Protein AF-0000000068362589 (afdb_homodimer)

Organism: Naja naja (NCBI:txid35670)

Secondary structure (DSSP, 8-state):
------STTTTTS---HHHHHHHHHHHHHHHHHHHHHHHHHHHHSSTT--HHHHHHHHHHHHHH-HHHHHHHHT---TT---HHHHHHHTT-HHHHHHHHHTT---TT---TTS--HHHHHTTS---SHHHHHHHHHHHHHS-TTPPPTTTT--HHHHHHHTT-HHHHHHHHHTT--TT---TTS--HHHHHHHHT-HHHHHHHHHSTT---GGGTTS---TT---------/------SGGGTTS---HHHHHHHHHHHHHHHHHHHHHHHHHHHHSSTT--HHHHHHHHHHHHHH-HHHHHHHHT---TT---HHHHHHHTT-HHHHHHHHHTT---TT---TTS--HHHHHTTS---SHHHHHHHHHHHHHS-TTPPPTTTT--HHHHHHHTT-HHHHHHHHHTT--TT---TTS--HHHHHHHHT-HHHHHHHHHSTT---GGGGGS---TT---------

Solvent-accessible surface area (backbone atoms only — not comparable to full-atom values): 25479 Å² total; per-residue (Å²): 134,76,82,70,68,66,58,72,71,45,71,76,30,93,61,53,70,68,55,49,52,47,50,51,41,50,48,50,29,69,67,38,47,60,58,50,48,50,53,51,42,65,57,46,47,45,76,76,42,51,46,65,64,50,50,51,49,50,52,43,38,35,69,75,32,62,66,49,30,36,51,62,57,51,44,52,51,99,57,38,42,24,41,58,38,39,20,34,62,54,41,32,38,70,39,41,43,58,52,55,68,70,71,51,57,63,48,69,50,51,22,72,77,20,44,25,38,58,40,38,45,34,72,29,68,70,86,46,71,68,35,48,52,37,48,51,54,53,41,72,73,36,65,48,67,49,54,21,71,61,62,29,41,29,24,54,35,48,6,37,61,68,61,32,57,71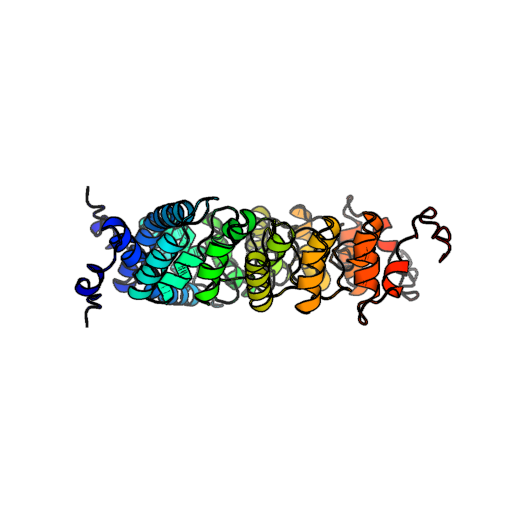,51,37,53,53,37,52,73,57,69,37,63,61,65,52,50,25,73,86,61,48,28,33,56,52,39,12,58,73,69,61,34,61,71,52,36,52,53,49,66,66,38,86,80,47,62,69,74,75,58,59,78,50,78,65,67,80,74,74,60,82,70,78,74,71,86,123,135,76,83,70,67,67,59,73,71,46,70,76,31,93,60,53,70,69,56,49,53,45,50,51,41,50,46,50,31,68,66,40,48,60,56,51,50,50,53,52,41,66,56,46,48,45,77,78,42,50,47,66,62,50,49,52,52,51,52,43,38,36,70,75,31,63,67,48,30,36,50,61,56,50,43,53,49,98,57,38,43,25,40,58,38,41,21,34,62,54,41,33,40,72,40,42,42,59,52,56,68,70,70,50,57,62,48,67,51,52,22,71,79,20,44,24,36,59,39,38,46,37,73,29,66,71,86,46,70,67,36,48,51,38,49,53,54,51,41,70,71,35,66,48,68,48,56,22,73,61,64,29,43,29,22,53,35,49,6,37,63,68,60,34,58,68,52,37,52,53,38,50,73,56,68,36,63,60,65,53,50,25,71,84,62,48,27,35,57,53,40,13,58,72,68,61,34,62,70,52,36,52,53,49,68,66,38,86,79,47,61,68,74,74,59,60,78,48,80,67,66,80,74,73,60,83,68,77,73,70,86,121

Sequence (464 aa):
MSLVFHFFSITRLGLSKELLSACAVLQKYLETYTSMLHYWLKLSCHKEADPDLISLHLTDFRAVSPQLLEFIINMADANGNTALHYTVSHSNFPLVAKLIETGLCHVDQQNKAGYTAIMLTALAASQTESDMDTIKQLLKKGNVNAKANQAGQTALMLAVSHGRLEMVRALLASAADVNLQDDDGSTALMCACEHGHAEIVRLLLANPECDVAQSDNVSPPSTVIYHSFPIIMSLVFHFFSITRLGLSKELLSACAVLQKYLETYTSMLHYWLKLSCHKEADPDLISLHLTDFRAVSPQLLEFIINMADANGNTALHYTVSHSNFPLVAKLIETGLCHVDQQNKAGYTAIMLTALAASQTESDMDTIKQLLKKGNVNAKANQAGQTALMLAVSHGRLEMVRALLASAADVNLQDDDGSTALMCACEHGHAEIVRLLLANPECDVAQSDNVSPPSTVIYHSFPII

Foldseek 3Di:
DPPPVCPVVCVVPPDDPVVVVVVVVVVVCVVCVVVLLCVLCVQQQDLPRDLVVVLVVLVVQVVVPLVSSLVSQLDADPQNDGSLQRCLLSLVLSNNQSSVVSVRYPQCRAGNQQDGSLLSNLVGDDDDPVSLVSNLVSLLSDPQAAAGPPQGDGSLLSNLLVLPQSSNVSSVVSVHQQCDATPVGDGSLNSNVVNVNVVVNVVSVPPPNRDCVSVPVPPPPPPVPPPPPDPD/DPPPVCPVVCVVPPDDPVVVVVVVVVVVCVVCVVVLLCVLCVQQQDLPRDLVVVLVVLVVQVVVPLVSSLVSQLDADPQNDGSLQRCLLSLVLSNNQSSVVSVRYPQCRAGNQQDGSLLSNLVGDDDDPVSLVSNLVSLLSDPQAAAGPPQGDGSLLSNLLVLPQSSNVSSVVSVHQQCDATPVGDGSLNSNVVNVNVVNNVVSVPDPNRDCVSVPVPPPPVPVPPPPPDPD

Radius of gyration: 27.27 Å; Cα contacts (8 Å, |Δi|>4): 617; chains: 2; bounding box: 76×66×53 Å

pLDDT: mean 86.3, std 20.46, range [20.08, 98.25]

InterPro domains:
  IPR002110 Ankyrin repeat [PF00023] (79-112)
  IPR002110 Ankyrin repeat [PF12796] (124-214)
  IPR002110 Ankyrin repeat [PS50088] (79-103)
  IPR002110 Ankyrin repeat [PS50088] (151-183)
  IPR002110 Ankyrin repeat [PS50088] (184-205)
  IPR002110 Ankyrin repeat [SM00248] (79-109)
  IPR002110 Ankyrin repeat [SM00248] (113-146)
  IPR002110 Ankyrin repeat [SM00248] (151-180)
  IPR002110 Ankyrin repeat [SM00248] (184-214)
  IPR036770 Ankyrin repeat-containing domain superfamily [G3DSA:1.25.40.20] (14-219)
  IPR036770 Ankyrin repeat-containing domain superfamily [SSF48403] (73-216)
  IPR047184 KN motif and ankyrin repeat domain-con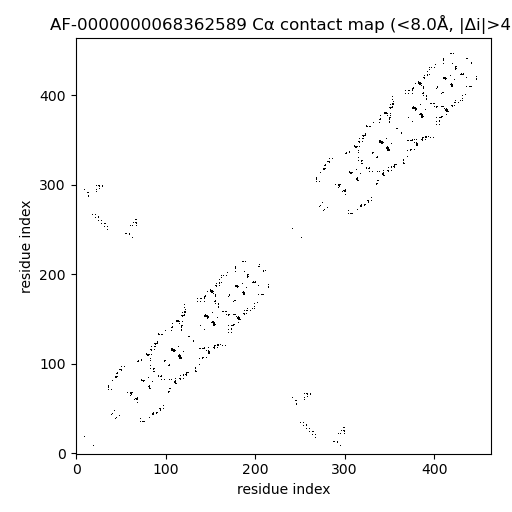taining protein 1-4 [PTHR24168] (14-217)

Structure (mmCIF, N/CA/C/O backbone):
data_AF-0000000068362589-model_v1
#
loop_
_entity.id
_entity.type
_entity.pdbx_description
1 polymer 'KN motif and ankyrin repeat domains 2'
#
loop_
_atom_site.group_PDB
_atom_site.id
_atom_site.type_symbol
_atom_site.label_atom_id
_atom_site.label_alt_id
_atom_site.label_comp_id
_atom_site.label_asym_id
_atom_site.label_entity_id
_atom_site.label_seq_id
_atom_site.pdbx_PDB_ins_code
_atom_site.Cartn_x
_atom_site.Cartn_y
_atom_site.Cartn_z
_atom_site.occupancy
_atom_site.B_iso_or_equiv
_atom_site.auth_seq_id
_atom_site.auth_comp_id
_atom_site.auth_asym_id
_atom_site.auth_atom_id
_atom_site.pdbx_PDB_model_num
ATOM 1 N N . MET A 1 1 ? -36.781 4.316 -5.426 1 23.58 1 MET A N 1
ATOM 2 C CA . MET A 1 1 ? -36.844 3.006 -6.066 1 23.58 1 MET A CA 1
ATOM 3 C C . MET A 1 1 ? -35.906 2.029 -5.398 1 23.58 1 MET A C 1
ATOM 5 O O . MET A 1 1 ? -34.688 2.311 -5.277 1 23.58 1 MET A O 1
ATOM 9 N N . SER A 1 2 ? -36.281 1.223 -4.473 1 27.98 2 SER A N 1
ATOM 10 C CA . SER A 1 2 ? -35.781 0.218 -3.529 1 27.98 2 SER A CA 1
ATOM 11 C C . SER A 1 2 ? -34.906 -0.804 -4.219 1 27.98 2 SER A C 1
ATOM 13 O O . SER A 1 2 ? -35.281 -1.37 -5.25 1 27.98 2 SER A O 1
ATOM 15 N N . LEU A 1 3 ? -33.688 -0.581 -4.387 1 33.16 3 LEU A N 1
ATOM 16 C CA . LEU A 1 3 ? -32.75 -1.475 -5.055 1 33.16 3 LEU A CA 1
ATOM 17 C C . LEU A 1 3 ? -33.031 -2.93 -4.695 1 33.16 3 LEU A C 1
ATOM 19 O O . LEU A 1 3 ? -32.594 -3.414 -3.654 1 33.16 3 LEU A O 1
ATOM 23 N N . VAL A 1 4 ? -34.375 -3.336 -4.738 1 32.38 4 VAL A N 1
ATOM 24 C CA . VAL A 1 4 ? -34.781 -4.727 -4.887 1 32.38 4 VAL A CA 1
ATOM 25 C C . VAL A 1 4 ? -33.781 -5.473 -5.77 1 32.38 4 VAL A C 1
ATOM 27 O O . VAL A 1 4 ? -33.75 -5.258 -6.984 1 32.38 4 VAL A O 1
ATOM 30 N N . PHE A 1 5 ? -32.562 -5.613 -5.398 1 38.19 5 PHE A N 1
ATOM 31 C CA . PHE A 1 5 ? -31.688 -6.66 -5.934 1 38.19 5 PHE A CA 1
ATOM 32 C C . PHE A 1 5 ? -32.5 -7.891 -6.324 1 38.19 5 PHE A C 1
ATOM 34 O O . PHE A 1 5 ? -33.344 -8.336 -5.562 1 38.19 5 PHE A O 1
ATOM 41 N N . HIS A 1 6 ? -32.844 -8.07 -7.527 1 38.22 6 HIS A N 1
ATOM 42 C CA . HIS A 1 6 ? -33.469 -9.25 -8.109 1 38.22 6 HIS A CA 1
ATOM 43 C C . HIS A 1 6 ? -33 -10.523 -7.414 1 38.22 6 HIS A C 1
ATOM 45 O O . HIS A 1 6 ? -31.953 -11.062 -7.738 1 38.22 6 HIS A O 1
ATOM 51 N N . PHE A 1 7 ? -33.156 -10.641 -6.164 1 40.44 7 PHE A N 1
ATOM 52 C CA . PHE A 1 7 ? -33.094 -11.867 -5.391 1 40.44 7 PHE A CA 1
ATOM 53 C C . PHE A 1 7 ? -33.469 -13.07 -6.242 1 40.44 7 PHE A C 1
ATOM 55 O O . PHE A 1 7 ? -32.938 -14.172 -6.055 1 40.44 7 PHE A O 1
ATOM 62 N N . PHE A 1 8 ? -34.469 -12.844 -7.039 1 41.5 8 PHE A N 1
ATOM 63 C CA . PHE A 1 8 ? -35 -13.961 -7.816 1 41.5 8 PHE A CA 1
ATOM 64 C C . PHE A 1 8 ? -33.906 -14.57 -8.695 1 41.5 8 PHE A C 1
ATOM 66 O O . PHE A 1 8 ? -33.875 -15.797 -8.859 1 41.5 8 PHE A O 1
ATOM 73 N N . SER A 1 9 ? -33.094 -13.758 -9.398 1 42.44 9 SER A N 1
ATOM 74 C CA . SER A 1 9 ? -32.094 -14.32 -10.312 1 42.44 9 SER A CA 1
ATOM 75 C C . SER A 1 9 ? -30.891 -14.867 -9.562 1 42.44 9 SER A C 1
ATOM 77 O O . SER A 1 9 ? -29.953 -15.406 -10.164 1 42.44 9 SER A O 1
ATOM 79 N N . ILE A 1 10 ? -30.703 -14.648 -8.25 1 48.88 10 ILE A N 1
ATOM 80 C CA . ILE A 1 10 ? -29.672 -15.164 -7.355 1 48.88 10 ILE A CA 1
ATOM 81 C C . ILE A 1 10 ? -29.906 -16.641 -7.082 1 48.88 10 ILE A C 1
ATOM 83 O O . ILE A 1 10 ? -28.969 -17.406 -6.895 1 48.88 10 ILE A O 1
ATOM 87 N N . THR A 1 11 ? -31.219 -17.016 -7.023 1 47.66 11 THR A N 1
ATOM 88 C CA . THR A 1 11 ? -31.531 -18.438 -6.805 1 47.66 11 THR A CA 1
ATOM 89 C C . THR A 1 11 ? -30.766 -19.312 -7.781 1 47.66 11 THR A C 1
ATOM 91 O O . THR A 1 11 ? -30.516 -20.484 -7.5 1 47.66 11 THR A O 1
ATOM 94 N N . ARG A 1 12 ? -30.562 -18.734 -8.898 1 51.78 12 ARG A N 1
ATOM 95 C CA . ARG A 1 12 ? -29.859 -19.578 -9.859 1 51.78 12 ARG A CA 1
ATOM 96 C C . ARG A 1 12 ? -28.344 -19.531 -9.641 1 51.78 12 ARG A C 1
ATOM 98 O O . ARG A 1 12 ? -27.594 -20.234 -10.312 1 51.78 12 ARG A O 1
ATOM 105 N N . LEU A 1 13 ? -28.062 -18.703 -8.445 1 61.34 13 LEU A N 1
ATOM 106 C CA . LEU A 1 13 ? -26.625 -18.672 -8.156 1 61.34 13 LEU A CA 1
ATOM 107 C C . LEU A 1 13 ? -26.234 -19.859 -7.273 1 61.34 13 LEU A C 1
ATOM 109 O O . LEU A 1 13 ? -27 -20.266 -6.406 1 61.34 13 LEU A O 1
ATOM 113 N N . GLY A 1 14 ? -25.469 -20.703 -7.715 1 74 14 GLY A N 1
ATOM 114 C CA . GLY A 1 14 ? -24.922 -21.844 -6.996 1 74 14 GLY A CA 1
ATOM 115 C C . GLY A 1 14 ? -24.312 -21.469 -5.656 1 74 14 GLY A C 1
ATOM 116 O O . GLY A 1 14 ? -23.703 -22.312 -4.996 1 74 14 GLY A O 1
ATOM 117 N N . LEU A 1 15 ? -24.688 -20.156 -5.188 1 81.69 15 LEU A N 1
ATOM 118 C CA . LEU A 1 15 ? -24.094 -19.734 -3.922 1 81.69 15 LEU A CA 1
ATOM 119 C C . LEU A 1 15 ? -25.016 -20.047 -2.754 1 81.69 15 LEU A C 1
ATOM 121 O O . LEU A 1 15 ? -26.25 -19.984 -2.893 1 81.69 15 LEU A O 1
ATOM 125 N N . SER A 1 16 ? -24.406 -20.391 -1.61 1 86.56 16 SER A N 1
ATOM 126 C CA . SER A 1 16 ? -25.172 -20.609 -0.387 1 86.56 16 SER A CA 1
ATOM 127 C C . SER A 1 16 ? -25.875 -19.328 0.062 1 86.56 16 SER A C 1
ATOM 129 O O . SER A 1 16 ? -25.531 -18.234 -0.387 1 86.56 16 SER A O 1
ATOM 131 N N . LYS A 1 17 ? -26.906 -19.406 0.902 1 88.56 17 LYS A N 1
ATOM 132 C CA . LYS A 1 17 ? -27.625 -18.25 1.443 1 88.56 17 LYS A CA 1
ATOM 133 C C . LYS A 1 17 ? -26.688 -17.328 2.213 1 88.56 17 LYS A C 1
ATOM 135 O O . LYS A 1 17 ? -26.797 -16.109 2.111 1 88.56 17 LYS A O 1
ATOM 140 N N . GLU A 1 18 ? -25.859 -17.938 2.961 1 88.44 18 GLU A N 1
ATOM 141 C CA . GLU A 1 18 ? -24.875 -17.172 3.725 1 88.44 18 GLU A CA 1
ATOM 142 C C . GLU A 1 18 ? -23.969 -16.359 2.801 1 88.44 18 GLU A C 1
ATOM 144 O O . GLU A 1 18 ? -23.672 -15.195 3.076 1 88.44 18 GLU A O 1
ATOM 149 N N . LEU A 1 19 ? -23.562 -16.984 1.781 1 90.75 19 LEU A N 1
ATOM 150 C CA . LEU A 1 19 ? -22.672 -16.328 0.833 1 90.75 19 LEU A CA 1
ATOM 151 C C . LEU A 1 19 ? -23.406 -15.211 0.091 1 90.75 19 LEU A C 1
ATOM 153 O O . LEU A 1 19 ? -22.844 -14.141 -0.144 1 90.75 19 LEU A O 1
ATOM 157 N N . LEU A 1 20 ? -24.641 -15.438 -0.207 1 90.81 20 LEU A N 1
ATOM 158 C CA . LEU A 1 20 ? -25.453 -14.422 -0.874 1 90.81 20 LEU A CA 1
ATOM 159 C C . LEU A 1 20 ? -25.641 -13.203 0.024 1 90.81 20 LEU A C 1
ATOM 161 O O . LEU A 1 20 ? -25.578 -12.062 -0.445 1 90.81 20 LEU A O 1
ATOM 165 N N . SER A 1 21 ? -25.922 -13.461 1.247 1 91.62 21 SER A N 1
ATOM 166 C CA . SER A 1 21 ? -26.047 -12.375 2.213 1 91.62 21 SER A CA 1
ATOM 167 C C . SER A 1 21 ? -24.75 -11.57 2.314 1 91.62 21 SER A C 1
ATOM 169 O O . SER A 1 21 ? -24.781 -10.344 2.365 1 91.62 21 SER A O 1
ATOM 171 N N . ALA A 1 22 ? -23.656 -12.281 2.342 1 92.81 22 ALA A N 1
ATOM 172 C CA . ALA A 1 22 ? -22.344 -11.625 2.387 1 92.81 22 ALA A CA 1
ATOM 173 C C . ALA A 1 22 ? -22.125 -10.766 1.145 1 92.81 22 ALA A C 1
ATOM 175 O O . ALA A 1 22 ? -21.656 -9.625 1.244 1 92.81 22 ALA A O 1
ATOM 176 N N . CYS A 1 23 ? -22.5 -11.266 0.025 1 93.81 23 CYS A N 1
ATOM 177 C CA . CYS A 1 23 ? -22.359 -10.523 -1.225 1 93.81 23 CYS A CA 1
AT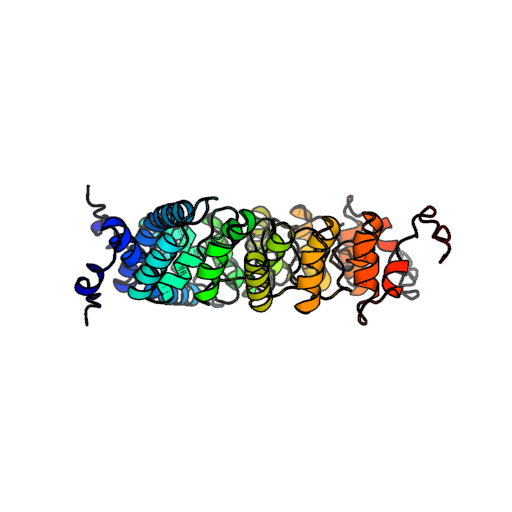OM 178 C C . CYS A 1 23 ? -23.203 -9.258 -1.206 1 93.81 23 CYS A C 1
ATOM 180 O O . CYS A 1 23 ? -22.766 -8.211 -1.693 1 93.81 23 CYS A O 1
ATOM 182 N N . ALA A 1 24 ? -24.328 -9.375 -0.637 1 92.94 24 ALA A N 1
ATOM 183 C CA . ALA A 1 24 ? -25.203 -8.219 -0.546 1 92.94 24 ALA A CA 1
ATOM 184 C C . ALA A 1 24 ? -24.594 -7.125 0.325 1 92.94 24 ALA A C 1
ATOM 186 O O . ALA A 1 24 ? -24.672 -5.941 -0.007 1 92.94 24 ALA A O 1
ATOM 187 N N . VAL A 1 25 ? -24.062 -7.512 1.417 1 93.75 25 VAL A N 1
ATOM 188 C CA . VAL A 1 25 ? -23.406 -6.574 2.316 1 93.75 25 VAL A CA 1
ATOM 189 C C . VAL A 1 25 ? -22.234 -5.891 1.593 1 93.75 25 VAL A C 1
ATOM 191 O O . VAL A 1 25 ? -22.109 -4.668 1.646 1 93.75 25 VAL A O 1
ATOM 194 N N . LEU A 1 26 ? -21.438 -6.664 0.883 1 95 26 LEU A N 1
ATOM 195 C CA . LEU A 1 26 ? -20.281 -6.133 0.169 1 95 26 LEU A CA 1
ATOM 196 C C . LEU A 1 26 ? -20.719 -5.18 -0.939 1 95 26 LEU A C 1
ATOM 198 O O . LEU A 1 26 ? -20.094 -4.141 -1.151 1 95 26 LEU A O 1
ATOM 202 N N . GLN A 1 27 ? -21.734 -5.535 -1.584 1 93.56 27 GLN A N 1
ATOM 203 C CA . GLN A 1 27 ? -22.25 -4.668 -2.635 1 93.56 27 GLN A CA 1
ATOM 204 C C . GLN A 1 27 ? -22.719 -3.33 -2.066 1 93.56 27 GLN A C 1
ATOM 206 O O . GLN A 1 27 ? -22.422 -2.275 -2.635 1 93.56 27 GLN A O 1
ATOM 211 N N . LYS A 1 28 ? -23.438 -3.369 -0.982 1 93.81 28 LYS A N 1
ATOM 212 C CA . LYS A 1 28 ? -23.875 -2.139 -0.334 1 93.81 28 LYS A CA 1
ATOM 213 C C . LYS A 1 28 ? -22.688 -1.296 0.121 1 93.81 28 LYS A C 1
ATOM 215 O O . LYS A 1 28 ? -22.719 -0.067 0.036 1 93.81 28 LYS A O 1
ATOM 220 N N . TYR A 1 29 ? -21.75 -1.979 0.644 1 94.94 29 TYR A N 1
ATOM 221 C CA . TYR A 1 29 ? -20.531 -1.296 1.035 1 94.94 29 TYR A CA 1
ATOM 222 C C . TYR A 1 29 ? -19.922 -0.544 -0.144 1 94.94 29 TYR A C 1
ATOM 224 O O . TYR A 1 29 ? -19.562 0.629 -0.021 1 94.94 29 TYR A O 1
ATOM 232 N N . LEU A 1 30 ? -19.781 -1.165 -1.281 1 93 30 LEU A N 1
ATOM 233 C CA . LEU A 1 30 ? -19.172 -0.577 -2.467 1 93 30 LEU A CA 1
ATOM 234 C C . LEU A 1 30 ? -19.938 0.652 -2.928 1 93 30 LEU A C 1
ATOM 236 O O . LEU A 1 30 ? -19.359 1.602 -3.451 1 93 30 LEU A O 1
ATOM 240 N N . GLU A 1 31 ? -21.188 0.687 -2.602 1 91 31 GLU A N 1
ATOM 241 C CA . GLU A 1 31 ? -22.047 1.799 -2.982 1 91 31 GLU A CA 1
ATOM 242 C C . GLU A 1 31 ? -21.969 2.936 -1.968 1 91 31 GLU A C 1
ATOM 244 O O . GLU A 1 31 ? -22.125 4.105 -2.324 1 91 31 GLU A O 1
ATOM 249 N N . THR A 1 32 ? -21.719 2.609 -0.769 1 93.44 32 THR A N 1
ATOM 250 C CA . THR A 1 32 ? -21.781 3.562 0.333 1 93.44 32 THR A CA 1
ATOM 251 C C . THR A 1 32 ? -20.406 4.152 0.622 1 93.44 32 THR A C 1
ATOM 253 O O . THR A 1 32 ? -20.297 5.277 1.111 1 93.44 32 THR A O 1
ATOM 256 N N . TYR A 1 33 ? -19.406 3.461 0.312 1 94.19 33 TYR A N 1
ATOM 257 C CA . TYR A 1 33 ? -18.047 3.824 0.686 1 94.19 33 TYR A CA 1
ATOM 258 C C . TYR A 1 33 ? -17.688 5.211 0.165 1 94.19 33 TYR A C 1
ATOM 260 O O . TYR A 1 33 ? -17.203 6.062 0.922 1 94.19 33 TYR A O 1
ATOM 268 N N . THR A 1 34 ? -17.938 5.414 -1.102 1 92.5 34 THR A N 1
ATOM 269 C CA . THR A 1 34 ? -17.531 6.656 -1.747 1 92.5 34 THR A CA 1
ATOM 270 C C . THR A 1 34 ? -18.234 7.855 -1.106 1 92.5 34 THR A C 1
ATOM 272 O O . THR A 1 34 ? -17.594 8.883 -0.853 1 92.5 34 THR A O 1
ATOM 275 N N . SER A 1 35 ? -19.469 7.66 -0.866 1 93.12 35 SER A N 1
ATOM 276 C CA . SER A 1 35 ? -20.219 8.75 -0.251 1 93.12 35 SER A CA 1
ATOM 277 C C . SER A 1 35 ? -19.719 9.031 1.163 1 93.12 35 SER A C 1
ATOM 279 O O . SER A 1 35 ? -19.609 10.195 1.569 1 93.12 35 SER A O 1
ATOM 281 N N . MET A 1 36 ? -19.406 8.016 1.877 1 95.19 36 MET A N 1
ATOM 282 C CA . MET A 1 36 ? -18.875 8.188 3.227 1 95.19 36 MET A CA 1
ATOM 283 C C . MET A 1 36 ? -17.5 8.859 3.193 1 95.19 36 MET A C 1
ATOM 285 O O . MET A 1 36 ? -17.234 9.766 3.982 1 95.19 36 MET A O 1
ATOM 289 N N . LEU A 1 37 ? -16.703 8.438 2.281 1 95.94 37 LEU A N 1
ATOM 290 C CA . LEU A 1 37 ? -15.375 9.023 2.119 1 95.94 37 LEU A CA 1
ATOM 291 C C . LEU A 1 37 ? -15.477 10.516 1.804 1 95.94 37 LEU A C 1
ATOM 293 O O . LEU A 1 37 ? -14.812 11.336 2.436 1 95.94 37 LEU A O 1
ATOM 297 N N . HIS A 1 38 ? -16.312 10.789 0.885 1 94.62 38 HIS A N 1
ATOM 298 C CA . HIS A 1 38 ? -16.516 12.18 0.498 1 94.62 38 HIS A CA 1
ATOM 299 C C . HIS A 1 38 ? -17 13.016 1.677 1 94.62 38 HIS A C 1
ATOM 301 O O . HIS A 1 38 ? -16.516 14.125 1.905 1 94.62 38 HIS A O 1
ATOM 307 N N . TYR A 1 39 ? -17.953 12.508 2.352 1 94.5 39 TYR A N 1
ATOM 308 C CA . TYR A 1 39 ? -18.484 13.203 3.52 1 94.5 39 TYR A CA 1
ATOM 309 C C . TYR A 1 39 ? -17.375 13.461 4.543 1 94.5 39 TYR A C 1
ATOM 311 O O . TYR A 1 39 ? -17.203 14.586 5.008 1 94.5 39 TYR A O 1
ATOM 319 N N . TRP A 1 40 ? -16.609 12.461 4.863 1 95.69 40 TRP A N 1
ATOM 320 C CA . TRP A 1 40 ? -15.594 12.523 5.906 1 95.69 40 TRP A CA 1
ATOM 321 C C . TRP A 1 40 ? -14.477 13.484 5.52 1 95.69 40 TRP A C 1
ATOM 323 O O . TRP A 1 40 ? -14.094 14.352 6.316 1 95.69 40 TRP A O 1
ATOM 333 N N . LEU A 1 41 ? -14.008 13.383 4.293 1 94.56 41 LEU A N 1
ATOM 334 C CA . LEU A 1 41 ? -12.891 14.219 3.871 1 94.56 41 LEU A CA 1
ATOM 335 C C . LEU A 1 41 ? -13.336 15.664 3.67 1 94.56 41 LEU A C 1
ATOM 337 O O . LEU A 1 41 ? -12.562 16.594 3.92 1 94.56 41 LEU A O 1
ATOM 341 N N . LYS A 1 42 ? -14.594 15.805 3.227 1 93.06 42 LYS A N 1
ATOM 342 C CA . LYS A 1 42 ? -15.125 17.156 3.127 1 93.06 42 LYS A CA 1
ATOM 343 C C . LYS A 1 42 ? -15.219 17.812 4.5 1 93.06 42 LYS A C 1
ATOM 345 O O . LYS A 1 42 ? -14.977 19.016 4.641 1 93.06 42 LYS A O 1
ATOM 350 N N . LEU A 1 43 ? -15.523 17.078 5.445 1 93 43 LEU A N 1
ATOM 351 C CA . LEU A 1 43 ? -15.68 17.547 6.82 1 93 43 LEU A CA 1
ATOM 352 C C . LEU A 1 43 ? -14.328 17.844 7.445 1 93 43 LEU A C 1
ATOM 354 O O . LEU A 1 43 ? -14.156 18.891 8.094 1 93 43 LEU A O 1
ATOM 358 N N . SER A 1 44 ? -13.305 17.031 7.121 1 92.5 44 SER A N 1
ATOM 359 C CA . SER A 1 44 ? -12.086 17.047 7.926 1 92.5 44 SER A CA 1
ATOM 360 C C . SER A 1 44 ? -10.922 17.656 7.152 1 92.5 44 SER A C 1
ATOM 362 O O . SER A 1 44 ? -9.891 17.984 7.738 1 92.5 44 SER A O 1
ATOM 364 N N . CYS A 1 45 ? -11.016 17.75 5.875 1 88 45 CYS A N 1
ATOM 365 C CA . CYS A 1 45 ? -9.812 17.969 5.082 1 88 45 CYS A CA 1
ATOM 366 C C . CYS A 1 45 ? -9.828 19.359 4.461 1 88 45 CYS A C 1
ATOM 368 O O . CYS A 1 45 ? -9.633 19.5 3.25 1 88 45 CYS A O 1
ATOM 370 N N . HIS A 1 46 ? -10.234 20.297 5.117 1 86.69 46 HIS A N 1
ATOM 371 C CA . HIS A 1 46 ? -10.094 21.656 4.645 1 86.69 46 HIS A CA 1
ATOM 372 C C . HIS A 1 46 ? -9.484 22.562 5.719 1 86.69 46 HIS A C 1
ATOM 374 O O . HIS A 1 46 ? -9.492 22.203 6.902 1 86.69 46 HIS A O 1
ATOM 380 N N . LYS A 1 47 ? -8.945 23.656 5.336 1 84.62 47 LYS A N 1
ATOM 381 C CA . LYS A 1 47 ? -8.125 24.516 6.172 1 84.62 47 LYS A CA 1
ATOM 382 C C . LYS A 1 47 ? -8.914 25.031 7.379 1 84.62 47 LYS A C 1
ATOM 384 O O . LYS A 1 47 ? -8.359 25.188 8.469 1 84.62 47 LYS A O 1
ATOM 389 N N . GLU A 1 48 ? -10.18 25.109 7.215 1 90.19 48 GLU A N 1
ATOM 390 C CA . GLU A 1 48 ? -11 25.703 8.266 1 90.19 48 GLU A CA 1
ATOM 391 C C . GLU A 1 48 ? -11.836 24.641 8.977 1 90.19 48 GLU A C 1
ATOM 393 O O . GLU A 1 48 ? -12.828 24.969 9.633 1 90.19 48 GLU A O 1
ATOM 398 N N . ALA A 1 49 ? -11.414 23.422 8.789 1 94 49 ALA A N 1
ATOM 399 C CA . ALA A 1 49 ? -12.164 22.375 9.477 1 94 49 ALA A CA 1
ATOM 400 C C . ALA A 1 49 ? -12.203 22.625 10.984 1 94 49 ALA A C 1
ATOM 402 O O . ALA A 1 49 ? -11.195 23 11.586 1 94 49 ALA A O 1
ATOM 403 N N . ASP A 1 50 ? -13.359 22.453 11.555 1 94.88 50 ASP A N 1
ATOM 404 C CA . ASP A 1 50 ? -13.586 22.734 12.969 1 94.88 50 ASP A CA 1
ATOM 405 C C . ASP A 1 50 ? -13.242 21.516 13.828 1 94.88 50 ASP A C 1
ATOM 407 O O . ASP A 1 50 ? -13.969 20.531 13.844 1 94.88 50 ASP A O 1
ATOM 411 N N . PRO A 1 51 ? -12.18 21.641 14.633 1 95.62 51 PRO A N 1
ATOM 412 C CA . PRO A 1 51 ? -11.75 20.484 15.445 1 95.62 51 PRO A CA 1
ATOM 413 C C . PRO A 1 51 ? -12.836 20 16.391 1 95.62 51 PRO A C 1
ATOM 415 O O . PRO A 1 51 ? -12.945 18.797 16.641 1 95.62 51 PRO A O 1
ATOM 418 N N . ASP A 1 52 ? -13.648 20.844 16.875 1 94.38 52 ASP A N 1
ATOM 419 C CA . ASP A 1 52 ? -14.688 20.438 17.828 1 94.38 52 ASP A CA 1
ATOM 420 C C . ASP A 1 52 ? -15.797 19.672 17.109 1 94.38 52 ASP A C 1
ATOM 422 O O . ASP A 1 52 ? -16.312 18.688 17.641 1 94.38 52 ASP A O 1
ATOM 426 N N . LEU A 1 53 ? -16.156 20.203 15.984 1 93.94 53 LEU A N 1
ATOM 427 C CA . LEU A 1 53 ? -17.156 19.5 15.203 1 93.94 53 LEU A CA 1
ATOM 428 C C . LEU A 1 53 ? -16.656 18.094 14.836 1 93.94 53 LEU A C 1
ATOM 430 O O . LEU A 1 53 ? -17.422 17.125 14.922 1 93.94 53 LEU A O 1
ATOM 434 N N . ILE A 1 54 ? -15.422 17.984 14.445 1 95.88 54 ILE A N 1
ATOM 435 C CA . ILE A 1 54 ? -14.852 16.688 14.078 1 95.88 54 ILE A CA 1
ATOM 436 C C . ILE A 1 54 ? -14.805 15.781 15.305 1 95.88 54 ILE A C 1
ATOM 438 O O . ILE A 1 54 ? -15.109 14.594 15.211 1 95.88 54 ILE A O 1
ATOM 442 N N . SER A 1 55 ? -14.461 16.375 16.422 1 95.38 55 SER A N 1
ATOM 443 C CA . SER A 1 55 ? -14.422 15.609 17.656 1 95.38 55 SER A CA 1
ATOM 444 C C . SER A 1 55 ? -15.781 14.992 17.969 1 95.38 55 SER A C 1
ATOM 446 O O . SER A 1 55 ? -15.859 13.852 18.422 1 95.38 55 SER A O 1
ATOM 448 N N . LEU A 1 56 ? -16.812 15.742 17.75 1 94.06 56 LEU A N 1
ATOM 449 C CA . LEU A 1 56 ? -18.156 15.234 17.953 1 94.06 56 LEU A CA 1
ATOM 450 C C . LEU A 1 56 ? -18.438 14.055 17.031 1 94.06 56 LEU A C 1
ATOM 452 O O . LEU A 1 56 ? -18.984 13.039 17.453 1 94.06 56 LEU A O 1
ATOM 456 N N . HIS A 1 57 ? -18.047 14.203 15.789 1 95.06 57 HIS A N 1
ATOM 457 C CA . HIS A 1 57 ? -18.234 13.117 14.836 1 95.06 57 HIS A CA 1
ATOM 458 C C . HIS A 1 57 ? -17.438 11.883 15.242 1 95.06 57 HIS A C 1
ATOM 460 O O . HIS A 1 57 ? -17.938 10.758 15.141 1 95.06 57 HIS A O 1
ATOM 466 N N . LEU A 1 58 ? -16.219 12.07 15.734 1 96.5 58 LEU A N 1
ATOM 467 C CA . LEU A 1 58 ? -15.398 10.961 16.188 1 96.5 58 LEU A CA 1
ATOM 468 C C . LEU A 1 58 ? -16.078 10.219 17.344 1 96.5 58 LEU A C 1
ATOM 470 O O . LEU A 1 58 ? -16.094 8.984 17.359 1 96.5 58 LEU A O 1
ATOM 474 N N . THR A 1 59 ? -16.625 10.992 18.203 1 95.19 59 THR A N 1
ATOM 475 C CA . THR A 1 59 ? -17.344 10.414 19.344 1 95.19 59 THR A CA 1
ATOM 476 C C . THR A 1 59 ? -18.547 9.602 18.875 1 95.19 59 THR A C 1
ATOM 478 O O . THR A 1 59 ? -18.797 8.5 19.359 1 95.19 59 THR A O 1
ATOM 481 N N . ASP A 1 60 ? -19.25 10.148 17.922 1 93.88 60 ASP A N 1
ATOM 482 C CA . ASP A 1 60 ? -20.422 9.477 17.375 1 93.88 60 ASP A CA 1
ATOM 483 C C . ASP A 1 60 ? -20.047 8.172 16.672 1 93.88 60 ASP A C 1
ATOM 485 O O . ASP A 1 60 ? -20.703 7.145 16.859 1 93.88 60 ASP A O 1
ATOM 489 N N . PHE A 1 61 ? -19.016 8.203 15.859 1 95.12 61 PHE A N 1
ATOM 490 C CA . PHE A 1 61 ? -18.562 7.004 15.172 1 95.12 61 PHE A CA 1
ATOM 491 C C . PHE A 1 61 ? -18.125 5.938 16.172 1 95.12 61 PHE A C 1
ATOM 493 O O . PHE A 1 61 ? -18.406 4.754 15.992 1 95.12 61 PHE A O 1
ATOM 500 N N . ARG A 1 62 ? -17.438 6.375 17.219 1 95 62 ARG A N 1
ATOM 501 C CA . ARG A 1 62 ? -16.969 5.457 18.234 1 95 62 ARG A CA 1
ATOM 502 C C . ARG A 1 62 ? -18.141 4.781 18.953 1 95 62 ARG A C 1
ATOM 504 O O . ARG A 1 62 ? -18.047 3.611 19.328 1 95 62 ARG A O 1
ATOM 511 N N . ALA A 1 63 ? -19.156 5.539 19.141 1 93.19 63 ALA A N 1
ATOM 512 C CA . ALA A 1 63 ? -20.344 5.027 19.797 1 93.19 63 ALA A CA 1
ATOM 513 C C . ALA A 1 63 ? -20.984 3.902 19 1 93.19 63 ALA A C 1
ATOM 515 O O . ALA A 1 63 ? -21.578 2.984 19.562 1 93.19 63 ALA A O 1
ATOM 516 N N . VAL A 1 64 ? -20.906 4.027 17.656 1 91.56 64 VAL A N 1
ATOM 517 C CA . VAL A 1 64 ? -21.375 2.912 16.828 1 91.56 64 VAL A CA 1
ATOM 518 C C . VAL A 1 64 ? -20.453 1.705 17.047 1 91.56 64 VAL A C 1
ATOM 520 O O . VAL A 1 64 ? -20.922 0.62 17.391 1 91.56 64 VAL A O 1
ATOM 523 N N . SER A 1 65 ? -19.203 1.798 16.891 1 92.56 65 SER A N 1
ATOM 524 C CA . SER A 1 65 ? -18.188 0.808 17.266 1 92.56 65 SER A CA 1
ATOM 525 C C . SER A 1 65 ? -16.781 1.38 17.141 1 92.56 65 SER A C 1
ATOM 527 O O . SER A 1 65 ? -16.516 2.219 16.266 1 92.56 65 SER A O 1
ATOM 529 N N . PRO A 1 66 ? -15.867 0.911 17.922 1 94.5 66 PRO A N 1
ATOM 530 C CA . PRO A 1 66 ? -14.477 1.346 17.797 1 94.5 66 PRO A CA 1
ATOM 531 C C . PRO A 1 66 ? -13.867 0.978 16.438 1 94.5 66 PRO A C 1
ATOM 533 O O . PRO A 1 66 ? -13.039 1.724 15.914 1 94.5 66 PRO A O 1
ATOM 536 N N . GLN A 1 67 ?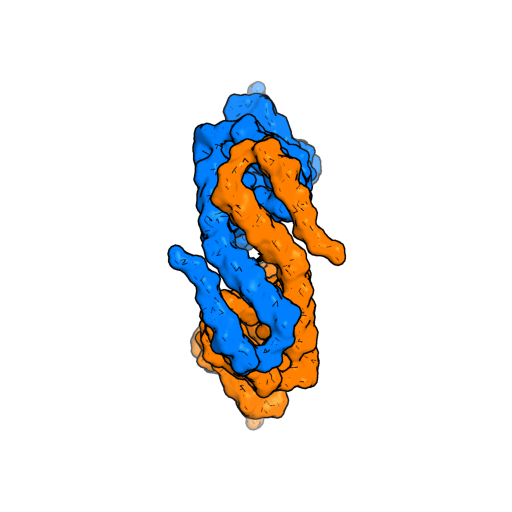 -14.281 -0.126 15.945 1 95.69 67 GLN A N 1
ATOM 537 C CA . GLN A 1 67 ? -13.766 -0.576 14.656 1 95.69 67 GLN A CA 1
ATOM 538 C C . GLN A 1 67 ? -14.211 0.354 13.531 1 95.69 67 GLN A C 1
ATOM 540 O O . GLN A 1 67 ? -13.438 0.641 12.617 1 95.69 67 GLN A O 1
ATOM 545 N N . LEU A 1 68 ? -15.383 0.774 13.617 1 96.06 68 LEU A N 1
ATOM 546 C CA . LEU A 1 68 ? -15.898 1.69 12.609 1 96.06 68 LEU A CA 1
ATOM 547 C C . LEU A 1 68 ? -15.141 3.014 12.633 1 96.06 68 LEU A C 1
ATOM 549 O O . LEU A 1 68 ? -14.789 3.559 11.586 1 96.06 68 LEU A O 1
ATOM 553 N N . LEU A 1 69 ? -14.922 3.498 13.867 1 97.38 69 LEU A N 1
ATOM 554 C CA . LEU A 1 69 ? -14.148 4.73 13.984 1 97.38 69 LEU A CA 1
ATOM 555 C C . LEU A 1 69 ? -12.773 4.578 13.344 1 97.38 69 LEU A C 1
ATOM 557 O O . LEU A 1 69 ? -12.344 5.441 12.57 1 97.38 69 LEU A O 1
ATOM 561 N N . GLU A 1 70 ? -12.117 3.523 13.68 1 97.94 70 GLU A N 1
ATOM 562 C CA . GLU A 1 70 ? -10.797 3.281 13.109 1 97.94 70 GLU A CA 1
ATOM 563 C C . GLU A 1 70 ? -10.852 3.232 11.586 1 97.94 70 GLU A C 1
ATOM 565 O O . GLU A 1 70 ? -9.977 3.768 10.906 1 97.94 70 GLU A O 1
ATOM 570 N N . PHE A 1 71 ? -11.883 2.604 11.102 1 97.5 71 PHE A N 1
ATOM 571 C CA . PHE A 1 71 ? -12.062 2.494 9.656 1 97.5 71 PHE A CA 1
ATOM 572 C C . PHE A 1 71 ? -12.242 3.869 9.031 1 97.5 71 PHE A C 1
ATOM 574 O O . PHE A 1 71 ? -11.531 4.227 8.086 1 97.5 71 PHE A O 1
ATOM 581 N N . ILE A 1 72 ? -13.086 4.668 9.539 1 97.38 72 ILE A N 1
ATOM 582 C CA . ILE A 1 72 ? -13.461 5.941 8.938 1 97.38 72 ILE A CA 1
ATOM 583 C C . ILE A 1 72 ? -12.289 6.918 9.023 1 97.38 72 ILE A C 1
ATOM 585 O O . ILE A 1 72 ? -11.961 7.59 8.047 1 97.38 72 ILE A O 1
ATOM 589 N N . ILE A 1 73 ? -11.641 6.914 10.148 1 97.88 73 ILE A N 1
ATOM 590 C CA . ILE A 1 73 ? -10.578 7.891 10.383 1 97.88 73 ILE A CA 1
ATOM 591 C C . ILE A 1 73 ? -9.422 7.637 9.43 1 97.88 73 ILE A C 1
ATOM 593 O O . ILE A 1 73 ? -8.688 8.562 9.062 1 97.88 73 ILE A O 1
ATOM 597 N N . ASN A 1 74 ? -9.336 6.418 8.953 1 98.19 74 ASN A N 1
ATOM 598 C CA . ASN A 1 74 ? -8.188 6.059 8.133 1 98.19 74 ASN A CA 1
ATOM 599 C C . ASN A 1 74 ? -8.57 5.867 6.672 1 98.19 74 ASN A C 1
ATOM 601 O O . ASN A 1 74 ? -7.77 5.387 5.871 1 98.19 74 ASN A O 1
ATOM 605 N N . MET A 1 75 ? -9.797 6.199 6.324 1 97 75 MET A N 1
ATOM 606 C CA . MET A 1 75 ? -10.172 6.191 4.914 1 97 75 MET A CA 1
ATOM 607 C C . MET A 1 75 ? -9.273 7.125 4.109 1 97 75 MET A C 1
ATOM 609 O O . MET A 1 75 ? -8.922 8.211 4.578 1 97 75 MET A O 1
ATOM 613 N N . ALA A 1 76 ? -8.93 6.684 2.916 1 97.12 76 ALA A N 1
ATOM 614 C CA . ALA A 1 76 ? -8.039 7.473 2.068 1 97.12 76 ALA A CA 1
ATOM 615 C C . ALA A 1 76 ? -8.656 7.707 0.694 1 97.12 76 ALA A C 1
ATOM 617 O O . ALA A 1 76 ? -9.398 6.867 0.188 1 97.12 76 ALA A O 1
ATOM 618 N N . ASP A 1 77 ? -8.352 8.781 0.131 1 96.06 77 ASP A N 1
ATOM 619 C CA . ASP A 1 77 ? -8.828 9.062 -1.218 1 96.06 77 ASP A CA 1
ATOM 620 C C . ASP A 1 77 ? -7.957 8.375 -2.268 1 96.06 77 ASP A C 1
ATOM 622 O O . ASP A 1 77 ? -7.117 7.539 -1.933 1 96.06 77 ASP A O 1
ATOM 626 N N . ALA A 1 78 ? -8.227 8.734 -3.475 1 93.5 78 ALA A N 1
ATOM 627 C CA . ALA A 1 78 ? -7.566 8.07 -4.594 1 93.5 78 ALA A CA 1
ATOM 628 C C . ALA A 1 78 ? -6.066 8.344 -4.586 1 93.5 78 ALA A C 1
ATOM 630 O O . ALA A 1 78 ? -5.289 7.59 -5.184 1 93.5 78 ALA A O 1
ATOM 631 N N . ASN A 1 79 ? -5.652 9.336 -3.865 1 95.06 79 ASN A N 1
ATOM 632 C CA . ASN A 1 79 ? -4.238 9.68 -3.764 1 95.06 79 ASN A CA 1
ATOM 633 C C . ASN A 1 79 ? -3.611 9.102 -2.496 1 95.06 79 ASN A C 1
ATOM 635 O O . ASN A 1 79 ? -2.455 9.391 -2.184 1 95.06 79 ASN A O 1
ATOM 639 N N . GLY A 1 80 ? -4.414 8.359 -1.741 1 96.25 80 GLY A N 1
ATOM 640 C CA . GLY A 1 80 ? -3.902 7.719 -0.538 1 96.25 80 GLY A CA 1
ATOM 641 C C . GLY A 1 80 ? -3.883 8.641 0.665 1 96.25 80 GLY A C 1
ATOM 642 O O . GLY A 1 80 ? -3.316 8.305 1.706 1 96.25 80 GLY A O 1
ATOM 643 N N . ASN A 1 81 ? -4.461 9.781 0.472 1 97.31 81 ASN A N 1
ATOM 644 C CA . ASN A 1 81 ? -4.469 10.727 1.582 1 97.31 81 ASN A CA 1
ATOM 645 C C . ASN A 1 81 ? -5.609 10.438 2.555 1 97.31 81 ASN A C 1
ATOM 647 O O . ASN A 1 81 ? -6.758 10.281 2.141 1 97.31 81 ASN A O 1
ATOM 651 N N . THR A 1 82 ? -5.242 10.352 3.771 1 98 82 THR A N 1
ATOM 652 C CA . THR A 1 82 ? -6.211 10.273 4.859 1 98 82 THR A CA 1
ATOM 653 C C . THR A 1 82 ? -6.477 11.656 5.453 1 98 82 THR A C 1
ATOM 655 O O . THR A 1 82 ? -5.84 12.633 5.062 1 98 82 THR A O 1
ATOM 658 N N . ALA A 1 83 ? -7.418 11.688 6.355 1 97.94 83 ALA A N 1
ATOM 659 C CA . ALA A 1 83 ? -7.68 12.938 7.062 1 97.94 83 ALA A CA 1
ATOM 660 C C . ALA A 1 83 ? -6.414 13.453 7.738 1 97.94 83 ALA A C 1
ATOM 662 O O . ALA A 1 83 ? -6.141 14.656 7.719 1 97.94 83 ALA A O 1
ATOM 663 N N . LEU A 1 84 ? -5.652 12.586 8.266 1 98.06 84 LEU A N 1
ATOM 664 C CA . LEU A 1 84 ? -4.434 12.984 8.953 1 98.06 84 LEU A CA 1
ATOM 665 C C . LEU A 1 84 ? -3.441 13.625 7.984 1 98.06 84 LEU A C 1
ATOM 667 O O . LEU A 1 84 ? -2.85 14.664 8.289 1 98.06 84 LEU A O 1
ATOM 671 N N . HIS A 1 85 ? -3.256 13.039 6.832 1 97.69 85 HIS A N 1
ATOM 672 C CA . HIS A 1 85 ? -2.402 13.633 5.809 1 97.69 85 HIS A CA 1
ATOM 673 C C . HIS A 1 85 ? -2.818 15.07 5.516 1 97.69 85 HIS A C 1
ATOM 675 O O . HIS A 1 85 ? -1.986 15.977 5.539 1 97.69 85 HIS A O 1
ATOM 681 N N . TYR A 1 86 ? -4.062 15.219 5.285 1 96.94 86 TYR A N 1
ATOM 682 C CA . TYR A 1 86 ? -4.574 16.516 4.867 1 96.94 86 TYR A CA 1
ATOM 683 C C . TYR A 1 86 ? -4.457 17.531 5.996 1 96.94 86 TYR A C 1
ATOM 685 O O . TYR A 1 86 ? -4.059 18.688 5.77 1 96.94 86 TYR A O 1
ATOM 693 N N . THR A 1 87 ? -4.879 17.141 7.168 1 96.5 87 THR A N 1
ATOM 694 C CA . THR A 1 87 ? -4.871 18.062 8.289 1 96.5 87 THR A CA 1
ATOM 695 C C . THR A 1 87 ? -3.455 18.547 8.586 1 96.5 87 THR A C 1
ATOM 697 O O . THR A 1 87 ? -3.242 19.734 8.875 1 96.5 87 THR A O 1
ATOM 700 N N . VAL A 1 88 ? -2.457 17.703 8.453 1 96.44 88 VAL A N 1
ATOM 701 C CA . VAL A 1 88 ? -1.058 18.094 8.625 1 96.44 88 VAL A CA 1
ATOM 702 C C . VAL A 1 88 ? -0.634 19.016 7.496 1 96.44 88 VAL A C 1
ATOM 704 O O . VAL A 1 88 ? -0.044 20.078 7.742 1 96.44 88 VAL A O 1
ATOM 707 N N . SER A 1 89 ? -0.947 18.656 6.305 1 95.06 89 SER A N 1
ATOM 708 C CA . SER A 1 89 ? -0.576 19.453 5.141 1 95.06 89 SER A CA 1
ATOM 709 C C . SER A 1 89 ? -1.153 20.859 5.227 1 95.06 89 SER A C 1
ATOM 711 O O . SER A 1 89 ? -0.525 21.828 4.781 1 95.06 89 SER A O 1
ATOM 713 N N . HIS A 1 90 ? -2.305 20.969 5.855 1 94.25 90 HIS A N 1
ATOM 714 C CA . HIS A 1 90 ? -2.977 22.25 5.992 1 94.25 90 HIS A CA 1
ATOM 715 C C . HIS A 1 90 ? -2.557 22.953 7.277 1 94.25 90 HIS A C 1
ATOM 717 O O . HIS A 1 90 ? -3.07 24.031 7.598 1 94.25 90 HIS A O 1
ATOM 723 N N . SER A 1 91 ? -1.745 22.328 8.031 1 95.06 91 SER A N 1
ATOM 724 C CA . SER A 1 91 ? -1.219 22.844 9.281 1 95.06 91 SER A CA 1
ATOM 725 C C . SER A 1 91 ? -2.34 23.109 10.281 1 95.06 91 SER A C 1
ATOM 727 O O . SER A 1 91 ? -2.291 24.094 11.031 1 95.06 91 SER A O 1
ATOM 729 N N . ASN A 1 92 ? -3.406 22.406 10.148 1 94.88 92 ASN A N 1
ATOM 730 C CA . ASN A 1 92 ? -4.461 22.453 11.156 1 94.88 92 ASN A CA 1
ATOM 731 C C . ASN A 1 92 ? -4.133 21.562 12.352 1 94.88 92 ASN A C 1
ATOM 733 O O . ASN A 1 92 ? -4.746 20.5 12.531 1 94.88 92 ASN A O 1
ATOM 737 N N . PHE A 1 93 ? -3.252 21.984 13.211 1 95.62 93 PHE A N 1
ATOM 738 C CA . PHE A 1 93 ? -2.656 21.156 14.242 1 95.62 93 PHE A CA 1
ATOM 739 C C . PHE A 1 93 ? -3.643 20.906 15.383 1 95.62 93 PHE A C 1
ATOM 741 O O . PHE A 1 93 ? -3.617 19.859 16.016 1 95.62 93 PHE A O 1
ATOM 748 N N . PRO A 1 94 ? -4.57 21.875 15.633 1 95.69 94 PRO A N 1
ATOM 749 C CA . PRO A 1 94 ? -5.609 21.516 16.594 1 95.69 94 PRO A CA 1
ATOM 750 C C . PRO A 1 94 ? -6.398 20.281 16.188 1 95.69 94 PRO A C 1
ATOM 752 O O . PRO A 1 94 ? -6.703 19.422 17.031 1 95.69 94 PRO A O 1
ATOM 755 N N . LEU A 1 95 ? -6.695 20.188 14.961 1 97 95 LEU A N 1
ATOM 756 C CA . LEU A 1 95 ? -7.414 19.016 14.477 1 97 95 LEU A CA 1
ATOM 757 C C . LEU A 1 95 ? -6.504 17.797 14.469 1 97 95 LEU A C 1
ATOM 759 O O . LEU A 1 95 ? -6.945 16.688 14.773 1 97 95 LEU A O 1
ATOM 763 N N . VAL A 1 96 ? -5.215 17.938 14.07 1 97.38 96 VAL A N 1
ATOM 764 C CA . VAL A 1 96 ? -4.25 16.844 14.148 1 97.38 96 VAL A CA 1
ATOM 765 C C . VAL A 1 96 ? -4.254 16.25 15.555 1 97.38 96 VAL A C 1
ATOM 767 O O . VAL A 1 96 ? -4.305 15.031 15.719 1 97.38 96 VAL A O 1
ATOM 770 N N . ALA A 1 97 ? -4.258 17.141 16.5 1 97.19 97 ALA A N 1
ATOM 771 C CA . ALA A 1 97 ? -4.25 16.703 17.891 1 97.19 97 ALA A CA 1
ATOM 772 C C . ALA A 1 97 ? -5.465 15.828 18.203 1 97.19 97 ALA A C 1
ATOM 774 O O . ALA A 1 97 ? -5.332 14.766 18.812 1 97.19 97 ALA A O 1
ATOM 775 N N . LYS A 1 98 ? -6.648 16.234 17.781 1 97.31 98 LYS A N 1
ATOM 776 C CA . LYS A 1 98 ? -7.871 15.469 18.016 1 97.31 98 LYS A CA 1
ATOM 777 C C . LYS A 1 98 ? -7.789 14.086 17.359 1 97.31 98 LYS A C 1
ATOM 779 O O . LYS A 1 98 ? -8.188 13.086 17.953 1 97.31 98 LYS A O 1
ATOM 784 N N . LEU A 1 99 ? -7.312 14.023 16.156 1 97.94 99 LEU A N 1
ATOM 785 C CA . LEU A 1 99 ? -7.215 12.773 15.406 1 97.94 99 LEU A CA 1
ATOM 786 C C . LEU A 1 99 ? -6.258 11.805 16.094 1 97.94 99 LEU A C 1
ATOM 788 O O . LEU A 1 99 ? -6.605 10.648 16.344 1 97.94 99 LEU A O 1
ATOM 792 N N . ILE A 1 100 ? -5.078 12.273 16.469 1 97.69 100 ILE A N 1
ATOM 793 C CA . ILE A 1 100 ? -4.066 11.359 16.984 1 97.69 100 ILE A CA 1
ATOM 794 C C . ILE A 1 100 ? -4.41 10.953 18.422 1 97.69 100 ILE A C 1
ATOM 796 O O . ILE A 1 100 ? -3.967 9.914 18.906 1 97.69 100 ILE A O 1
ATOM 800 N N . GLU A 1 101 ? -5.18 11.727 19.078 1 96.81 101 GLU A N 1
ATOM 801 C CA . GLU A 1 101 ? -5.617 11.398 20.438 1 96.81 101 GLU A CA 1
ATOM 802 C C . GLU A 1 101 ? -6.48 10.141 20.453 1 96.81 101 GLU A C 1
ATOM 804 O O . GLU A 1 101 ? -6.562 9.445 21.469 1 96.81 101 GLU A O 1
ATOM 809 N N . THR A 1 102 ? -7.188 9.844 19.375 1 96.94 102 THR A N 1
ATOM 810 C CA . THR A 1 102 ? -8.008 8.641 19.297 1 96.94 102 THR A CA 1
ATOM 811 C C . THR A 1 102 ? -7.148 7.387 19.453 1 96.94 102 THR A C 1
ATOM 813 O O . THR A 1 102 ? -7.648 6.336 19.859 1 96.94 102 THR A O 1
ATOM 816 N N . GLY A 1 103 ? -5.906 7.512 19 1 97.44 103 GLY A N 1
ATOM 817 C CA . GLY A 1 103 ? -5.004 6.371 19.016 1 97.44 103 GLY A CA 1
ATOM 818 C C . GLY A 1 103 ? -5.246 5.395 17.891 1 97.44 103 GLY A C 1
ATOM 819 O O . GLY A 1 103 ? -4.715 4.281 17.891 1 97.44 103 GLY A O 1
ATOM 820 N N . LEU A 1 104 ? -6.047 5.875 16.922 1 97.69 104 LEU A N 1
ATOM 821 C CA . LEU A 1 104 ? -6.5 4.914 15.914 1 97.69 104 LEU A CA 1
ATOM 822 C C . LEU A 1 104 ? -5.98 5.289 14.531 1 97.69 104 LEU A C 1
ATOM 824 O O . LEU A 1 104 ? -6.215 4.566 13.562 1 97.69 104 LEU A O 1
ATOM 828 N N . CYS A 1 105 ? -5.23 6.379 14.406 1 98 105 CYS A N 1
ATOM 829 C CA . CYS A 1 105 ? -4.711 6.809 13.109 1 98 105 CYS A CA 1
ATOM 830 C C . CYS A 1 105 ? -3.562 5.914 12.664 1 98 105 CYS A C 1
ATOM 832 O O . CYS A 1 105 ? -2.689 5.566 13.461 1 98 105 CYS A O 1
ATOM 834 N N . HIS A 1 106 ? -3.627 5.527 11.453 1 97.56 106 HIS A N 1
ATOM 835 C CA . HIS A 1 106 ? -2.48 4.871 10.828 1 97.56 106 HIS A CA 1
ATOM 836 C C . HIS A 1 106 ? -1.408 5.887 10.445 1 97.56 106 HIS A C 1
ATOM 838 O O . HIS A 1 106 ? -1.255 6.211 9.266 1 97.56 106 HIS A O 1
ATOM 844 N N . VAL A 1 107 ? -0.609 6.234 11.359 1 97.81 107 VAL A N 1
ATOM 845 C CA . VAL A 1 107 ? 0.284 7.383 11.242 1 97.81 107 VAL A CA 1
ATOM 846 C C . VAL A 1 107 ? 1.408 7.07 10.258 1 97.81 107 VAL A C 1
ATOM 848 O O . VAL A 1 107 ? 1.993 7.98 9.664 1 97.81 107 VAL A O 1
ATOM 851 N N . ASP A 1 108 ? 1.696 5.773 10.062 1 96.94 108 ASP A N 1
ATOM 852 C CA . ASP A 1 108 ? 2.814 5.387 9.203 1 96.94 108 ASP A CA 1
ATOM 853 C C . ASP A 1 108 ? 2.336 5.059 7.793 1 96.94 108 ASP A C 1
ATOM 855 O O . ASP A 1 108 ? 3.133 4.664 6.938 1 96.94 108 ASP A O 1
ATOM 859 N N . GLN A 1 109 ? 1.024 5.172 7.602 1 95.94 109 GLN A N 1
ATOM 860 C CA . GLN A 1 109 ? 0.505 4.918 6.262 1 95.94 109 GLN A CA 1
ATOM 861 C C . GLN A 1 109 ? 1.014 5.957 5.27 1 95.94 109 GLN A C 1
ATOM 863 O O . GLN A 1 109 ? 0.935 7.16 5.527 1 95.94 109 GLN A O 1
ATOM 868 N N . GLN A 1 110 ? 1.522 5.508 4.164 1 95.31 110 GLN A N 1
ATOM 869 C CA . GLN A 1 110 ? 2.008 6.41 3.123 1 95.31 110 GLN A CA 1
ATOM 870 C C . GLN A 1 110 ? 0.928 6.676 2.078 1 95.31 110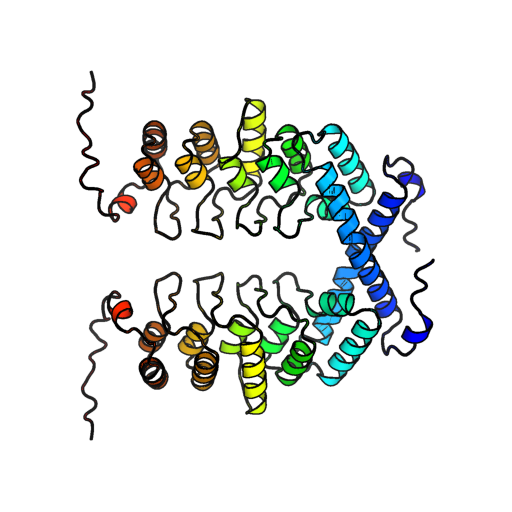 GLN A C 1
ATOM 872 O O . GLN A 1 110 ? 0.16 5.777 1.728 1 95.31 110 GLN A O 1
ATOM 877 N N . ASN A 1 111 ? 0.87 7.922 1.609 1 94.94 111 ASN A N 1
ATOM 878 C CA . ASN A 1 111 ? 0.025 8.219 0.457 1 94.94 111 ASN A CA 1
ATOM 879 C C . ASN A 1 111 ? 0.701 7.812 -0.851 1 94.94 111 ASN A C 1
ATOM 881 O O . ASN A 1 111 ? 1.76 7.184 -0.839 1 94.94 111 ASN A O 1
ATOM 885 N N . LYS A 1 112 ? 0.093 8.141 -1.946 1 90.5 112 LYS A N 1
ATOM 886 C CA . LYS A 1 112 ? 0.599 7.699 -3.242 1 90.5 112 LYS A CA 1
ATOM 887 C C . LYS A 1 112 ? 1.915 8.391 -3.586 1 90.5 112 LYS A C 1
ATOM 889 O O . LYS A 1 112 ? 2.74 7.84 -4.316 1 90.5 112 LYS A O 1
ATOM 894 N N . ALA A 1 113 ? 2.1 9.523 -3.049 1 90.5 113 ALA A N 1
ATOM 895 C CA . ALA A 1 113 ? 3.359 10.234 -3.254 1 90.5 113 ALA A CA 1
ATOM 896 C C . ALA A 1 113 ? 4.469 9.648 -2.389 1 90.5 113 ALA A C 1
ATOM 898 O O . ALA A 1 113 ? 5.637 10.008 -2.533 1 90.5 113 ALA A O 1
ATOM 899 N N . GLY A 1 114 ? 4.074 8.773 -1.412 1 93 114 GLY A N 1
ATOM 900 C CA . GLY A 1 114 ? 5.051 8.094 -0.577 1 93 114 GLY A CA 1
ATOM 901 C C . GLY A 1 114 ? 5.293 8.789 0.748 1 93 114 GLY A C 1
ATOM 902 O O . GLY A 1 114 ? 6.27 8.5 1.438 1 93 114 GLY A O 1
ATOM 903 N N . TYR A 1 115 ? 4.441 9.656 1.075 1 95.62 115 TYR A N 1
ATOM 904 C CA . TYR A 1 115 ? 4.656 10.422 2.297 1 95.62 115 TYR A CA 1
ATOM 905 C C . TYR A 1 115 ? 3.732 9.945 3.41 1 95.62 115 TYR A C 1
ATOM 907 O O . TYR A 1 115 ? 2.541 9.727 3.186 1 95.62 115 TYR A O 1
ATOM 915 N N . THR A 1 116 ? 4.289 9.781 4.562 1 97.38 116 THR A N 1
ATOM 916 C CA . THR A 1 116 ? 3.49 9.656 5.777 1 97.38 116 THR A CA 1
ATOM 917 C C . THR A 1 116 ? 3.094 11.023 6.312 1 97.38 116 THR A C 1
ATOM 919 O O . THR A 1 116 ? 3.627 12.047 5.871 1 97.38 116 THR A O 1
ATOM 922 N N . ALA A 1 117 ? 2.168 10.977 7.262 1 97.5 117 ALA A N 1
ATOM 923 C CA . ALA A 1 117 ? 1.804 12.234 7.91 1 97.5 117 ALA A CA 1
ATOM 924 C C . ALA A 1 117 ? 3.008 12.867 8.602 1 97.5 117 ALA A C 1
ATOM 926 O O . ALA A 1 117 ? 3.166 14.086 8.602 1 97.5 117 ALA A O 1
ATOM 927 N N . ILE A 1 118 ? 3.861 12.07 9.148 1 96.94 118 ILE A N 1
ATOM 928 C CA . ILE A 1 118 ? 5.066 12.539 9.82 1 96.94 118 ILE A CA 1
ATOM 929 C C . ILE A 1 118 ? 5.973 13.25 8.82 1 96.94 118 ILE A C 1
ATOM 931 O O . ILE A 1 118 ? 6.477 14.344 9.094 1 96.94 118 ILE A O 1
ATOM 935 N N . MET A 1 119 ? 6.191 12.703 7.707 1 96.62 119 MET A N 1
ATOM 936 C CA . MET A 1 119 ? 7 13.328 6.664 1 96.62 119 MET A CA 1
ATOM 937 C C . MET A 1 119 ? 6.402 14.664 6.242 1 96.62 119 MET A C 1
ATOM 939 O O . MET A 1 119 ? 7.133 15.633 6.02 1 96.62 119 MET A O 1
ATOM 943 N N . LEU A 1 120 ? 5.148 14.703 6.18 1 96.19 120 LEU A N 1
ATOM 944 C CA . LEU A 1 120 ? 4.469 15.922 5.754 1 96.19 120 LEU A CA 1
ATOM 945 C C . LEU A 1 120 ? 4.621 17.016 6.805 1 96.19 120 LEU A C 1
ATOM 947 O O . LEU A 1 120 ? 4.598 18.203 6.473 1 96.19 120 LEU A O 1
ATOM 951 N N . THR A 1 121 ? 4.73 16.641 8.047 1 95.38 121 THR A N 1
ATOM 952 C CA . THR A 1 121 ? 4.941 17.641 9.086 1 95.38 121 THR A CA 1
ATOM 953 C C . THR A 1 121 ? 6.203 18.453 8.805 1 95.38 121 THR A C 1
ATOM 955 O O . THR A 1 121 ? 6.27 19.641 9.117 1 95.38 121 THR A O 1
ATOM 958 N N . ALA A 1 122 ? 7.207 17.797 8.234 1 92.88 122 ALA A N 1
ATOM 959 C CA . ALA A 1 122 ? 8.469 18.469 7.926 1 92.88 122 ALA A CA 1
ATOM 960 C C . ALA A 1 122 ? 8.242 19.656 6.984 1 92.88 122 ALA A C 1
ATOM 962 O O . ALA A 1 122 ? 9.047 20.578 6.949 1 92.88 122 ALA A O 1
ATOM 963 N N . LEU A 1 123 ? 7.172 19.578 6.289 1 89.88 123 LEU A N 1
ATOM 964 C CA . LEU A 1 123 ? 6.883 20.578 5.27 1 89.88 123 LEU A CA 1
ATOM 965 C C . LEU A 1 123 ? 5.816 21.547 5.754 1 89.88 123 LEU A C 1
ATOM 967 O O . LEU A 1 123 ? 5.574 22.578 5.121 1 89.88 123 LEU A O 1
ATOM 971 N N . ALA A 1 124 ? 5.191 21.219 6.852 1 88.19 124 ALA A N 1
ATOM 972 C CA . ALA A 1 124 ? 4.066 21.984 7.363 1 88.19 124 ALA A CA 1
ATOM 973 C C . ALA A 1 124 ? 4.547 23.234 8.102 1 88.19 124 ALA A C 1
ATOM 975 O O . ALA A 1 124 ? 5.688 23.297 8.562 1 88.19 124 ALA A O 1
ATOM 976 N N . ALA A 1 125 ? 3.721 24.188 8.102 1 83 125 ALA A N 1
ATOM 977 C CA . ALA A 1 125 ? 4.031 25.438 8.781 1 83 125 ALA A CA 1
ATOM 978 C C . ALA A 1 125 ? 3.508 25.422 10.219 1 83 125 ALA A C 1
ATOM 980 O O . ALA A 1 125 ? 2.299 25.344 10.445 1 83 125 ALA A O 1
ATOM 981 N N . SER A 1 126 ? 4.453 25.328 11.109 1 82.38 126 SER A N 1
ATOM 982 C CA . SER A 1 126 ? 4.074 25.469 12.508 1 82.38 126 SER A CA 1
ATOM 983 C C . SER A 1 126 ? 4.148 26.938 12.945 1 82.38 126 SER A C 1
ATOM 985 O O . SER A 1 126 ? 5.129 27.625 12.656 1 82.38 126 SER A O 1
ATOM 987 N N . GLN A 1 127 ? 3.082 27.375 13.477 1 78.62 127 GLN A N 1
ATOM 988 C CA . GLN A 1 127 ? 2.992 28.797 13.766 1 78.62 127 GLN A CA 1
ATOM 989 C C . GLN A 1 127 ? 3.104 29.062 15.266 1 78.62 127 GLN A C 1
ATOM 991 O O . GLN A 1 127 ? 3.441 30.172 15.68 1 78.62 127 GLN A O 1
ATOM 996 N N . THR A 1 128 ? 2.779 28.109 16.062 1 88.38 128 THR A N 1
ATOM 997 C CA . THR A 1 128 ? 2.727 28.328 17.5 1 88.38 128 THR A CA 1
ATOM 998 C C . THR A 1 128 ? 3.459 27.203 18.234 1 88.38 128 THR A C 1
ATOM 1000 O O . THR A 1 128 ? 3.799 26.172 17.641 1 88.38 128 THR A O 1
ATOM 1003 N N . GLU A 1 129 ? 3.67 27.5 19.469 1 91.94 129 GLU A N 1
ATOM 1004 C CA . GLU A 1 129 ? 4.246 26.484 20.344 1 91.94 129 GLU A CA 1
ATOM 1005 C C . GLU A 1 129 ? 3.312 25.281 20.484 1 91.94 129 GLU A C 1
ATOM 1007 O O . GLU A 1 129 ? 3.766 24.141 20.547 1 91.94 129 GLU A O 1
ATOM 1012 N N . SER A 1 130 ? 2.086 25.578 20.562 1 94.19 130 SER A N 1
ATOM 1013 C CA . SER A 1 130 ? 1.097 24.5 20.656 1 94.19 130 SER A CA 1
ATOM 1014 C C . SER A 1 130 ? 1.123 23.625 19.422 1 94.19 130 SER A C 1
ATOM 1016 O O . SER A 1 130 ? 0.943 22.406 19.516 1 94.19 130 SER A O 1
ATOM 1018 N N . ASP A 1 131 ? 1.374 24.266 18.281 1 95.31 131 ASP A N 1
ATOM 1019 C CA . ASP A 1 131 ? 1.525 23.484 17.047 1 95.31 131 ASP A CA 1
ATOM 1020 C C . ASP A 1 131 ? 2.697 22.516 17.141 1 95.31 131 ASP A C 1
ATOM 1022 O O . ASP A 1 131 ? 2.561 21.328 16.828 1 95.31 131 ASP A O 1
ATOM 1026 N N . MET A 1 132 ? 3.727 23.047 17.703 1 95.12 132 MET A N 1
ATOM 1027 C CA . MET A 1 132 ? 4.934 22.234 17.812 1 95.12 132 MET A CA 1
ATOM 1028 C C . MET A 1 132 ? 4.738 21.094 18.812 1 95.12 132 MET A C 1
ATOM 1030 O O . MET A 1 132 ? 5.27 20 18.609 1 95.12 132 MET A O 1
ATOM 1034 N N . ASP A 1 133 ? 3.992 21.312 19.828 1 96.56 133 ASP A N 1
ATOM 1035 C CA . ASP A 1 133 ? 3.676 20.25 20.781 1 96.56 133 ASP A CA 1
ATOM 1036 C C . ASP A 1 133 ? 2.9 19.125 20.109 1 96.56 133 ASP A C 1
ATOM 1038 O O . ASP A 1 133 ? 3.182 17.938 20.344 1 96.56 133 ASP A O 1
ATOM 1042 N N . THR A 1 134 ? 1.939 19.531 19.312 1 97.19 134 THR A N 1
ATOM 1043 C CA . THR A 1 134 ? 1.165 18.547 18.562 1 97.19 134 THR A CA 1
ATOM 1044 C C . THR A 1 134 ? 2.066 17.766 17.625 1 97.19 134 THR A C 1
ATOM 1046 O O . THR A 1 134 ? 1.952 16.531 17.531 1 97.19 134 THR A O 1
ATOM 1049 N N . ILE A 1 135 ? 2.939 18.453 16.953 1 97.06 135 ILE A N 1
ATOM 1050 C CA . ILE A 1 135 ? 3.875 17.812 16.047 1 97.06 135 ILE A CA 1
ATOM 1051 C C . ILE A 1 135 ? 4.727 16.797 16.797 1 97.06 135 ILE A C 1
ATOM 1053 O O . ILE A 1 135 ? 4.871 15.656 16.375 1 97.06 135 ILE A O 1
ATOM 1057 N N . LYS A 1 136 ? 5.191 17.156 17.906 1 96.75 136 LYS A N 1
ATOM 1058 C CA . LYS A 1 136 ? 6.016 16.266 18.703 1 96.75 136 LYS A CA 1
ATOM 1059 C C . LYS A 1 136 ? 5.234 15.023 19.125 1 96.75 136 LYS A C 1
ATOM 1061 O O . LYS A 1 136 ? 5.777 13.914 19.125 1 96.75 136 LYS A O 1
ATOM 1066 N N . GLN A 1 137 ? 4.004 15.172 19.5 1 97.12 137 GLN A N 1
ATOM 1067 C CA . GLN A 1 137 ? 3.156 14.031 19.828 1 97.12 137 GLN A CA 1
ATOM 1068 C C . GLN A 1 137 ? 3.012 13.094 18.625 1 97.12 137 GLN A C 1
ATOM 1070 O O . GLN A 1 137 ? 3.08 11.875 18.781 1 97.12 137 GLN A O 1
ATOM 1075 N N . LEU A 1 138 ? 2.799 13.688 17.453 1 97.56 138 LEU A N 1
ATOM 1076 C CA . LEU A 1 138 ? 2.666 12.898 16.234 1 97.56 138 LEU A CA 1
ATOM 1077 C C . LEU A 1 138 ? 3.949 12.125 15.938 1 97.56 138 LEU A C 1
ATOM 1079 O O . LEU A 1 138 ? 3.902 10.945 15.594 1 97.56 138 LEU A O 1
ATOM 1083 N N . LEU A 1 139 ? 5.098 12.773 16.125 1 97.31 139 LEU A N 1
ATOM 1084 C CA . LEU A 1 139 ? 6.391 12.148 15.875 1 97.31 139 LEU A CA 1
ATOM 1085 C C . LEU A 1 139 ? 6.602 10.953 16.797 1 97.31 139 LEU A C 1
ATOM 1087 O O . LEU A 1 139 ? 7.203 9.953 16.391 1 97.31 139 LEU A O 1
ATOM 1091 N N . LYS A 1 140 ? 6.039 10.938 17.906 1 96.44 140 LYS A N 1
ATOM 1092 C CA . LYS A 1 140 ? 6.199 9.859 18.891 1 96.44 140 LYS A CA 1
ATOM 1093 C C . LYS A 1 140 ? 5.301 8.672 18.547 1 96.44 140 LYS A C 1
ATOM 1095 O O . LYS A 1 140 ? 5.543 7.555 19 1 96.44 140 LYS A O 1
ATOM 1100 N N . LYS A 1 141 ? 4.332 8.883 17.781 1 96.75 141 LYS A N 1
ATOM 1101 C CA . LYS A 1 141 ? 3.324 7.855 17.5 1 96.75 141 LYS A CA 1
ATOM 1102 C C . LYS A 1 141 ? 3.682 7.055 16.25 1 96.75 141 LYS A C 1
ATOM 1104 O O . LYS A 1 141 ? 3.078 6.016 15.984 1 96.75 141 LYS A O 1
ATOM 1109 N N . GLY A 1 142 ? 4.602 7.562 15.547 1 97 142 GLY A N 1
ATOM 1110 C CA . GLY A 1 142 ? 4.918 6.898 14.297 1 97 142 GLY A CA 1
ATOM 1111 C C . GLY A 1 142 ? 6.41 6.711 14.078 1 97 142 GLY A C 1
ATOM 1112 O O . GLY A 1 142 ? 7.207 6.949 14.992 1 97 142 GLY A O 1
ATOM 1113 N N . ASN A 1 143 ? 6.766 6.195 12.953 1 97.12 143 ASN A N 1
ATOM 1114 C CA . ASN A 1 143 ? 8.148 5.984 12.555 1 97.12 143 ASN A CA 1
ATOM 1115 C C . ASN A 1 143 ? 8.758 7.242 11.938 1 97.12 143 ASN A C 1
ATOM 1117 O O . ASN A 1 143 ? 8.578 7.504 10.75 1 97.12 143 ASN A O 1
ATOM 1121 N N . VAL A 1 144 ? 9.562 7.914 12.664 1 97.5 144 VAL A N 1
ATOM 1122 C CA . VAL A 1 144 ? 10.141 9.188 12.25 1 97.5 144 VAL A CA 1
ATOM 1123 C C . VAL A 1 144 ? 11.203 8.945 11.18 1 97.5 144 VAL A C 1
ATOM 1125 O O . VAL A 1 144 ? 11.562 9.867 10.438 1 97.5 144 VAL A O 1
ATOM 1128 N N . ASN A 1 145 ? 11.664 7.695 11.07 1 97.38 145 ASN A N 1
ATOM 1129 C CA . ASN A 1 145 ? 12.75 7.375 10.156 1 97.38 145 ASN A CA 1
ATOM 1130 C C . ASN A 1 145 ? 12.242 6.703 8.891 1 97.38 145 ASN A C 1
ATOM 1132 O O . ASN A 1 145 ? 13.031 6.207 8.086 1 97.38 145 ASN A O 1
ATOM 1136 N N . ALA A 1 146 ? 10.938 6.68 8.758 1 95.44 146 ALA A N 1
ATOM 1137 C CA . ALA A 1 146 ? 10.383 6.129 7.52 1 95.44 146 ALA A CA 1
ATOM 1138 C C . ALA A 1 146 ? 10.914 6.875 6.301 1 95.44 146 ALA A C 1
ATOM 1140 O O . ALA A 1 146 ? 11.094 8.094 6.34 1 95.44 146 ALA A O 1
ATOM 1141 N N . LYS A 1 147 ? 11.133 6.113 5.238 1 93.94 147 LYS A N 1
ATOM 1142 C CA . LYS A 1 147 ? 11.625 6.703 3.998 1 93.94 147 LYS A CA 1
ATOM 1143 C C . LYS A 1 147 ? 10.492 6.875 2.986 1 93.94 147 LYS A C 1
ATOM 1145 O O . LYS A 1 147 ? 9.641 6 2.852 1 93.94 147 LYS A O 1
ATOM 1150 N N . ALA A 1 148 ? 10.516 8.023 2.309 1 92.81 148 ALA A N 1
ATOM 1151 C CA . ALA A 1 148 ? 9.578 8.234 1.214 1 92.81 148 ALA A CA 1
ATOM 1152 C C . ALA A 1 148 ? 9.812 7.238 0.084 1 92.81 148 ALA A C 1
ATOM 1154 O O . ALA A 1 148 ? 10.953 6.871 -0.203 1 92.81 148 ALA A O 1
ATOM 1155 N N . ASN A 1 149 ? 8.664 6.879 -0.517 1 83.94 149 ASN A N 1
ATOM 1156 C CA . ASN A 1 149 ? 8.75 5.895 -1.59 1 83.94 149 ASN A CA 1
ATOM 1157 C C . ASN A 1 149 ? 9.555 6.422 -2.775 1 83.94 149 ASN A C 1
ATOM 1159 O O . ASN A 1 149 ? 10.258 5.664 -3.438 1 83.94 149 ASN A O 1
ATOM 1163 N N . GLN A 1 150 ? 9.281 7.781 -2.846 1 79.25 150 GLN A N 1
ATOM 1164 C CA . GLN A 1 150 ? 10.008 8.398 -3.951 1 79.25 150 GLN A CA 1
ATOM 1165 C C . GLN A 1 150 ? 11.297 9.047 -3.467 1 79.25 150 GLN A C 1
ATOM 1167 O O . GLN A 1 150 ? 11.281 9.867 -2.541 1 79.25 150 GLN A O 1
ATOM 1172 N N . ALA A 1 151 ? 12.523 8.492 -3.811 1 83.88 151 ALA A N 1
ATOM 1173 C CA . ALA A 1 151 ? 13.852 9.078 -3.609 1 83.88 151 ALA A CA 1
ATOM 1174 C C . ALA A 1 151 ? 14.445 8.633 -2.275 1 83.88 151 ALA A C 1
ATOM 1176 O O . ALA A 1 151 ? 15.617 8.891 -1.997 1 83.88 151 ALA A O 1
ATOM 1177 N N . GLY A 1 152 ? 13.547 8.141 -1.26 1 92.06 152 GLY A N 1
ATOM 1178 C CA . GLY A 1 152 ? 14.078 7.605 -0.015 1 92.06 152 GLY A CA 1
ATOM 1179 C C . GLY A 1 152 ? 14.336 8.672 1.031 1 92.06 152 GLY A C 1
ATOM 1180 O O . GLY A 1 152 ? 15.141 8.477 1.942 1 92.06 152 GLY A O 1
ATOM 1181 N N . GLN A 1 153 ? 13.688 9.828 0.863 1 94.81 153 GLN A N 1
ATOM 1182 C CA . GLN A 1 153 ? 13.906 10.914 1.815 1 94.81 153 GLN A CA 1
ATOM 1183 C C . GLN A 1 153 ? 13.164 10.656 3.123 1 94.81 153 GLN A C 1
ATOM 1185 O O . GLN A 1 153 ? 12.055 10.117 3.119 1 94.81 153 GLN A O 1
ATOM 1190 N N . THR A 1 154 ? 13.828 11.078 4.156 1 97.12 154 THR A N 1
ATOM 1191 C CA . THR A 1 154 ? 13.195 11.008 5.469 1 97.12 154 THR A CA 1
ATOM 1192 C C . THR A 1 154 ? 12.594 12.359 5.848 1 97.12 154 THR A C 1
ATOM 1194 O O . THR A 1 154 ? 12.852 13.367 5.184 1 97.12 154 THR A O 1
ATOM 1197 N N . ALA A 1 155 ? 11.82 12.312 6.941 1 97.62 155 ALA A N 1
ATOM 1198 C CA . ALA A 1 155 ? 11.266 13.562 7.461 1 97.62 155 ALA A CA 1
ATOM 1199 C C . ALA A 1 155 ? 12.367 14.555 7.812 1 97.62 155 ALA A C 1
ATOM 1201 O O . ALA A 1 155 ? 12.242 15.75 7.555 1 97.62 155 ALA A O 1
ATOM 1202 N N . LEU A 1 156 ? 13.492 14.047 8.336 1 98.19 156 LEU A N 1
ATOM 1203 C CA . LEU A 1 156 ? 14.617 14.906 8.695 1 98.19 156 LEU A CA 1
ATOM 1204 C C . LEU A 1 156 ? 15.211 15.57 7.453 1 98.19 156 LEU A C 1
ATOM 1206 O O . LEU A 1 156 ? 15.43 16.781 7.441 1 98.19 156 LEU A O 1
ATOM 1210 N N . MET A 1 157 ? 15.406 14.781 6.453 1 97.56 157 MET A N 1
ATOM 1211 C CA . MET A 1 157 ? 15.969 15.312 5.215 1 97.56 157 MET A CA 1
ATOM 1212 C C . MET A 1 157 ? 15.055 16.375 4.621 1 97.56 157 MET A C 1
ATOM 1214 O O . MET A 1 157 ? 15.531 17.422 4.148 1 97.56 157 MET A O 1
ATOM 1218 N N . LEU A 1 158 ? 13.797 16.125 4.633 1 96.56 158 LEU A N 1
ATOM 1219 C CA . LEU A 1 158 ? 12.828 17.078 4.113 1 96.56 158 LEU A CA 1
ATOM 1220 C C . LEU A 1 158 ? 12.891 18.391 4.898 1 96.56 158 LEU A C 1
ATOM 1222 O O . LEU A 1 158 ? 12.953 19.469 4.309 1 96.56 158 LEU A O 1
ATOM 1226 N N . ALA A 1 159 ? 12.828 18.297 6.188 1 97.19 159 ALA A N 1
ATOM 1227 C CA . ALA A 1 159 ? 12.898 19.484 7.043 1 97.19 159 ALA A CA 1
ATOM 1228 C C . ALA A 1 159 ? 14.18 20.281 6.781 1 97.19 159 ALA A C 1
ATOM 1230 O O . ALA A 1 159 ? 14.148 21.5 6.699 1 97.19 159 ALA A O 1
ATOM 1231 N N . VAL A 1 160 ? 15.289 19.547 6.629 1 97.62 160 VAL A N 1
ATOM 1232 C CA . VAL A 1 160 ? 16.594 20.156 6.387 1 97.62 160 VAL A CA 1
ATOM 1233 C C . VAL A 1 160 ? 16.578 20.891 5.039 1 97.62 160 VAL A C 1
ATOM 1235 O O . VAL A 1 160 ? 16.969 22.047 4.949 1 97.62 160 VAL A O 1
ATOM 1238 N N . SER A 1 161 ? 16.125 20.188 4.078 1 96.19 161 SER A N 1
ATOM 1239 C CA . SER A 1 161 ? 16.109 20.75 2.732 1 96.19 161 SER A CA 1
ATOM 1240 C C . SER A 1 161 ? 15.281 22.031 2.676 1 96.19 161 SER A C 1
ATOM 1242 O O . SER A 1 161 ? 15.586 22.938 1.897 1 96.19 161 SER A O 1
ATOM 1244 N N . HIS A 1 162 ? 14.32 22.125 3.506 1 95.19 162 HIS A N 1
ATOM 1245 C CA . HIS A 1 162 ? 13.438 23.297 3.488 1 95.19 162 HIS A CA 1
ATOM 1246 C C . HIS A 1 162 ? 13.836 24.312 4.551 1 95.19 162 HIS A C 1
ATOM 1248 O O . HIS A 1 162 ? 13.125 25.281 4.781 1 95.19 162 HIS A O 1
ATOM 1254 N N . GLY A 1 163 ? 14.922 24.031 5.215 1 96.06 163 GLY A N 1
ATOM 1255 C CA . GLY A 1 163 ? 15.492 24.984 6.152 1 96.06 163 GLY A CA 1
ATOM 1256 C C . GLY A 1 163 ? 14.656 25.172 7.398 1 96.06 163 GLY A C 1
ATOM 1257 O O . GLY A 1 163 ? 14.609 26.266 7.957 1 96.06 163 GLY A O 1
ATOM 1258 N N . ARG A 1 164 ? 13.945 24.25 7.855 1 95.25 164 ARG A N 1
ATOM 1259 C CA . ARG A 1 164 ? 13.055 24.359 9.008 1 95.25 164 ARG A CA 1
ATOM 1260 C C . ARG A 1 164 ? 13.766 23.953 10.297 1 95.25 164 ARG A C 1
ATOM 1262 O O . ARG A 1 164 ? 13.586 22.844 10.789 1 95.25 164 ARG A O 1
ATOM 1269 N N . LEU A 1 165 ? 14.414 24.922 10.852 1 95.81 165 LEU A N 1
ATOM 1270 C CA . LEU A 1 165 ? 15.312 24.688 11.969 1 95.81 165 LEU A CA 1
ATOM 1271 C C . LEU A 1 165 ? 14.57 24.047 13.141 1 95.81 165 LEU A C 1
ATOM 1273 O O . LEU A 1 165 ? 15.023 23.047 13.703 1 95.81 165 LEU A O 1
ATOM 1277 N N . GLU A 1 166 ? 13.43 24.578 13.492 1 94.88 166 GLU A N 1
ATOM 1278 C CA . GLU A 1 166 ? 12.688 24.078 14.648 1 94.88 166 GLU A CA 1
ATOM 1279 C C . GLU A 1 166 ? 12.18 22.656 14.398 1 94.88 166 GLU A C 1
ATOM 1281 O O . GLU A 1 166 ? 12.141 21.844 15.328 1 94.88 166 GLU A O 1
ATOM 1286 N N . MET A 1 167 ? 11.805 22.391 13.195 1 96.25 167 MET A N 1
ATOM 1287 C CA . MET A 1 167 ? 11.383 21.047 12.836 1 96.25 167 MET A CA 1
ATOM 1288 C C . MET A 1 167 ? 12.547 20.062 12.922 1 96.25 167 MET A C 1
ATOM 1290 O O . MET A 1 167 ? 12.383 18.938 13.406 1 96.25 167 MET A O 1
ATOM 1294 N N . VAL A 1 168 ? 13.703 20.469 12.461 1 97.25 168 VAL A N 1
ATOM 1295 C CA . VAL A 1 168 ? 14.906 19.656 12.555 1 97.25 168 VAL A CA 1
ATOM 1296 C C . VAL A 1 168 ? 15.188 19.312 14.016 1 97.25 168 VAL A C 1
ATOM 1298 O O . VAL A 1 168 ? 15.422 18.141 14.359 1 97.25 168 VAL A O 1
ATOM 1301 N N . ARG A 1 169 ? 15.078 20.297 14.844 1 96.38 169 ARG A N 1
ATOM 1302 C CA . ARG A 1 169 ? 15.281 20.078 16.266 1 96.38 169 ARG A CA 1
ATOM 1303 C C . ARG A 1 169 ? 14.289 19.062 16.828 1 96.38 169 ARG A C 1
ATOM 1305 O O . ARG A 1 169 ? 14.672 18.156 17.578 1 96.38 169 ARG A O 1
ATOM 1312 N N . ALA A 1 170 ? 13.008 19.234 16.5 1 96.12 170 ALA A N 1
ATOM 1313 C CA . ALA A 1 170 ? 11.961 18.328 16.984 1 96.12 170 ALA A CA 1
ATOM 1314 C C . ALA A 1 170 ? 12.211 16.906 16.516 1 96.12 170 ALA A C 1
ATOM 1316 O O . ALA A 1 170 ? 12.039 15.953 17.281 1 96.12 170 ALA A O 1
ATOM 1317 N N . LEU A 1 171 ? 12.602 16.719 15.273 1 97.69 171 LEU A N 1
ATOM 1318 C CA . LEU A 1 171 ? 12.859 15.406 14.703 1 97.69 171 LEU A CA 1
ATOM 1319 C C . LEU A 1 171 ? 14.055 14.742 15.391 1 97.69 171 LEU A C 1
ATOM 1321 O O . LEU A 1 171 ? 13.992 13.57 15.758 1 97.69 171 LEU A O 1
ATOM 1325 N N . LEU A 1 172 ? 15.133 15.484 15.602 1 97.12 172 LEU A N 1
ATOM 1326 C CA . LEU A 1 172 ? 16.297 14.953 16.297 1 97.12 172 LEU A CA 1
ATOM 1327 C C . LEU A 1 172 ? 15.953 14.547 17.719 1 97.12 172 LEU A C 1
ATOM 1329 O O . LEU A 1 172 ? 16.422 13.516 18.203 1 97.12 172 LEU A O 1
ATOM 1333 N N . ALA A 1 173 ? 15.125 15.305 18.312 1 95.81 173 ALA A N 1
ATOM 1334 C CA . ALA A 1 173 ? 14.68 15 19.672 1 95.81 173 ALA A CA 1
ATOM 1335 C C . ALA A 1 173 ? 13.805 13.758 19.703 1 95.81 173 ALA A C 1
ATOM 1337 O O . ALA A 1 173 ? 13.625 13.133 20.75 1 95.81 173 ALA A O 1
ATOM 1338 N N . SER A 1 174 ? 13.195 13.398 18.625 1 96.31 174 SER A N 1
ATOM 1339 C CA . SER A 1 174 ? 12.32 12.234 18.5 1 96.31 174 SER A CA 1
ATOM 1340 C C . SER A 1 174 ? 13.047 11.07 17.844 1 96.31 174 SER A C 1
ATOM 1342 O O . SER A 1 174 ? 12.422 10.242 17.172 1 96.31 174 SER A O 1
ATOM 1344 N N . ALA A 1 175 ? 14.352 11.07 17.891 1 95.56 175 ALA A N 1
ATOM 1345 C CA . ALA A 1 175 ? 15.219 9.945 17.547 1 95.56 175 ALA A CA 1
ATOM 1346 C C . ALA A 1 175 ? 15.312 9.773 16.031 1 95.56 175 ALA A C 1
ATOM 1348 O O . ALA A 1 175 ? 15.43 8.648 15.539 1 95.56 175 ALA A O 1
ATOM 1349 N N . ALA A 1 176 ? 15.148 10.891 15.336 1 97.75 176 ALA A N 1
ATOM 1350 C CA . ALA A 1 176 ? 15.461 10.812 13.914 1 97.75 176 ALA A CA 1
ATOM 1351 C C . ALA A 1 176 ? 16.922 10.422 13.695 1 97.75 176 ALA A C 1
ATOM 1353 O O . ALA A 1 176 ? 17.812 10.93 14.375 1 97.75 176 ALA A O 1
ATOM 1354 N N . ASP A 1 177 ? 17.219 9.562 12.805 1 97.81 177 ASP A N 1
ATOM 1355 C CA . ASP A 1 177 ? 18.562 9.102 12.492 1 97.81 177 ASP A CA 1
ATOM 1356 C C . ASP A 1 177 ? 19.266 10.047 11.516 1 97.81 177 ASP A C 1
ATOM 1358 O O . ASP A 1 177 ? 18.922 10.086 10.336 1 97.81 177 ASP A O 1
ATOM 1362 N N . VAL A 1 178 ? 20.25 10.742 11.945 1 97.25 178 VAL A N 1
ATOM 1363 C CA . VAL A 1 178 ? 20.938 11.797 11.203 1 97.25 178 VAL A CA 1
ATOM 1364 C C . VAL A 1 178 ? 21.766 11.18 10.078 1 97.25 178 VAL A C 1
ATOM 1366 O O . VAL A 1 178 ? 22.141 11.867 9.125 1 97.25 178 VAL A O 1
ATOM 1369 N N . ASN A 1 179 ? 21.953 9.836 10.141 1 96.69 179 ASN A N 1
ATOM 1370 C CA . ASN A 1 179 ? 22.906 9.234 9.227 1 96.69 179 ASN A CA 1
ATOM 1371 C C . ASN A 1 179 ? 22.203 8.484 8.094 1 96.69 179 ASN A C 1
ATOM 1373 O O . ASN A 1 179 ? 22.859 7.969 7.188 1 96.69 179 ASN A O 1
ATOM 1377 N N . LEU A 1 180 ? 20.906 8.391 8.125 1 95.88 180 LEU A N 1
ATOM 1378 C CA . LEU A 1 180 ? 20.219 7.703 7.043 1 95.88 180 LEU A CA 1
ATOM 1379 C C . LEU A 1 180 ? 20.5 8.375 5.703 1 95.88 180 LEU A C 1
ATOM 1381 O O . LEU A 1 180 ? 20.719 9.586 5.645 1 95.88 180 LEU A O 1
ATOM 1385 N N . GLN A 1 181 ? 20.484 7.57 4.691 1 93.75 181 GLN A N 1
ATOM 1386 C CA . GLN A 1 181 ? 20.766 8.062 3.346 1 93.75 181 GLN A CA 1
ATOM 1387 C C . GLN A 1 181 ? 19.547 7.883 2.436 1 93.75 181 GLN A C 1
ATOM 1389 O O . GLN A 1 181 ? 18.812 6.902 2.561 1 93.75 181 GLN A O 1
ATOM 1394 N N . ASP A 1 182 ? 19.375 8.828 1.614 1 92.62 182 ASP A N 1
ATOM 1395 C CA . ASP A 1 182 ? 18.344 8.641 0.593 1 92.62 182 ASP A CA 1
ATOM 1396 C C . ASP A 1 182 ? 18.844 7.719 -0.518 1 92.62 182 ASP A C 1
ATOM 1398 O O . ASP A 1 182 ? 19.875 7.062 -0.375 1 92.62 182 ASP A O 1
ATOM 1402 N N . ASP A 1 183 ? 18.078 7.648 -1.576 1 84.06 183 ASP A N 1
ATOM 1403 C CA . ASP A 1 183 ? 18.391 6.703 -2.643 1 84.06 183 ASP A CA 1
ATOM 1404 C C . ASP A 1 183 ? 19.672 7.09 -3.363 1 84.06 183 ASP A C 1
ATOM 1406 O O . ASP A 1 183 ? 20.312 6.246 -3.994 1 84.06 183 ASP A O 1
ATOM 1410 N N . ASP A 1 184 ? 20.047 8.32 -3.268 1 85.12 184 ASP A N 1
ATOM 1411 C CA . ASP A 1 184 ? 21.266 8.805 -3.912 1 85.12 184 ASP A CA 1
ATOM 1412 C C . ASP A 1 184 ? 22.453 8.75 -2.953 1 85.12 184 ASP A C 1
ATOM 1414 O O . ASP A 1 184 ? 23.562 9.18 -3.297 1 85.12 184 ASP A O 1
ATOM 1418 N N . GLY A 1 185 ? 22.156 8.305 -1.741 1 89.12 185 GLY A N 1
ATOM 1419 C CA . GLY A 1 185 ? 23.219 8.219 -0.75 1 89.12 185 GLY A CA 1
ATOM 1420 C C . GLY A 1 185 ? 23.406 9.492 0.046 1 89.12 185 GLY A C 1
ATOM 1421 O O . GLY A 1 185 ? 24.344 9.609 0.843 1 89.12 185 GLY A O 1
ATOM 1422 N N . SER A 1 186 ? 22.578 10.438 -0.132 1 93.19 186 SER A N 1
ATOM 1423 C CA . SER A 1 186 ? 22.688 11.719 0.559 1 93.19 186 SER A CA 1
ATOM 1424 C C . SER A 1 186 ? 22.125 11.633 1.976 1 93.19 186 SER A C 1
ATOM 1426 O O . SER A 1 186 ? 21.078 11.016 2.201 1 93.19 186 SER A O 1
ATOM 1428 N N . THR A 1 187 ? 22.844 12.219 2.838 1 95.88 187 THR A N 1
ATOM 1429 C CA . THR A 1 187 ? 22.406 12.32 4.223 1 95.88 187 THR A CA 1
ATOM 1430 C C . THR A 1 187 ? 21.766 13.688 4.488 1 95.88 187 THR A C 1
ATOM 1432 O O . THR A 1 187 ? 21.828 14.578 3.639 1 95.88 187 THR A O 1
ATOM 1435 N N . ALA A 1 188 ? 21.203 13.789 5.699 1 97.69 188 ALA A N 1
ATOM 1436 C CA . ALA A 1 188 ? 20.641 15.078 6.09 1 97.69 188 ALA A CA 1
ATOM 1437 C C . ALA A 1 188 ? 21.719 16.156 6.129 1 97.69 188 ALA A C 1
ATOM 1439 O O . ALA A 1 188 ? 21.484 17.297 5.723 1 97.69 188 ALA A O 1
ATOM 1440 N N . LEU A 1 189 ? 22.891 15.805 6.582 1 96.81 189 LEU A N 1
ATOM 1441 C CA . LEU A 1 189 ? 24 16.75 6.637 1 96.81 189 LEU A CA 1
ATOM 1442 C C . LEU A 1 189 ? 24.375 17.234 5.238 1 96.81 189 LEU A C 1
ATOM 1444 O O . LEU A 1 189 ? 24.562 18.422 5.008 1 96.81 189 LEU A O 1
ATOM 1448 N N . MET A 1 190 ? 24.438 16.297 4.355 1 95.31 190 MET A N 1
ATOM 1449 C CA . MET A 1 190 ? 24.781 16.641 2.975 1 95.31 190 MET A CA 1
ATOM 1450 C C . MET A 1 190 ? 23.734 17.562 2.369 1 95.31 190 MET A C 1
ATOM 1452 O O . MET A 1 190 ? 24.078 18.531 1.688 1 95.31 190 MET A O 1
ATOM 1456 N N . CYS A 1 191 ? 22.5 17.297 2.631 1 95.88 191 CYS A N 1
ATOM 1457 C CA . CYS A 1 191 ? 21.422 18.156 2.16 1 95.88 191 CYS A CA 1
ATOM 1458 C C . CYS A 1 191 ? 21.578 19.578 2.721 1 95.88 191 CYS A C 1
ATOM 1460 O O . CYS A 1 191 ? 21.422 20.547 1.991 1 95.88 191 CYS A O 1
ATOM 1462 N N . ALA A 1 192 ? 21.828 19.625 3.975 1 97.25 192 ALA A N 1
ATOM 1463 C CA . ALA A 1 192 ? 22 20.922 4.629 1 97.25 192 ALA A CA 1
ATOM 1464 C C . ALA A 1 192 ? 23.109 21.719 3.979 1 97.25 192 ALA A C 1
ATOM 1466 O O . ALA A 1 192 ? 22.969 22.922 3.746 1 97.25 192 ALA A O 1
ATOM 1467 N N . CYS A 1 193 ? 24.188 21.078 3.693 1 95.62 193 CYS A N 1
ATOM 1468 C CA . CYS A 1 193 ? 25.328 21.719 3.053 1 95.62 193 CYS A CA 1
ATOM 1469 C C . CYS A 1 193 ? 24.984 22.156 1.638 1 95.62 193 CYS A C 1
ATOM 1471 O O . CYS A 1 193 ? 25.281 23.297 1.247 1 95.62 193 CYS A O 1
ATOM 1473 N N . GLU A 1 194 ? 24.375 21.281 1.013 1 94.88 194 GLU A N 1
ATOM 1474 C CA . GLU A 1 194 ? 24 21.578 -0.368 1 94.88 194 GLU A CA 1
ATOM 1475 C C . GLU A 1 194 ? 23.078 22.797 -0.447 1 94.88 194 GLU A C 1
ATOM 1477 O O . GLU A 1 194 ? 23.188 23.609 -1.366 1 94.88 194 GLU A O 1
ATOM 1482 N N . HIS A 1 195 ? 22.203 22.938 0.462 1 96.44 195 HIS A N 1
ATOM 1483 C CA . HIS A 1 195 ? 21.219 24.016 0.434 1 96.44 195 HIS A CA 1
ATOM 1484 C C . HIS A 1 195 ? 21.703 25.234 1.206 1 96.44 195 HIS A C 1
ATOM 1486 O O . HIS A 1 195 ? 21.016 26.25 1.295 1 96.44 195 HIS A O 1
ATOM 1492 N N . GLY A 1 196 ? 22.859 25.094 1.844 1 95.62 196 GLY A N 1
ATOM 1493 C CA . GLY A 1 196 ? 23.484 26.234 2.504 1 95.62 196 GLY A CA 1
ATOM 1494 C C . GLY A 1 196 ? 22.828 26.594 3.82 1 95.62 196 GLY A C 1
ATOM 1495 O O . GLY A 1 196 ? 22.781 27.766 4.199 1 95.62 196 GLY A O 1
ATOM 1496 N N . HIS A 1 197 ? 22.219 25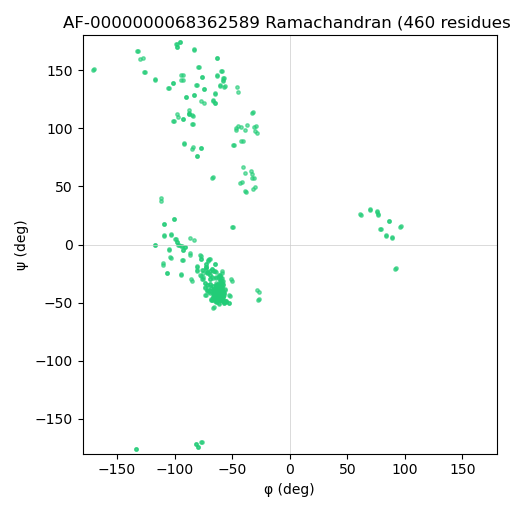.781 4.488 1 96.88 197 HIS A N 1
ATOM 1497 C CA . HIS A 1 197 ? 21.594 26.031 5.781 1 96.88 197 HIS A CA 1
ATOM 1498 C C . HIS A 1 197 ? 22.609 25.891 6.918 1 96.88 197 HIS A C 1
ATOM 1500 O O . HIS A 1 197 ? 22.672 24.859 7.578 1 96.88 197 HIS A O 1
ATOM 1506 N N . ALA A 1 198 ? 23.312 26.922 7.148 1 96.31 198 ALA A N 1
ATOM 1507 C CA . ALA A 1 198 ? 24.453 26.922 8.047 1 96.31 198 ALA A CA 1
ATOM 1508 C C . ALA A 1 198 ? 24.047 26.547 9.469 1 96.31 198 ALA A C 1
ATOM 1510 O O . ALA A 1 198 ? 24.719 25.75 10.125 1 96.31 198 ALA A O 1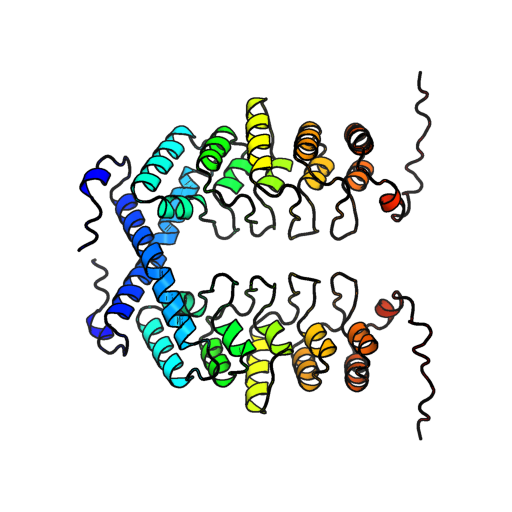
ATOM 1511 N N . GLU A 1 199 ? 22.984 27.125 9.922 1 97.75 199 GLU A N 1
ATOM 1512 C CA . GLU A 1 199 ? 22.547 26.844 11.289 1 97.75 199 GLU A CA 1
ATOM 1513 C C . GLU A 1 199 ? 22.156 25.375 11.438 1 97.75 199 GLU A C 1
ATOM 1515 O O . GLU A 1 199 ? 22.406 24.766 12.477 1 97.75 199 GLU A O 1
ATOM 1520 N N . ILE A 1 200 ? 21.547 24.828 10.438 1 98 200 ILE A N 1
ATOM 1521 C CA . ILE A 1 200 ? 21.141 23.422 10.469 1 98 200 ILE A CA 1
ATOM 1522 C C . ILE A 1 200 ? 22.375 22.531 10.414 1 98 200 ILE A C 1
ATOM 1524 O O . ILE A 1 200 ? 22.438 21.5 11.094 1 98 200 ILE A O 1
ATOM 1528 N N . VAL A 1 201 ? 23.344 22.922 9.594 1 97 201 VAL A N 1
ATOM 1529 C CA . VAL A 1 201 ? 24.609 22.188 9.531 1 97 201 VAL A CA 1
ATOM 1530 C C . VAL A 1 201 ? 25.219 22.094 10.93 1 97 201 VAL A C 1
ATOM 1532 O O . VAL A 1 201 ? 25.578 21 11.383 1 97 201 VAL A O 1
ATOM 1535 N N . ARG A 1 202 ? 25.281 23.203 11.555 1 97.06 202 ARG A N 1
ATOM 1536 C CA . ARG A 1 202 ? 25.859 23.234 12.898 1 97.06 202 ARG A CA 1
ATOM 1537 C C . ARG A 1 202 ? 25.062 22.344 13.844 1 97.06 202 ARG A C 1
ATOM 1539 O O . ARG A 1 202 ? 25.641 21.609 14.656 1 97.06 202 ARG A O 1
ATOM 1546 N N . LEU A 1 203 ? 23.781 22.438 13.766 1 97.38 203 LEU A N 1
ATOM 1547 C CA . LEU A 1 203 ? 22.906 21.641 14.617 1 97.38 203 LEU A CA 1
ATOM 1548 C C . LEU A 1 203 ? 23.125 20.141 14.391 1 97.38 203 LEU A C 1
ATOM 1550 O O . LEU A 1 203 ? 23.188 19.375 15.352 1 97.38 203 LEU A O 1
ATOM 1554 N N . LEU A 1 204 ? 23.172 19.703 13.141 1 97.62 204 LEU A N 1
ATOM 1555 C CA . LEU A 1 204 ? 23.375 18.297 12.805 1 97.62 204 LEU A CA 1
ATOM 1556 C C . LEU A 1 204 ? 24.734 17.812 13.297 1 97.62 204 LEU A C 1
ATOM 1558 O O . LEU A 1 204 ? 24.844 16.719 13.852 1 97.62 204 LEU A O 1
ATOM 1562 N N . LEU A 1 205 ? 25.734 18.625 13.117 1 94.56 205 LEU A N 1
ATOM 1563 C CA . LEU A 1 205 ? 27.094 18.266 13.523 1 94.56 205 LEU A CA 1
ATOM 1564 C C . LEU A 1 205 ? 27.188 18.172 15.047 1 94.56 205 LEU A C 1
ATOM 1566 O O . LEU A 1 205 ? 28.016 17.438 15.57 1 94.56 205 LEU A O 1
ATOM 1570 N N . ALA A 1 206 ? 26.375 18.922 15.703 1 95.25 206 ALA A N 1
ATOM 1571 C CA . ALA A 1 206 ? 26.375 18.891 17.156 1 95.25 206 ALA A CA 1
ATOM 1572 C C . ALA A 1 206 ? 25.75 17.609 17.688 1 95.25 206 ALA A C 1
ATOM 1574 O O . ALA A 1 206 ? 25.891 17.281 18.875 1 95.25 206 ALA A O 1
ATOM 1575 N N . ASN A 1 207 ? 24.969 16.891 16.906 1 94.44 207 ASN A N 1
ATOM 1576 C CA . ASN A 1 207 ? 24.438 15.594 17.297 1 94.44 207 ASN A CA 1
ATOM 1577 C C . ASN A 1 207 ? 25.531 14.547 17.438 1 94.44 207 ASN A C 1
ATOM 1579 O O . ASN A 1 207 ? 26.281 14.297 16.484 1 94.44 207 ASN A O 1
ATOM 1583 N N . PRO A 1 208 ? 25.703 13.906 18.5 1 92.81 208 PRO A N 1
ATOM 1584 C CA . PRO A 1 208 ? 26.812 12.984 18.75 1 92.81 208 PRO A CA 1
ATOM 1585 C C . PRO A 1 208 ? 26.781 11.773 17.812 1 92.81 208 PRO A C 1
ATOM 1587 O O . PRO A 1 208 ? 27.812 11.156 17.562 1 92.81 208 PRO A O 1
ATOM 1590 N N . GLU A 1 209 ? 25.703 11.477 17.328 1 92.88 209 GLU A N 1
ATOM 1591 C CA . GLU A 1 209 ? 25.578 10.289 16.5 1 92.88 209 GLU A CA 1
ATOM 1592 C C . GLU A 1 209 ? 25.922 10.602 15.039 1 92.88 209 GLU A C 1
ATOM 1594 O O . GLU A 1 209 ? 26.031 9.695 14.211 1 92.88 209 GLU A O 1
ATOM 1599 N N . CYS A 1 210 ? 26.094 11.891 14.734 1 93.88 210 CYS A N 1
ATOM 1600 C CA . CYS A 1 210 ? 26.344 12.289 13.359 1 93.88 210 CYS A CA 1
ATOM 1601 C C . CYS A 1 210 ? 27.672 11.734 12.859 1 93.88 210 CYS A C 1
ATOM 1603 O O . CYS A 1 210 ? 28.719 11.977 13.469 1 93.88 210 CYS A O 1
ATOM 1605 N N . ASP A 1 211 ? 27.656 10.945 11.781 1 86.5 211 ASP A N 1
ATOM 1606 C CA . ASP A 1 211 ? 28.859 10.375 11.172 1 86.5 211 ASP A CA 1
ATOM 1607 C C . ASP A 1 211 ? 29.266 11.172 9.93 1 86.5 211 ASP A C 1
ATOM 1609 O O . ASP A 1 211 ? 28.672 11.031 8.867 1 86.5 211 ASP A O 1
ATOM 1613 N N . VAL A 1 212 ? 30.297 11.93 10.031 1 76.69 212 VAL A N 1
ATOM 1614 C CA . VAL A 1 212 ? 30.75 12.812 8.961 1 76.69 212 VAL A CA 1
ATOM 1615 C C . VAL A 1 212 ? 31.484 12 7.902 1 76.69 212 VAL A C 1
ATOM 1617 O O . VAL A 1 212 ? 31.609 12.438 6.758 1 76.69 212 VAL A O 1
ATOM 1620 N N . ALA A 1 213 ? 32.125 10.82 8.125 1 60.62 213 ALA A N 1
ATOM 1621 C CA . ALA A 1 213 ? 32.938 10.016 7.211 1 60.62 213 ALA A CA 1
ATOM 1622 C C . ALA A 1 213 ? 32.094 9.492 6.051 1 60.62 213 ALA A C 1
ATOM 1624 O O . ALA A 1 213 ? 32.594 9.336 4.934 1 60.62 213 ALA A O 1
ATOM 1625 N N . GLN A 1 214 ? 31.031 9.258 6.285 1 57.25 214 GLN A N 1
ATOM 1626 C CA . GLN A 1 214 ? 30.203 8.719 5.215 1 57.25 214 GLN A CA 1
ATOM 1627 C C . GLN A 1 214 ? 29.875 9.797 4.191 1 57.25 214 GLN A C 1
ATOM 1629 O O . GLN A 1 214 ? 29.469 9.492 3.064 1 57.25 214 GLN A O 1
ATOM 1634 N N . SER A 1 215 ? 30 11.047 4.559 1 50.56 215 SER A N 1
ATOM 1635 C CA . SER A 1 215 ? 29.656 12.195 3.721 1 50.56 215 SER A CA 1
ATOM 1636 C C . SER A 1 215 ? 30.766 12.5 2.721 1 50.56 215 SER A C 1
ATOM 1638 O O . SER A 1 215 ? 30.547 13.195 1.727 1 50.56 215 SER A O 1
ATOM 1640 N N . ASP A 1 216 ? 31.938 12.086 2.969 1 46.66 216 ASP A N 1
ATOM 1641 C CA . ASP A 1 216 ? 33.094 12.406 2.16 1 46.66 216 ASP A CA 1
ATOM 1642 C C . ASP A 1 216 ? 33.062 11.68 0.818 1 46.66 216 ASP A C 1
ATOM 1644 O O . ASP A 1 216 ? 33.812 12 -0.093 1 46.66 216 ASP A O 1
ATOM 1648 N N . ASN A 1 217 ? 32.375 10.602 0.774 1 41.97 217 ASN A N 1
ATOM 1649 C CA . ASN A 1 217 ? 32.531 9.922 -0.511 1 41.97 217 ASN A CA 1
ATOM 1650 C C . ASN A 1 217 ? 31.844 10.711 -1.634 1 41.97 217 ASN A C 1
ATOM 1652 O O . ASN A 1 217 ? 31.656 10.18 -2.73 1 41.97 217 ASN A O 1
ATOM 1656 N N . VAL A 1 218 ? 31.016 11.695 -1.284 1 41.28 218 VAL A N 1
ATOM 1657 C CA . VAL A 1 218 ? 30.609 12.594 -2.363 1 41.28 218 VAL A CA 1
ATOM 1658 C C . VAL A 1 218 ? 31.75 13.57 -2.678 1 41.28 218 VAL A C 1
ATOM 1660 O O . VAL A 1 218 ? 32.469 14.016 -1.775 1 41.28 218 VAL A O 1
ATOM 1663 N N . SER A 1 219 ? 32.25 13.656 -3.885 1 37.56 219 SER A N 1
ATOM 1664 C CA . SER A 1 219 ? 33.25 14.625 -4.336 1 37.56 219 SER A CA 1
ATOM 1665 C C . SER A 1 219 ? 33 16 -3.709 1 37.56 219 SER A C 1
ATOM 1667 O O . SER A 1 219 ? 31.891 16.516 -3.766 1 37.56 219 SER A O 1
ATOM 1669 N N . PRO A 1 220 ? 33.656 16.422 -2.648 1 35.53 220 PRO A N 1
ATOM 1670 C CA . PRO A 1 220 ? 33.5 17.797 -2.127 1 35.53 220 PRO A CA 1
ATOM 1671 C C . PRO A 1 220 ? 33.156 18.797 -3.213 1 35.53 220 PRO A C 1
ATOM 1673 O O . PRO A 1 220 ? 33.656 18.719 -4.336 1 35.53 220 PRO A O 1
ATOM 1676 N N . PRO A 1 221 ? 31.969 19.281 -3.449 1 33.53 221 PRO A N 1
ATOM 1677 C CA . PRO A 1 221 ? 32.219 20.453 -4.301 1 33.53 221 PRO A CA 1
ATOM 1678 C C . PRO A 1 221 ? 33.531 21.141 -3.979 1 33.53 221 PRO A C 1
ATOM 1680 O O . PRO A 1 221 ? 33.938 21.188 -2.816 1 33.53 221 PRO A O 1
ATOM 1683 N N . SER A 1 222 ? 34.562 21.188 -4.766 1 31.97 222 SER A N 1
ATOM 1684 C CA . SER A 1 222 ? 35.75 22.031 -4.648 1 31.97 222 SER A CA 1
ATOM 1685 C C . SER A 1 222 ? 35.406 23.328 -3.904 1 31.97 222 SER A C 1
ATOM 1687 O O . SER A 1 222 ? 36.281 23.906 -3.26 1 31.97 222 SER A O 1
ATOM 1689 N N . THR A 1 223 ? 34.281 24.094 -4.254 1 31.84 223 THR A N 1
ATOM 1690 C CA . THR A 1 223 ? 34.219 25.484 -3.801 1 31.84 223 THR A CA 1
ATOM 1691 C C . THR A 1 223 ? 33.875 25.547 -2.32 1 31.84 223 THR A C 1
ATOM 1693 O O . THR A 1 223 ? 33.688 26.641 -1.771 1 31.84 223 THR A O 1
ATOM 1696 N N . VAL A 1 224 ? 33.188 24.609 -1.764 1 32.03 224 VAL A N 1
ATOM 1697 C CA . VAL A 1 224 ? 32.844 25.047 -0.414 1 32.03 224 VAL A CA 1
ATOM 1698 C C . VAL A 1 224 ? 34.125 25.125 0.429 1 32.03 224 VAL A C 1
ATOM 1700 O O . VAL A 1 224 ? 34.656 24.094 0.831 1 32.03 224 VAL A O 1
ATOM 1703 N N . ILE A 1 225 ? 35.094 25.906 -0.01 1 30.95 225 ILE A N 1
ATOM 1704 C CA . ILE A 1 225 ? 36.188 26.422 0.805 1 30.95 225 ILE A CA 1
ATOM 1705 C C . ILE A 1 225 ? 35.656 26.875 2.164 1 30.95 225 ILE A C 1
ATOM 1707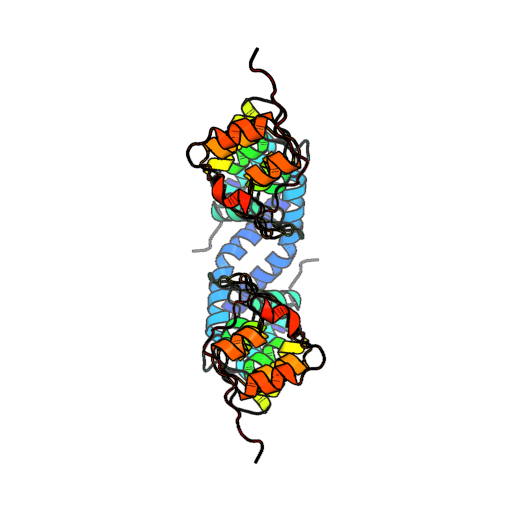 O O . ILE A 1 225 ? 34.719 27.688 2.238 1 30.95 225 ILE A O 1
ATOM 1711 N N . TYR A 1 226 ? 35.562 26.094 3.193 1 30.17 226 TYR A N 1
ATOM 1712 C CA . TYR A 1 226 ? 35.594 26.578 4.57 1 30.17 226 TYR A CA 1
ATOM 1713 C C . TYR A 1 226 ? 36.438 27.844 4.688 1 30.17 226 TYR A C 1
ATOM 1715 O O . TYR A 1 226 ? 37.656 27.797 4.609 1 30.17 226 TYR A O 1
ATOM 1723 N N . HIS A 1 227 ? 36.219 28.875 3.82 1 31.8 227 HIS A N 1
ATOM 1724 C CA . HIS A 1 227 ? 36.844 30.125 4.262 1 31.8 227 HIS A CA 1
ATOM 1725 C C . HIS A 1 227 ? 36.562 30.359 5.742 1 31.8 227 HIS A C 1
ATOM 1727 O O . HIS A 1 227 ? 35.531 29.969 6.27 1 31.8 227 HIS A O 1
ATOM 1733 N N . SER A 1 228 ? 37.625 30.781 6.566 1 29.22 228 SER A N 1
ATOM 1734 C CA . SER A 1 228 ? 38.062 31.219 7.895 1 29.22 228 SER A CA 1
ATOM 1735 C C . SER A 1 228 ? 37.094 32.219 8.508 1 29.22 228 SER A C 1
ATOM 1737 O O . SER A 1 228 ? 37.031 33.375 8.078 1 29.22 228 SER A O 1
ATOM 1739 N N . PHE A 1 229 ? 35.812 32.062 8.648 1 28.44 229 PHE A N 1
ATOM 1740 C CA . PHE A 1 229 ? 35.312 33.031 9.609 1 28.44 229 PHE A CA 1
ATOM 1741 C C . PHE A 1 229 ? 36.219 33.062 10.844 1 28.44 229 PHE A C 1
ATOM 1743 O O . PHE A 1 229 ? 36.562 32.031 11.391 1 28.44 229 PHE A O 1
ATOM 1750 N N . PRO A 1 230 ? 37.125 34.094 10.906 1 27.75 230 PRO A N 1
ATOM 1751 C CA . PRO A 1 230 ? 37.844 34.375 12.141 1 27.75 230 PRO A CA 1
ATOM 1752 C C . PRO A 1 230 ? 36.938 34.344 13.375 1 27.75 230 PRO A C 1
ATOM 1754 O O . PRO A 1 230 ? 35.781 34.719 13.297 1 27.75 230 PRO A O 1
ATOM 1757 N N . ILE A 1 231 ? 36.938 33.344 14.141 1 24.17 231 ILE A N 1
ATOM 1758 C CA . ILE A 1 231 ? 36.5 33.531 15.523 1 24.17 231 ILE A CA 1
ATOM 1759 C C . ILE A 1 231 ? 37.031 34.844 16.078 1 24.17 231 ILE A C 1
ATOM 1761 O O . ILE A 1 231 ? 38.25 35 16.266 1 24.17 231 ILE A O 1
ATOM 1765 N N . ILE A 1 232 ? 36.562 36.125 15.523 1 20.08 232 ILE A N 1
ATOM 1766 C CA . ILE A 1 232 ? 36.594 37.156 16.562 1 20.08 232 ILE A CA 1
ATOM 1767 C C . ILE A 1 232 ? 35.594 36.781 17.656 1 20.08 232 ILE A C 1
ATOM 1769 O O . ILE A 1 232 ? 34.469 36.344 17.375 1 20.08 232 ILE A O 1
ATOM 1773 N N . MET B 1 1 ? -29.5 -14.414 18.016 1 24.28 1 MET B N 1
ATOM 1774 C CA . MET B 1 1 ? -29.688 -13.125 18.688 1 24.28 1 MET B CA 1
ATOM 1775 C C . MET B 1 1 ? -29.328 -11.969 17.75 1 24.28 1 MET B C 1
ATOM 1777 O O . MET B 1 1 ? -28.234 -11.93 17.219 1 24.28 1 MET B O 1
ATOM 1781 N N . SER B 1 2 ? -30.219 -11.383 17.047 1 27.73 2 SER B N 1
ATOM 1782 C CA . SER B 1 2 ? -30.391 -10.359 16.016 1 27.73 2 SER B CA 1
ATOM 1783 C C . SER B 1 2 ? -29.641 -9.086 16.359 1 27.73 2 SER B C 1
ATOM 1785 O O . SER B 1 2 ? -29.781 -8.555 17.469 1 27.73 2 SER B O 1
ATOM 1787 N N . LEU B 1 3 ? -28.438 -8.945 16.062 1 32.72 3 LEU B N 1
ATOM 1788 C CA . LEU B 1 3 ? -27.609 -7.777 16.359 1 32.72 3 LEU B CA 1
ATOM 1789 C C . LEU B 1 3 ? -28.422 -6.496 16.188 1 32.72 3 LEU B C 1
ATOM 1791 O O . LEU B 1 3 ? -28.547 -5.977 15.078 1 32.72 3 LEU B O 1
ATOM 1795 N N . VAL B 1 4 ? -29.688 -6.48 16.734 1 32.25 4 VAL B N 1
ATOM 1796 C CA . VAL B 1 4 ? -30.406 -5.262 17.094 1 32.25 4 VAL B CA 1
ATOM 1797 C C . VAL B 1 4 ? -29.422 -4.203 17.562 1 32.25 4 VAL B C 1
ATOM 1799 O O . VAL B 1 4 ? -28.875 -4.312 18.672 1 32.25 4 VAL B O 1
ATOM 1802 N N . PHE B 1 5 ? -28.484 -3.746 16.781 1 37.97 5 PHE B N 1
ATOM 1803 C CA . PHE B 1 5 ? -27.812 -2.477 17 1 37.97 5 PHE B CA 1
ATOM 1804 C C . PHE B 1 5 ? -28.719 -1.493 17.719 1 37.97 5 PHE B C 1
ATOM 1806 O O . PHE B 1 5 ? -29.891 -1.342 17.359 1 37.97 5 PHE B O 1
ATOM 1813 N N . HIS B 1 6 ? -28.641 -1.366 18.969 1 38.38 6 HIS B N 1
ATOM 1814 C CA . HIS B 1 6 ? -29.312 -0.376 19.797 1 38.38 6 HIS B CA 1
ATOM 1815 C C . HIS B 1 6 ? -29.516 0.933 19.047 1 38.38 6 HIS B C 1
ATOM 1817 O O . HIS B 1 6 ? -28.609 1.77 18.984 1 38.38 6 HIS B O 1
ATOM 1823 N N . PHE B 1 7 ? -30.156 0.919 17.953 1 40.41 7 PHE B N 1
ATOM 1824 C CA . PHE B 1 7 ? -30.734 2.072 17.281 1 40.41 7 PHE B CA 1
ATOM 1825 C C . PHE B 1 7 ? -31.109 3.164 18.266 1 40.41 7 PHE B C 1
ATOM 1827 O O . PHE B 1 7 ? -31.062 4.352 17.953 1 40.41 7 PHE B O 1
ATOM 1834 N N . PHE B 1 8 ? -31.625 2.721 19.375 1 41.59 8 PHE B N 1
ATOM 1835 C CA . PHE B 1 8 ? -32.125 3.684 20.344 1 41.59 8 PHE B CA 1
ATOM 1836 C C . PHE B 1 8 ? -31 4.648 20.766 1 41.59 8 PHE B C 1
ATOM 1838 O O . PHE B 1 8 ? -31.25 5.84 20.953 1 41.59 8 PHE B O 1
ATOM 1845 N N . SER B 1 9 ? -29.766 4.168 21.031 1 42.41 9 SER B N 1
ATOM 1846 C CA . SER B 1 9 ? -28.703 5.047 21.531 1 42.41 9 SER B CA 1
ATOM 1847 C C . SER B 1 9 ? -28.094 5.879 20.422 1 42.41 9 SER B C 1
ATOM 1849 O O . SER B 1 9 ? -27.203 6.695 20.656 1 42.41 9 SER B O 1
ATOM 1851 N N . ILE B 1 10 ? -28.391 5.645 19.125 1 48.81 10 ILE B N 1
ATOM 1852 C CA . ILE B 1 10 ? -27.984 6.387 17.938 1 48.81 10 ILE B CA 1
ATOM 1853 C C . ILE B 1 10 ? -28.703 7.73 17.891 1 48.81 10 ILE B C 1
ATOM 1855 O O . ILE B 1 10 ? -28.156 8.719 17.406 1 48.81 10 ILE B O 1
ATOM 1859 N N . THR B 1 11 ? -29.953 7.723 18.375 1 47.94 11 THR B N 1
ATOM 1860 C CA . THR B 1 11 ? -30.703 8.969 18.391 1 47.94 11 THR B CA 1
ATOM 1861 C C . THR B 1 11 ? -29.906 10.086 19.047 1 47.94 11 THR B C 1
ATOM 1863 O O . THR B 1 11 ? -30.109 11.266 18.75 1 47.94 11 THR B O 1
ATOM 1866 N N . ARG B 1 12 ? -29.109 9.641 19.938 1 51.88 12 ARG B N 1
ATOM 1867 C CA . ARG B 1 12 ? -28.375 10.703 20.609 1 51.88 12 ARG B CA 1
ATOM 1868 C C . ARG B 1 12 ? -27.094 11.055 19.844 1 51.88 12 ARG B C 1
ATOM 1870 O O . ARG B 1 12 ? -26.359 11.961 20.234 1 51.88 12 ARG B O 1
ATOM 1877 N N . LEU B 1 13 ? -27.062 10.297 18.578 1 61.38 13 LEU B N 1
ATOM 1878 C CA . LEU B 1 13 ? -25.906 10.648 17.766 1 61.38 13 LEU B CA 1
ATOM 1879 C C . LEU B 1 13 ? -26.203 11.852 16.875 1 61.38 13 LEU B C 1
ATOM 1881 O O . LEU B 1 13 ? -27.344 12 16.391 1 61.38 13 LEU B O 1
ATOM 1885 N N . GLY B 1 14 ? -25.641 12.898 17.047 1 74.44 14 GLY B N 1
ATOM 1886 C CA . GLY B 1 14 ? -25.75 14.102 16.234 1 74.44 14 GLY B CA 1
ATOM 1887 C C . GLY B 1 14 ? -25.578 13.852 14.758 1 74.44 14 GLY B C 1
ATOM 1888 O O . GLY B 1 14 ? -25.5 14.789 13.961 1 74.44 14 GLY B O 1
ATOM 1889 N N . LEU B 1 15 ? -25.672 12.469 14.383 1 82.06 15 LEU B N 1
ATOM 1890 C CA . LEU B 1 15 ? -25.484 12.164 12.969 1 82.06 15 LEU B CA 1
ATOM 1891 C C . LEU B 1 15 ? -26.828 12.141 12.234 1 82.06 15 LEU B C 1
ATOM 1893 O O . LEU B 1 15 ? -27.844 11.734 12.797 1 82.06 15 LEU B O 1
ATOM 1897 N N . SER B 1 16 ? -26.797 12.578 10.961 1 86.81 16 SER B N 1
ATOM 1898 C CA . SER B 1 16 ? -27.984 12.516 10.117 1 86.81 16 SER B CA 1
ATOM 1899 C C . SER B 1 16 ? -28.422 11.07 9.883 1 86.81 16 SER B C 1
ATOM 1901 O O . SER B 1 16 ? -27.641 10.141 10.109 1 86.81 16 SER B O 1
ATOM 1903 N N . LYS B 1 17 ? -29.656 10.805 9.484 1 88.75 17 LYS B N 1
ATOM 1904 C CA . LYS B 1 17 ? -30.188 9.477 9.18 1 88.75 17 LYS B CA 1
ATOM 1905 C C . LYS B 1 17 ? -29.375 8.812 8.07 1 88.75 17 LYS B C 1
ATOM 1907 O O . LYS B 1 17 ? -29.094 7.609 8.141 1 88.75 17 LYS B O 1
ATOM 1912 N N . GLU B 1 18 ? -29.047 9.594 7.105 1 88.69 18 GLU B N 1
ATOM 1913 C CA . GLU B 1 18 ? -28.25 9.086 6 1 88.69 18 GLU B CA 1
ATOM 1914 C C . GLU B 1 18 ? -26.875 8.609 6.484 1 88.69 18 GLU B C 1
ATOM 1916 O O . GLU B 1 18 ? -26.406 7.555 6.062 1 88.69 18 GLU B O 1
ATOM 1921 N N . LEU B 1 19 ? -26.328 9.375 7.324 1 90.88 19 LEU B N 1
ATOM 1922 C CA . LEU B 1 19 ? -25.016 9.031 7.852 1 90.88 19 LEU B CA 1
ATOM 1923 C C . LEU B 1 19 ? -25.094 7.797 8.75 1 90.88 19 LEU B C 1
ATOM 1925 O O . LEU B 1 19 ? -24.219 6.934 8.703 1 90.88 19 LEU B O 1
ATOM 1929 N N . LEU B 1 20 ? -26.141 7.691 9.484 1 90.94 20 LEU B N 1
ATOM 1930 C CA . LEU B 1 20 ? -26.344 6.527 10.336 1 90.94 20 LEU B CA 1
ATOM 1931 C C . LEU B 1 20 ? -26.5 5.258 9.508 1 90.94 20 LEU B C 1
ATOM 1933 O O . LEU B 1 20 ? -25.969 4.207 9.859 1 90.94 20 LEU B O 1
ATOM 1937 N N . SER B 1 21 ? -27.281 5.375 8.484 1 91.69 21 SER B N 1
ATOM 1938 C CA . SER B 1 21 ? -27.438 4.246 7.57 1 91.69 21 SER B CA 1
ATOM 1939 C C . SER B 1 21 ? -26.094 3.828 6.965 1 91.69 21 SER B C 1
ATOM 1941 O O . SER B 1 21 ? -25.812 2.637 6.863 1 91.69 21 SER B O 1
ATOM 1943 N N . ALA B 1 22 ? -25.328 4.801 6.586 1 92.88 22 ALA B N 1
ATOM 1944 C CA . ALA B 1 22 ? -24 4.527 6.035 1 92.88 22 ALA B CA 1
ATOM 1945 C C . ALA B 1 22 ? -23.125 3.826 7.062 1 92.88 22 ALA B C 1
ATOM 1947 O O . ALA B 1 22 ? -22.422 2.861 6.738 1 92.88 22 ALA B O 1
ATOM 1948 N N . CYS B 1 23 ? -23.172 4.266 8.258 1 93.88 23 CYS B N 1
ATOM 1949 C CA . CYS B 1 23 ? -22.391 3.658 9.328 1 93.88 23 CYS B CA 1
ATOM 1950 C C . CYS B 1 23 ? -22.797 2.207 9.547 1 93.88 23 CYS B C 1
ATOM 1952 O O . CYS B 1 23 ? -21.953 1.347 9.789 1 93.88 23 CYS B O 1
ATOM 1954 N N . ALA B 1 24 ? -24.047 1.979 9.445 1 93.06 24 ALA B N 1
ATOM 1955 C CA . ALA B 1 24 ? -24.547 0.619 9.617 1 93.06 24 ALA B CA 1
ATOM 1956 C C . ALA B 1 24 ? -24.016 -0.304 8.523 1 93.06 24 ALA B C 1
ATOM 1958 O O . ALA B 1 24 ? -23.625 -1.445 8.797 1 93.06 24 ALA B O 1
ATOM 1959 N N . VAL B 1 25 ? -24.047 0.155 7.328 1 93.88 25 VAL B N 1
ATOM 1960 C CA . VAL B 1 25 ? -23.531 -0.61 6.199 1 93.88 25 VAL B CA 1
ATOM 1961 C C . VAL B 1 25 ? -22.047 -0.905 6.414 1 93.88 25 VAL B C 1
ATOM 1963 O O . VAL B 1 25 ? -21.594 -2.045 6.246 1 93.88 25 VAL B O 1
ATOM 1966 N N . LEU B 1 26 ? -21.281 0.104 6.828 1 95 26 LEU B N 1
ATOM 1967 C CA . LEU B 1 26 ? -19.844 -0.047 7.043 1 95 26 LEU B CA 1
ATOM 1968 C C . LEU B 1 26 ? -19.562 -1.025 8.18 1 95 26 LEU B C 1
ATOM 1970 O O . LEU B 1 26 ? -18.641 -1.839 8.094 1 95 26 LEU B O 1
ATOM 1974 N N . GLN B 1 27 ? -20.344 -0.938 9.164 1 93.62 27 GLN B N 1
ATOM 1975 C CA . GLN B 1 27 ? -20.172 -1.859 10.289 1 93.62 27 GLN B CA 1
ATOM 1976 C C . GLN B 1 27 ? -20.422 -3.301 9.852 1 93.62 27 GLN B C 1
ATOM 1978 O O . GLN B 1 27 ? -19.672 -4.203 10.219 1 93.62 27 GLN B O 1
ATOM 1983 N N . LYS B 1 28 ? -21.469 -3.516 9.109 1 93.88 28 LYS B N 1
ATOM 1984 C CA . LYS B 1 28 ? -21.766 -4.852 8.602 1 93.88 28 LYS B CA 1
ATOM 1985 C C . LYS B 1 28 ? -20.641 -5.355 7.707 1 93.88 28 LYS B C 1
ATOM 1987 O O . LYS B 1 28 ? -20.297 -6.543 7.734 1 93.88 28 LYS B O 1
ATOM 1992 N N . TYR B 1 29 ? -20.188 -4.473 6.914 1 94.94 29 TYR B N 1
ATOM 1993 C CA . TYR B 1 29 ? -19.047 -4.809 6.066 1 94.94 29 TYR B CA 1
ATOM 1994 C C . TYR B 1 29 ? -17.859 -5.297 6.906 1 94.94 29 TYR B C 1
ATOM 1996 O O . TYR B 1 29 ? -17.266 -6.328 6.598 1 94.94 29 TYR B O 1
ATOM 2004 N N . LEU B 1 30 ? -17.5 -4.605 7.941 1 93.06 30 LEU B N 1
ATOM 2005 C CA . LEU B 1 30 ? -16.359 -4.938 8.789 1 93.06 30 LEU B CA 1
ATOM 2006 C C . LEU B 1 30 ? -16.547 -6.309 9.438 1 93.06 30 LEU B C 1
ATOM 2008 O O . LEU B 1 30 ? -15.578 -7.031 9.656 1 93.06 30 LEU B O 1
ATOM 2012 N N . GLU B 1 31 ? -17.766 -6.699 9.594 1 91.06 31 GLU B N 1
ATOM 2013 C CA . GLU B 1 31 ? -18.094 -7.984 10.203 1 91.06 31 GLU B CA 1
ATOM 2014 C C . GLU B 1 31 ? -18.062 -9.109 9.172 1 91.06 31 GLU B C 1
ATOM 2016 O O . GLU B 1 31 ? -17.75 -10.258 9.5 1 91.06 31 GLU B O 1
ATOM 2021 N N . THR B 1 32 ? -18.375 -8.789 7.984 1 93.56 32 THR B N 1
ATOM 2022 C CA . THR B 1 32 ? -18.562 -9.781 6.934 1 93.56 32 THR B CA 1
ATOM 2023 C C . THR B 1 32 ? -17.281 -9.984 6.137 1 93.56 32 THR B C 1
ATOM 2025 O O . THR B 1 32 ? -17.047 -11.062 5.582 1 93.56 32 THR B O 1
ATOM 2028 N N . TYR B 1 33 ? -16.469 -9.031 6.102 1 94.25 33 TYR B N 1
ATOM 2029 C CA . TYR B 1 33 ? -15.281 -9.023 5.238 1 94.25 33 TYR B CA 1
ATOM 2030 C C . TYR B 1 33 ? -14.398 -10.227 5.52 1 94.25 33 TYR B C 1
ATOM 2032 O O . TYR B 1 33 ? -14.016 -10.953 4.598 1 94.25 33 TYR B O 1
ATOM 2040 N N . THR B 1 34 ? -14.109 -10.43 6.777 1 92.56 34 THR B N 1
ATOM 2041 C CA . THR B 1 34 ? -13.164 -11.477 7.164 1 92.56 34 THR B CA 1
ATOM 2042 C C . THR B 1 34 ? -13.695 -12.852 6.758 1 92.56 34 THR B C 1
ATOM 2044 O O . THR B 1 34 ? -12.938 -13.68 6.242 1 92.56 34 THR B O 1
ATOM 2047 N N . SER B 1 35 ? -14.945 -13.008 7 1 93.06 35 SER B N 1
ATOM 2048 C CA . SER B 1 35 ? -15.531 -14.297 6.641 1 93.06 35 SER B CA 1
ATOM 2049 C C . SER B 1 35 ? -15.523 -14.5 5.129 1 93.06 35 SER B C 1
ATOM 2051 O O . SER B 1 35 ? -15.258 -15.609 4.652 1 93.06 35 SER B O 1
ATOM 2053 N N . MET B 1 36 ? -15.789 -13.484 4.406 1 95.19 36 MET B N 1
ATOM 2054 C CA . MET B 1 36 ? -15.758 -13.578 2.947 1 95.19 36 MET B CA 1
ATOM 2055 C C . MET B 1 36 ? -14.344 -13.836 2.447 1 95.19 36 MET B C 1
ATOM 2057 O O . MET B 1 36 ? -14.133 -14.672 1.566 1 95.19 36 MET B O 1
ATOM 2061 N N . LEU B 1 37 ? -13.406 -13.164 3.021 1 95.94 37 LEU B N 1
ATOM 2062 C CA . LEU B 1 37 ? -12.008 -13.359 2.66 1 95.94 37 LEU B CA 1
ATOM 2063 C C . LEU B 1 37 ? -11.578 -14.797 2.916 1 95.94 37 LEU B C 1
ATOM 2065 O O . LEU B 1 37 ? -10.984 -15.438 2.043 1 95.94 37 LEU B O 1
ATOM 2069 N N . HIS B 1 38 ? -11.906 -15.242 4.062 1 94.62 38 HIS B N 1
ATOM 2070 C CA . HIS B 1 38 ? -11.555 -16.609 4.422 1 94.62 38 HIS B CA 1
ATOM 2071 C C . HIS B 1 38 ? -12.188 -17.609 3.459 1 94.62 38 HIS B C 1
ATOM 2073 O O . HIS B 1 38 ? -11.523 -18.562 3.01 1 94.62 38 HIS B O 1
ATOM 2079 N N . TYR B 1 39 ? -13.43 -17.422 3.203 1 94.44 39 TYR B N 1
ATOM 2080 C CA . TYR B 1 39 ? -14.125 -18.297 2.271 1 94.44 39 TYR B CA 1
ATOM 2081 C C . TYR B 1 39 ? -13.445 -18.297 0.906 1 94.44 39 TYR B C 1
ATOM 2083 O O . TYR B 1 39 ? -13.148 -19.359 0.35 1 94.44 39 TYR B O 1
ATOM 2091 N N . TRP B 1 40 ? -13.164 -17.156 0.379 1 95.69 40 TRP B N 1
ATOM 2092 C CA . TRP B 1 40 ? -12.617 -16.984 -0.964 1 95.69 40 TRP B CA 1
ATOM 2093 C C . TRP B 1 40 ? -11.219 -17.578 -1.062 1 95.69 40 TRP B C 1
ATOM 2095 O O . TRP B 1 40 ? -10.922 -18.344 -1.986 1 95.69 40 TRP B O 1
ATOM 2105 N N . LEU B 1 41 ? -10.375 -17.297 -0.089 1 94.5 41 LEU B N 1
ATOM 2106 C CA . LEU B 1 41 ? -8.992 -17.766 -0.144 1 94.5 41 LEU B CA 1
ATOM 2107 C C . LEU B 1 41 ? -8.922 -19.25 0.129 1 94.5 41 LEU B C 1
ATOM 2109 O O . LEU B 1 41 ? -8.07 -19.953 -0.43 1 94.5 41 LEU B O 1
ATOM 2113 N N . LYS B 1 42 ? -9.836 -19.703 0.993 1 92.94 42 LYS B N 1
ATOM 2114 C CA . LYS B 1 42 ? -9.898 -21.156 1.207 1 92.94 42 LYS B CA 1
ATOM 2115 C C . LYS B 1 42 ? -10.305 -21.875 -0.071 1 92.94 42 LYS B C 1
ATOM 2117 O O . LYS B 1 42 ? -9.812 -22.969 -0.351 1 92.94 42 LYS B O 1
ATOM 2122 N N . LEU B 1 43 ? -11.133 -21.297 -0.8 1 92.94 43 LEU B N 1
ATOM 2123 C CA . LEU B 1 43 ? -11.641 -21.875 -2.045 1 92.94 43 LEU B CA 1
ATOM 2124 C C . LEU B 1 43 ? -10.57 -21.828 -3.137 1 92.94 43 LEU B C 1
ATOM 2126 O O . LEU B 1 43 ? -10.375 -22.812 -3.855 1 92.94 43 LEU B O 1
ATOM 2130 N N . SER B 1 44 ? -9.766 -20.734 -3.166 1 92.44 44 SER B N 1
ATOM 2131 C CA . SER B 1 44 ? -8.969 -20.469 -4.355 1 92.44 44 SER B CA 1
ATOM 2132 C C . SER B 1 44 ? -7.488 -20.688 -4.09 1 92.44 44 SER B C 1
ATOM 2134 O O . SER B 1 44 ? -6.688 -20.75 -5.027 1 92.44 44 SER B O 1
ATOM 2136 N N . CYS B 1 45 ? -7.082 -20.75 -2.877 1 88 45 CYS B N 1
ATOM 2137 C CA . CYS B 1 45 ? -5.664 -20.578 -2.584 1 88 45 CYS B CA 1
ATOM 2138 C C . CYS B 1 45 ? -5.059 -21.891 -2.076 1 88 45 CYS B C 1
ATOM 2140 O O . CYS B 1 45 ? -4.305 -21.891 -1.1 1 88 45 CYS B O 1
ATOM 2142 N N . HIS B 1 46 ? -5.438 -22.922 -2.566 1 86.38 46 HIS B N 1
ATOM 2143 C CA . HIS B 1 46 ? -4.762 -24.172 -2.25 1 86.38 46 HIS B CA 1
ATOM 2144 C C . HIS B 1 46 ? -4.355 -24.922 -3.518 1 86.38 46 HIS B C 1
ATOM 2146 O O . HIS B 1 46 ? -4.883 -24.641 -4.598 1 86.38 46 HIS B O 1
ATOM 2152 N N . LYS B 1 47 ? -3.434 -25.812 -3.41 1 84.5 47 LYS B N 1
ATOM 2153 C CA . LYS B 1 47 ? -2.766 -26.469 -4.531 1 84.5 47 LYS B CA 1
ATOM 2154 C C . LYS B 1 47 ? -3.764 -27.234 -5.391 1 84.5 47 LYS B C 1
ATOM 2156 O O . LYS B 1 47 ? -3.619 -27.297 -6.613 1 84.5 47 LYS B O 1
ATOM 2161 N N . GLU B 1 48 ? -4.809 -27.641 -4.785 1 89.81 48 GLU B N 1
ATOM 2162 C CA . GLU B 1 48 ? -5.75 -28.484 -5.5 1 89.81 48 GLU B CA 1
ATOM 2163 C C . GLU B 1 48 ? -7.047 -27.75 -5.809 1 89.81 48 GLU B C 1
ATOM 2165 O O . GLU B 1 48 ? -8.078 -28.375 -6.066 1 89.81 48 GLU B O 1
ATOM 2170 N N . ALA B 1 49 ? -6.934 -26.453 -5.723 1 93.81 49 ALA B N 1
ATOM 2171 C CA . ALA B 1 49 ? -8.133 -25.688 -6.039 1 93.81 49 ALA B CA 1
ATOM 2172 C C . ALA B 1 49 ? -8.648 -26.031 -7.438 1 93.81 49 ALA B C 1
ATOM 2174 O O . ALA B 1 49 ? -7.867 -26.156 -8.383 1 93.81 49 ALA B O 1
ATOM 2175 N N . ASP B 1 50 ? -9.938 -26.203 -7.539 1 94.56 50 ASP B N 1
ATOM 2176 C CA . ASP B 1 50 ? -10.578 -26.625 -8.789 1 94.56 50 ASP B CA 1
ATOM 2177 C C . ASP B 1 50 ? -10.914 -25.406 -9.656 1 94.56 50 ASP B C 1
ATOM 2179 O O . ASP B 1 50 ? -11.844 -24.656 -9.352 1 94.56 50 ASP B O 1
ATOM 2183 N N . PRO B 1 51 ? -10.234 -25.266 -10.797 1 95.44 51 PRO B N 1
ATOM 2184 C CA . PRO B 1 51 ? -10.461 -24.094 -11.641 1 95.44 51 PRO B CA 1
ATOM 2185 C C . PRO B 1 51 ? -11.914 -23.969 -12.102 1 95.44 51 PRO B C 1
ATOM 2187 O O . PRO B 1 51 ? -12.43 -22.844 -12.219 1 95.44 51 PRO B O 1
ATOM 2190 N N . ASP B 1 52 ? -12.57 -25.031 -12.305 1 94.19 52 ASP B N 1
ATOM 2191 C CA . ASP B 1 52 ? -13.945 -24.984 -12.781 1 94.19 52 ASP B CA 1
ATOM 2192 C C . ASP B 1 52 ? -14.891 -24.516 -11.68 1 94.19 52 ASP B C 1
ATOM 2194 O O . ASP B 1 52 ? -15.82 -23.75 -11.93 1 94.19 52 ASP B O 1
ATOM 2198 N N . LEU B 1 53 ? -14.648 -25.062 -10.523 1 93.88 53 LEU B N 1
ATOM 2199 C CA . LEU B 1 53 ? -15.453 -24.609 -9.391 1 93.88 53 LEU B CA 1
ATOM 2200 C C . LEU B 1 53 ? -15.266 -23.125 -9.156 1 93.88 53 LEU B C 1
ATOM 2202 O O . LEU B 1 53 ? -16.234 -22.406 -8.914 1 93.88 53 LEU B O 1
ATOM 2206 N N . ILE B 1 54 ? -14.055 -22.641 -9.25 1 95.81 54 ILE B N 1
ATOM 2207 C CA . ILE B 1 54 ? -13.766 -21.219 -9.047 1 95.81 54 ILE B CA 1
ATOM 2208 C C . ILE B 1 54 ? -14.43 -20.406 -10.156 1 95.81 54 ILE B C 1
ATOM 2210 O O . ILE B 1 54 ? -15 -19.344 -9.898 1 95.81 54 ILE B O 1
ATOM 2214 N N . SER B 1 55 ? -14.359 -20.938 -11.344 1 95.25 55 SER B N 1
ATOM 2215 C CA . SER B 1 55 ? -14.992 -20.266 -12.469 1 95.25 55 SER B CA 1
ATOM 2216 C C . SER B 1 55 ? -16.484 -20.062 -12.234 1 95.25 55 SER B C 1
ATOM 2218 O O . SER B 1 55 ? -17.031 -19.016 -12.578 1 95.25 55 SER B O 1
ATOM 2220 N N . LEU B 1 56 ? -17.094 -21.047 -11.695 1 94 56 LEU B N 1
ATOM 2221 C CA . LEU B 1 56 ? -18.516 -20.938 -11.367 1 94 56 LEU B CA 1
ATOM 2222 C C . LEU B 1 56 ? -18.766 -19.844 -10.344 1 94 56 LEU B C 1
ATOM 2224 O O . LEU B 1 56 ? -19.688 -19.047 -10.492 1 94 56 LEU B O 1
ATOM 2228 N N . HIS B 1 57 ? -17.922 -19.812 -9.344 1 95.06 57 HIS B N 1
ATOM 2229 C CA . HIS B 1 57 ? -18.031 -18.766 -8.328 1 95.06 57 HIS B CA 1
ATOM 2230 C C . HIS B 1 57 ? -17.812 -17.375 -8.938 1 95.06 57 HIS B C 1
ATOM 2232 O O . HIS B 1 57 ? -18.531 -16.438 -8.602 1 95.06 57 HIS B O 1
ATOM 2238 N N . LEU B 1 58 ? -16.875 -17.25 -9.859 1 96.44 58 LEU B N 1
ATOM 2239 C CA . LEU B 1 58 ? -16.609 -15.977 -10.531 1 96.44 58 LEU B CA 1
ATOM 2240 C C . LEU B 1 58 ? -17.828 -15.516 -11.312 1 96.44 58 LEU B C 1
ATOM 2242 O O . LEU B 1 58 ? -18.188 -14.336 -11.266 1 96.44 58 LEU B O 1
ATOM 2246 N N . THR B 1 59 ? -18.422 -16.469 -11.945 1 95.12 59 THR B N 1
ATOM 2247 C CA . THR B 1 59 ? -19.625 -16.172 -12.711 1 95.12 59 THR B CA 1
ATOM 2248 C C . THR B 1 59 ? -20.75 -15.695 -11.797 1 95.12 59 THR B C 1
ATOM 2250 O O . THR B 1 59 ? -21.453 -14.727 -12.109 1 95.12 59 THR B O 1
ATOM 2253 N N . ASP B 1 60 ? -20.891 -16.359 -10.68 1 93.75 60 ASP B N 1
ATOM 2254 C CA . ASP B 1 60 ? -21.922 -16 -9.711 1 93.75 60 ASP B CA 1
ATOM 2255 C C . ASP B 1 60 ? -21.688 -14.609 -9.133 1 93.75 60 ASP B C 1
ATOM 2257 O O . ASP B 1 60 ? -22.609 -13.812 -9.016 1 93.75 60 ASP B O 1
ATOM 2261 N N . PHE B 1 61 ? -20.453 -14.305 -8.758 1 95 61 PHE B N 1
ATOM 2262 C CA . PHE B 1 61 ? -20.125 -12.984 -8.219 1 95 61 PHE B CA 1
ATOM 2263 C C . PHE B 1 61 ? -20.391 -11.898 -9.258 1 95 61 PHE B C 1
ATOM 2265 O O . PHE B 1 61 ? -20.922 -10.836 -8.922 1 95 61 PHE B O 1
ATOM 2272 N N . ARG B 1 62 ? -20.062 -12.195 -10.5 1 95 62 ARG B N 1
ATOM 2273 C CA . ARG B 1 62 ? -20.266 -11.242 -11.586 1 95 62 ARG B CA 1
ATOM 2274 C C . ARG B 1 62 ? -21.75 -10.953 -11.781 1 95 62 ARG B C 1
ATOM 2276 O O . ARG B 1 62 ? -22.125 -9.828 -12.109 1 95 62 ARG B O 1
ATOM 2283 N N . ALA B 1 63 ? -22.5 -11.961 -11.617 1 93.19 63 ALA B N 1
ATOM 2284 C CA . ALA B 1 63 ? -23.953 -11.836 -11.781 1 93.19 63 ALA B CA 1
ATOM 2285 C C . ALA B 1 63 ? -24.531 -10.883 -10.734 1 93.19 63 ALA B C 1
ATOM 2287 O O . ALA B 1 63 ? -25.516 -10.195 -11 1 93.19 63 ALA B O 1
ATOM 2288 N N . VAL B 1 64 ? -23.953 -10.898 -9.523 1 91.56 64 VAL B N 1
ATOM 2289 C CA . VAL B 1 64 ? -24.359 -9.914 -8.539 1 91.56 64 VAL B CA 1
ATOM 2290 C C . VAL B 1 64 ? -23.969 -8.516 -9 1 91.56 64 VAL B C 1
ATOM 2292 O O . VAL B 1 64 ? -24.797 -7.621 -9.102 1 91.56 64 VAL B O 1
ATOM 2295 N N . SER B 1 65 ? -22.75 -8.258 -9.328 1 92.5 65 SER B N 1
ATOM 2296 C CA . SER B 1 65 ? -22.266 -7.055 -9.984 1 92.5 65 SER B CA 1
ATOM 2297 C C . SER B 1 65 ? -20.812 -7.207 -10.406 1 92.5 65 SER B C 1
ATOM 2299 O O . SER B 1 65 ? -20.031 -7.895 -9.742 1 92.5 65 SER B O 1
ATOM 2301 N N . PRO B 1 66 ? -20.406 -6.551 -11.445 1 94.44 66 PRO B N 1
ATOM 2302 C CA . PRO B 1 66 ? -19 -6.578 -11.852 1 94.44 66 PRO B CA 1
ATOM 2303 C C . PRO B 1 66 ? -18.062 -5.988 -10.797 1 94.44 66 PRO B C 1
ATOM 2305 O O . PRO B 1 66 ? -16.938 -6.449 -10.633 1 94.44 66 PRO B O 1
ATOM 2308 N N . GLN B 1 67 ? -18.562 -5.012 -10.133 1 95.69 67 GLN B N 1
ATOM 2309 C CA . GLN B 1 67 ? -17.75 -4.367 -9.094 1 95.69 67 GLN B CA 1
ATOM 2310 C C . GLN B 1 67 ? -17.5 -5.324 -7.934 1 95.69 67 GLN B C 1
ATOM 2312 O O . GLN B 1 67 ? -16.391 -5.336 -7.371 1 95.69 67 GLN B O 1
ATOM 2317 N N . LEU B 1 68 ? -18.469 -6.059 -7.617 1 96 68 LEU B N 1
ATOM 2318 C CA . LEU B 1 68 ? -18.297 -7.027 -6.539 1 96 68 LEU B CA 1
ATOM 2319 C C . LEU B 1 68 ? -17.281 -8.094 -6.906 1 96 68 LEU B C 1
ATOM 2321 O O . LEU B 1 68 ? -16.438 -8.461 -6.082 1 96 68 LEU B O 1
ATOM 2325 N N . LEU B 1 69 ? -17.391 -8.562 -8.156 1 97.38 69 LEU B N 1
ATOM 2326 C CA . LEU B 1 69 ? -16.406 -9.539 -8.609 1 97.38 69 LEU B CA 1
ATOM 2327 C C . LEU B 1 69 ? -14.992 -8.977 -8.5 1 97.38 69 LEU B C 1
ATOM 2329 O O . LEU B 1 69 ? -14.094 -9.641 -7.98 1 97.38 69 LEU B O 1
ATOM 2333 N N . GLU B 1 70 ? -14.82 -7.797 -8.992 1 97.94 70 GLU B N 1
ATOM 2334 C CA . GLU B 1 70 ? -13.5 -7.172 -8.922 1 97.94 70 GLU B CA 1
ATOM 2335 C C . GLU B 1 70 ? -13.016 -7.062 -7.48 1 97.94 70 GLU B C 1
ATOM 2337 O O . GLU B 1 70 ? -11.836 -7.297 -7.195 1 97.94 70 GLU B O 1
ATOM 2342 N N . PHE B 1 71 ? -13.93 -6.715 -6.629 1 97.5 71 PHE B N 1
ATOM 2343 C CA . PHE B 1 71 ? -13.594 -6.582 -5.215 1 97.5 71 PHE B CA 1
ATOM 2344 C C . PHE B 1 71 ? -13.148 -7.922 -4.637 1 97.5 71 PHE B C 1
ATOM 2346 O O . PHE B 1 71 ? -12.078 -8.016 -4.039 1 97.5 71 PHE B O 1
ATOM 2353 N N . ILE B 1 72 ? -13.859 -8.945 -4.852 1 97.31 72 ILE B N 1
ATOM 2354 C CA . ILE B 1 72 ? -13.625 -10.242 -4.219 1 97.31 72 ILE B CA 1
ATOM 2355 C C . ILE B 1 72 ? -12.344 -10.867 -4.773 1 97.31 72 ILE B C 1
ATOM 2357 O O . ILE B 1 72 ? -11.516 -11.367 -4.016 1 97.31 72 ILE B O 1
ATOM 2361 N N . ILE B 1 73 ? -12.164 -10.742 -6.055 1 97.88 73 ILE B N 1
ATOM 2362 C CA . ILE B 1 73 ? -11.039 -11.398 -6.707 1 97.88 73 ILE B CA 1
ATOM 2363 C C . ILE B 1 73 ? -9.727 -10.781 -6.227 1 97.88 73 ILE B C 1
ATOM 2365 O O . ILE B 1 73 ? -8.688 -11.445 -6.211 1 97.88 73 ILE B O 1
ATOM 2369 N N . ASN B 1 74 ? -9.828 -9.555 -5.75 1 98.25 74 ASN B N 1
ATOM 2370 C CA . ASN B 1 74 ? -8.609 -8.844 -5.391 1 98.25 74 ASN B CA 1
ATOM 2371 C C . ASN B 1 74 ? -8.477 -8.688 -3.877 1 98.25 74 ASN B C 1
ATOM 2373 O O . ASN B 1 74 ? -7.602 -7.965 -3.396 1 98.25 74 ASN B O 1
ATOM 2377 N N . MET B 1 75 ? -9.352 -9.32 -3.125 1 97 75 MET B N 1
ATOM 2378 C CA . MET B 1 75 ? -9.172 -9.344 -1.676 1 97 75 MET B CA 1
ATOM 2379 C C . MET B 1 75 ? -7.828 -9.953 -1.302 1 97 75 MET B C 1
ATOM 2381 O O . MET B 1 75 ? -7.383 -10.914 -1.922 1 97 75 MET B O 1
ATOM 2385 N N . ALA B 1 76 ? -7.211 -9.359 -0.29 1 97.12 76 ALA B N 1
ATOM 2386 C CA . ALA B 1 76 ? -5.891 -9.82 0.133 1 97.12 76 ALA B CA 1
ATOM 2387 C C . ALA B 1 76 ? -5.879 -10.148 1.624 1 97.12 76 ALA B C 1
ATOM 2389 O O . ALA B 1 76 ? -6.594 -9.523 2.41 1 97.12 76 ALA B O 1
ATOM 2390 N N . ASP B 1 77 ? -5.102 -11.07 1.979 1 96 77 ASP B N 1
ATOM 2391 C CA . ASP B 1 77 ? -4.957 -11.398 3.395 1 96 77 ASP B CA 1
ATOM 2392 C C . ASP B 1 77 ? -3.992 -10.445 4.086 1 96 77 ASP B C 1
ATOM 2394 O O . ASP B 1 77 ? -3.6 -9.422 3.514 1 96 77 ASP B O 1
ATOM 2398 N N . ALA B 1 78 ? -3.695 -10.789 5.289 1 93.44 78 ALA B N 1
ATOM 2399 C CA . ALA B 1 78 ? -2.891 -9.906 6.125 1 93.44 78 ALA B CA 1
ATOM 2400 C C . ALA B 1 78 ? -1.479 -9.75 5.562 1 93.44 78 ALA B C 1
ATOM 2402 O O . ALA B 1 78 ? -0.784 -8.781 5.871 1 93.44 78 ALA B O 1
ATOM 2403 N N . ASN B 1 79 ? -1.104 -10.633 4.688 1 95 79 ASN B N 1
ATOM 2404 C CA . ASN B 1 79 ? 0.212 -10.578 4.062 1 95 79 ASN B CA 1
ATOM 2405 C C . ASN B 1 79 ? 0.153 -9.922 2.688 1 95 79 ASN B C 1
ATOM 2407 O O . ASN B 1 79 ? 1.151 -9.891 1.967 1 95 79 ASN B O 1
ATOM 2411 N N . GLY B 1 80 ? -1.043 -9.477 2.311 1 96.31 80 GLY B N 1
ATOM 2412 C CA . GLY B 1 80 ? -1.202 -8.781 1.041 1 96.31 80 GLY B CA 1
ATOM 2413 C C . GLY B 1 80 ? -1.365 -9.727 -0.135 1 96.31 80 GLY B C 1
ATOM 2414 O O . GLY B 1 80 ? -1.324 -9.305 -1.291 1 96.31 80 GLY B O 1
ATOM 2415 N N . ASN B 1 81 ? -1.502 -10.961 0.193 1 97.31 81 ASN B N 1
ATOM 2416 C CA . ASN B 1 81 ? -1.649 -11.938 -0.886 1 97.31 81 ASN B CA 1
ATOM 2417 C C . ASN B 1 81 ? -3.096 -12.023 -1.362 1 97.31 81 ASN B C 1
ATOM 2419 O O . ASN B 1 81 ? -4.012 -12.172 -0.552 1 97.31 81 ASN B O 1
ATOM 2423 N N . THR B 1 82 ? -3.23 -11.914 -2.621 1 98 82 THR B N 1
ATOM 2424 C CA . THR B 1 82 ? -4.508 -12.164 -3.279 1 98 82 THR B CA 1
ATOM 2425 C C . THR B 1 82 ? -4.582 -13.594 -3.803 1 98 82 THR B C 1
ATOM 2427 O O . THR B 1 82 ? -3.602 -14.344 -3.723 1 98 82 THR B O 1
ATOM 2430 N N . ALA B 1 83 ? -5.734 -13.93 -4.301 1 97.88 83 ALA B N 1
ATOM 2431 C CA . ALA B 1 83 ? -5.879 -15.242 -4.93 1 97.88 83 ALA B CA 1
ATOM 2432 C C . ALA B 1 83 ? -4.852 -15.43 -6.043 1 97.88 83 ALA B C 1
ATOM 2434 O O . ALA B 1 83 ? -4.27 -16.516 -6.184 1 97.88 83 ALA B O 1
ATOM 2435 N N . LEU B 1 84 ? -4.609 -14.422 -6.77 1 98.06 84 LEU B N 1
ATOM 2436 C CA . LEU B 1 84 ? -3.66 -14.508 -7.875 1 98.06 84 LEU B CA 1
ATOM 2437 C C . LEU B 1 84 ? -2.252 -14.797 -7.359 1 98.06 84 LEU B C 1
ATOM 2439 O O . LEU B 1 84 ? -1.547 -15.648 -7.906 1 98.06 84 LEU B O 1
ATOM 2443 N N . HIS B 1 85 ? -1.825 -14.117 -6.324 1 97.69 85 HIS B N 1
ATOM 2444 C CA . HIS B 1 85 ? -0.531 -14.398 -5.715 1 97.69 85 HIS B CA 1
ATOM 2445 C C . HIS B 1 85 ? -0.399 -15.875 -5.363 1 97.69 85 HIS B C 1
ATOM 2447 O O . HIS B 1 85 ? 0.583 -16.516 -5.734 1 97.69 85 HIS B O 1
ATOM 2453 N N . TYR B 1 86 ? -1.386 -16.344 -4.699 1 96.88 86 TYR B N 1
ATOM 2454 C CA . TYR B 1 86 ? -1.329 -17.719 -4.195 1 96.88 86 TYR B CA 1
ATOM 2455 C C . TYR B 1 86 ? -1.352 -18.719 -5.34 1 96.88 86 TYR B C 1
ATOM 2457 O O . TYR B 1 86 ? -0.6 -19.703 -5.332 1 96.88 86 TYR B O 1
ATOM 2465 N N . THR B 1 87 ? -2.27 -18.516 -6.258 1 96.44 87 THR B N 1
ATOM 2466 C CA . THR B 1 87 ? -2.416 -19.469 -7.352 1 96.44 87 THR B CA 1
ATOM 2467 C C . THR B 1 87 ? -1.129 -19.562 -8.172 1 96.44 87 THR B C 1
ATOM 2469 O O . THR B 1 87 ? -0.72 -20.656 -8.578 1 96.44 87 THR B O 1
ATOM 2472 N N . VAL B 1 88 ? -0.417 -18.469 -8.367 1 96.31 88 VAL B N 1
ATOM 2473 C CA . VAL B 1 88 ? 0.872 -18.469 -9.055 1 96.31 88 VAL B CA 1
ATOM 2474 C C . VAL B 1 88 ? 1.915 -19.188 -8.203 1 96.31 88 VAL B C 1
ATOM 2476 O O . VAL B 1 88 ? 2.639 -20.047 -8.695 1 96.31 88 VAL B O 1
ATOM 2479 N N . SER B 1 89 ? 1.963 -18.844 -6.965 1 94.94 89 SER B N 1
ATOM 2480 C CA . SER B 1 89 ? 2.936 -19.453 -6.055 1 94.94 89 SER B CA 1
ATOM 2481 C C . SER B 1 89 ? 2.779 -20.969 -6 1 94.94 89 SER B C 1
ATOM 2483 O O . SER B 1 89 ? 3.766 -21.688 -5.863 1 94.94 89 SER B O 1
ATOM 2485 N N . HIS B 1 90 ? 1.554 -21.406 -6.172 1 94.12 90 HIS B N 1
ATOM 2486 C CA . HIS B 1 90 ? 1.262 -22.828 -6.121 1 94.12 90 HIS B CA 1
ATOM 2487 C C . HIS B 1 90 ? 1.364 -23.469 -7.504 1 94.12 90 HIS B C 1
ATOM 2489 O O . HIS B 1 90 ? 1.087 -24.656 -7.668 1 94.12 90 HIS B O 1
ATOM 2495 N N . SER B 1 91 ? 1.638 -22.672 -8.461 1 94.94 91 SER B N 1
ATOM 2496 C CA . SER B 1 91 ? 1.799 -23.109 -9.844 1 94.94 91 SER B CA 1
ATOM 2497 C C . SER B 1 91 ? 0.514 -23.719 -10.383 1 94.94 91 SER B C 1
ATOM 2499 O O . SER B 1 91 ? 0.557 -24.688 -11.148 1 94.94 91 SER B O 1
ATOM 2501 N N . ASN B 1 92 ? -0.585 -23.328 -9.836 1 94.75 92 ASN B N 1
ATOM 2502 C CA . ASN B 1 92 ? -1.874 -23.719 -10.391 1 94.75 92 ASN B CA 1
ATOM 2503 C C . ASN B 1 92 ? -2.26 -22.844 -11.578 1 94.75 92 ASN B C 1
ATOM 2505 O O . ASN B 1 92 ? -3.16 -22 -11.469 1 94.75 92 ASN B O 1
ATOM 2509 N N . PHE B 1 93 ? -1.669 -23.062 -12.727 1 95.56 93 PHE B N 1
ATOM 2510 C CA . PHE B 1 93 ? -1.745 -22.141 -13.859 1 95.56 93 PHE B CA 1
ATOM 2511 C C . PHE B 1 93 ? -3.104 -22.25 -14.539 1 95.56 93 PHE B C 1
ATOM 2513 O O . PHE B 1 93 ? -3.604 -21.266 -15.086 1 95.56 93 PHE B O 1
ATOM 2520 N N . PRO B 1 94 ? -3.746 -23.438 -14.492 1 95.62 94 PRO B N 1
ATOM 2521 C CA . PRO B 1 94 ? -5.121 -23.422 -14.992 1 95.62 94 PRO B CA 1
ATOM 2522 C C . PRO B 1 94 ? -6.016 -22.438 -14.258 1 95.62 94 PRO B C 1
ATOM 2524 O O . PRO B 1 94 ? -6.824 -21.75 -14.891 1 95.62 94 PRO B O 1
ATOM 2527 N N . LEU B 1 95 ? -5.852 -22.375 -13.008 1 96.94 95 LEU B N 1
ATOM 2528 C CA . LEU B 1 95 ? -6.641 -21.422 -12.234 1 96.94 95 LEU B CA 1
ATOM 2529 C C . LEU B 1 95 ? -6.164 -19.984 -12.492 1 96.94 95 LEU B C 1
ATOM 2531 O O . LEU B 1 95 ? -6.977 -19.062 -12.562 1 96.94 95 LEU B O 1
ATOM 2535 N N . VAL B 1 96 ? -4.84 -19.75 -12.609 1 97.31 96 VAL B N 1
ATOM 2536 C CA . VAL B 1 96 ? -4.312 -18.438 -12.969 1 97.31 96 VAL B CA 1
ATOM 2537 C C . VAL B 1 96 ? -4.988 -17.938 -14.25 1 97.31 96 VAL B C 1
ATOM 2539 O O . VAL B 1 96 ? -5.434 -16.797 -14.32 1 97.31 96 VAL B O 1
ATOM 2542 N N . ALA B 1 97 ? -5.098 -18.844 -15.172 1 97.12 97 ALA B N 1
ATOM 2543 C CA . ALA B 1 97 ? -5.715 -18.5 -16.453 1 97.12 97 ALA B CA 1
ATOM 2544 C C . ALA B 1 97 ? -7.148 -18.016 -16.25 1 97.12 97 ALA B C 1
ATOM 2546 O O . ALA B 1 97 ? -7.551 -17 -16.812 1 97.12 97 ALA B O 1
ATOM 2547 N N . LYS B 1 98 ? -7.93 -18.703 -15.445 1 97.25 98 LYS B N 1
ATOM 2548 C CA . LYS B 1 98 ? -9.312 -18.328 -15.18 1 97.25 98 LYS B CA 1
ATOM 2549 C C . LYS B 1 98 ? -9.383 -16.938 -14.523 1 97.25 98 LYS B C 1
ATOM 2551 O O . LYS B 1 98 ? -10.234 -16.125 -14.883 1 97.25 98 LYS B O 1
ATOM 2556 N N . LEU B 1 99 ? -8.547 -16.688 -13.578 1 97.94 99 LEU B N 1
ATOM 2557 C CA . LEU B 1 99 ? -8.539 -15.414 -12.859 1 97.94 99 LEU B CA 1
ATOM 2558 C C . LEU B 1 99 ? -8.203 -14.266 -13.797 1 97.94 99 LEU B C 1
ATOM 2560 O O . LEU B 1 99 ? -8.914 -13.258 -13.836 1 97.94 99 LEU B O 1
ATOM 2564 N N . ILE B 1 100 ? -7.156 -14.406 -14.594 1 97.69 100 ILE B N 1
ATOM 2565 C CA . ILE B 1 100 ? -6.695 -13.273 -15.391 1 97.69 100 ILE B CA 1
ATOM 2566 C C . ILE B 1 100 ? -7.633 -13.055 -16.578 1 97.69 100 ILE B C 1
ATOM 2568 O O . ILE B 1 100 ? -7.699 -11.961 -17.141 1 97.69 100 ILE B O 1
ATOM 2572 N N . GLU B 1 101 ? -8.344 -14.047 -16.953 1 96.81 101 GLU B N 1
ATOM 2573 C CA . GLU B 1 101 ? -9.32 -13.93 -18.031 1 96.81 101 GLU B CA 1
ATOM 2574 C C . GLU B 1 101 ? -10.438 -12.961 -17.672 1 96.81 101 GLU B C 1
ATOM 2576 O O . GLU B 1 101 ? -11.062 -12.367 -18.547 1 96.81 101 GLU B O 1
ATOM 2581 N N . THR B 1 102 ? -10.75 -12.82 -16.406 1 96.94 102 THR B N 1
ATOM 2582 C CA . THR B 1 102 ? -11.781 -11.883 -15.969 1 96.94 102 THR B CA 1
ATOM 2583 C C . THR B 1 102 ? -11.422 -10.453 -16.359 1 96.94 102 THR B C 1
ATOM 2585 O O . THR B 1 102 ? -12.305 -9.602 -16.516 1 96.94 102 THR B O 1
ATOM 2588 N N . GLY B 1 103 ? -10.125 -10.195 -16.391 1 97.44 103 GLY B N 1
ATOM 2589 C CA . GLY B 1 103 ? -9.641 -8.852 -16.688 1 97.44 103 GLY B CA 1
ATOM 2590 C C . GLY B 1 103 ? -9.719 -7.922 -15.492 1 97.44 103 GLY B C 1
ATOM 2591 O O . GLY B 1 103 ? -9.555 -6.707 -15.641 1 97.44 103 GLY B O 1
ATOM 2592 N N . LEU B 1 104 ? -9.945 -8.555 -14.328 1 97.69 104 LEU B N 1
ATOM 2593 C CA . LEU B 1 104 ? -10.25 -7.703 -13.18 1 97.69 104 LEU B CA 1
ATOM 2594 C C . LEU B 1 104 ? -9.18 -7.844 -12.102 1 97.69 104 LEU B C 1
ATOM 2596 O O . LEU B 1 104 ? -9.242 -7.164 -11.07 1 97.69 104 LEU B O 1
ATOM 2600 N N . CYS B 1 105 ? -8.164 -8.672 -12.312 1 98 105 CYS B N 1
ATOM 2601 C CA . CYS B 1 105 ? -7.121 -8.875 -11.32 1 98 105 CYS B CA 1
ATOM 2602 C C . CYS B 1 105 ? -6.18 -7.672 -11.273 1 98 105 CYS B C 1
ATOM 2604 O O . CYS B 1 105 ? -5.789 -7.141 -12.312 1 98 105 CYS B O 1
ATOM 2606 N N . HIS B 1 106 ? -5.906 -7.25 -10.094 1 97.62 106 HIS B N 1
ATOM 2607 C CA . HIS B 1 106 ? -4.844 -6.273 -9.906 1 97.62 106 HIS B CA 1
ATOM 2608 C C . HIS B 1 106 ? -3.469 -6.93 -9.984 1 97.62 106 HIS B C 1
ATOM 2610 O O . HIS B 1 106 ? -2.812 -7.133 -8.961 1 97.62 106 HIS B O 1
ATOM 2616 N N . VAL B 1 107 ? -2.994 -7.109 -11.141 1 97.81 107 VAL B N 1
ATOM 2617 C CA . VAL B 1 107 ? -1.843 -7.965 -11.422 1 97.81 107 VAL B CA 1
ATOM 2618 C C . VAL B 1 107 ? -0.57 -7.301 -10.898 1 97.81 107 VAL B C 1
ATOM 2620 O O . VAL B 1 107 ? 0.419 -7.98 -10.617 1 97.81 107 VAL B O 1
ATOM 2623 N N . ASP B 1 108 ? -0.599 -5.957 -10.75 1 97 108 ASP B N 1
ATOM 2624 C CA . ASP B 1 108 ? 0.6 -5.234 -10.336 1 97 108 ASP B CA 1
ATOM 2625 C C . ASP B 1 108 ? 0.598 -4.98 -8.828 1 97 108 ASP B C 1
ATOM 2627 O O . ASP B 1 108 ? 1.516 -4.352 -8.305 1 97 108 ASP B O 1
ATOM 2631 N N . GLN B 1 109 ? -0.475 -5.441 -8.188 1 96 109 GLN B N 1
ATOM 2632 C CA . GLN B 1 109 ? -0.523 -5.27 -6.738 1 96 109 GLN B CA 1
ATOM 2633 C C . GLN B 1 109 ? 0.574 -6.078 -6.051 1 96 109 GLN B C 1
ATOM 2635 O O . GLN B 1 109 ? 0.738 -7.266 -6.324 1 96 109 GLN B O 1
ATOM 2640 N N . GLN B 1 110 ? 1.32 -5.43 -5.184 1 95.31 110 GLN B N 1
ATOM 2641 C CA . GLN B 1 110 ? 2.377 -6.105 -4.434 1 95.31 110 GLN B CA 1
ATOM 2642 C C . GLN B 1 110 ? 1.863 -6.602 -3.084 1 95.31 110 GLN B C 1
ATOM 2644 O O . GLN B 1 110 ? 1.054 -5.934 -2.438 1 95.31 110 GLN B O 1
ATOM 2649 N N . ASN B 1 111 ? 2.332 -7.797 -2.689 1 94.88 111 ASN B N 1
ATOM 2650 C CA . ASN B 1 111 ? 2.08 -8.25 -1.324 1 94.88 111 ASN B CA 1
ATOM 2651 C C . ASN B 1 111 ? 3.045 -7.602 -0.334 1 94.88 111 ASN B C 1
ATOM 2653 O O . ASN B 1 111 ? 3.816 -6.715 -0.701 1 94.88 111 ASN B O 1
ATOM 2657 N N . LYS B 1 112 ? 2.986 -8.016 0.884 1 90.62 112 LYS B N 1
ATOM 2658 C CA . LYS B 1 112 ? 3.783 -7.375 1.928 1 90.62 112 LYS B CA 1
ATOM 2659 C C . LYS B 1 112 ? 5.27 -7.656 1.735 1 90.62 112 LYS B C 1
ATOM 2661 O O . LYS B 1 112 ? 6.117 -6.859 2.145 1 90.62 112 LYS B O 1
ATOM 2666 N N . ALA B 1 113 ? 5.551 -8.727 1.113 1 90.5 113 ALA B N 1
ATOM 2667 C CA . ALA B 1 113 ? 6.945 -9.047 0.812 1 90.5 113 ALA B CA 1
ATOM 2668 C C . ALA B 1 113 ? 7.453 -8.227 -0.37 1 90.5 113 ALA B C 1
ATOM 2670 O O . ALA B 1 113 ? 8.648 -8.25 -0.679 1 90.5 113 ALA B O 1
ATOM 2671 N N . GLY B 1 114 ? 6.516 -7.566 -1.091 1 93 114 GLY B N 1
ATOM 2672 C CA . GLY B 1 114 ? 6.895 -6.688 -2.188 1 93 114 GLY B CA 1
ATOM 2673 C C . GLY B 1 114 ? 6.824 -7.363 -3.543 1 93 114 GLY B C 1
ATOM 2674 O O . GLY B 1 114 ? 7.367 -6.855 -4.527 1 93 114 GLY B O 1
ATOM 2675 N N . TYR B 1 115 ? 6.176 -8.445 -3.578 1 95.56 115 TYR B N 1
ATOM 2676 C CA . TYR B 1 115 ? 6.141 -9.188 -4.832 1 95.56 115 TYR B CA 1
ATOM 2677 C C . TYR B 1 115 ? 4.785 -9.047 -5.512 1 95.56 115 TYR B C 1
ATOM 2679 O O . TYR B 1 115 ? 3.742 -9.141 -4.863 1 95.56 115 TYR B O 1
ATOM 2687 N N . THR B 1 116 ? 4.82 -8.797 -6.785 1 97.31 116 THR B N 1
ATOM 2688 C CA . THR B 1 116 ? 3.633 -8.961 -7.617 1 97.31 116 THR B CA 1
ATOM 2689 C C . THR B 1 116 ? 3.463 -10.414 -8.047 1 97.31 116 THR B C 1
ATOM 2691 O O . THR B 1 116 ? 4.379 -11.227 -7.883 1 97.31 116 THR B O 1
ATOM 2694 N N . ALA B 1 117 ? 2.279 -10.68 -8.578 1 97.5 117 ALA B N 1
ATOM 2695 C CA . ALA B 1 117 ? 2.066 -12.023 -9.117 1 97.5 117 ALA B CA 1
ATOM 2696 C C . ALA B 1 117 ? 3.059 -12.328 -10.227 1 97.5 117 ALA B C 1
ATOM 2698 O O . ALA B 1 117 ? 3.543 -13.461 -10.344 1 97.5 117 ALA B O 1
ATOM 2699 N N . ILE B 1 118 ? 3.41 -11.359 -11.016 1 96.94 118 ILE B N 1
ATOM 2700 C CA . ILE B 1 118 ? 4.367 -11.516 -12.102 1 96.94 118 ILE B CA 1
ATOM 2701 C C . ILE B 1 118 ? 5.734 -11.898 -11.539 1 96.94 118 ILE B C 1
ATOM 2703 O O . ILE B 1 118 ? 6.383 -12.82 -12.031 1 96.94 118 ILE B O 1
ATOM 2707 N N . MET B 1 119 ? 6.176 -11.25 -10.539 1 96.62 119 MET B N 1
ATOM 2708 C CA . MET B 1 119 ? 7.445 -11.57 -9.898 1 96.62 119 MET B CA 1
ATOM 2709 C C . MET B 1 119 ? 7.438 -13 -9.359 1 96.62 119 MET B C 1
ATOM 2711 O O . MET B 1 119 ? 8.43 -13.711 -9.477 1 96.62 119 MET B O 1
ATOM 2715 N N . LEU B 1 120 ? 6.348 -13.375 -8.852 1 96.19 120 LEU B N 1
ATOM 2716 C CA . LEU B 1 120 ? 6.234 -14.711 -8.273 1 96.19 120 LEU B CA 1
ATOM 2717 C C . LEU B 1 120 ? 6.289 -15.781 -9.359 1 96.19 120 LEU B C 1
ATOM 2719 O O . LEU B 1 120 ? 6.711 -16.906 -9.102 1 96.19 120 LEU B O 1
ATOM 2723 N N . THR B 1 121 ? 5.828 -15.445 -10.539 1 95.31 121 THR B N 1
ATOM 2724 C CA . THR B 1 121 ? 5.918 -16.406 -11.625 1 95.31 121 THR B CA 1
ATOM 2725 C C . THR B 1 121 ? 7.367 -16.828 -11.867 1 95.31 121 THR B C 1
ATOM 2727 O O . THR B 1 121 ? 7.641 -17.969 -12.25 1 95.31 121 THR B O 1
ATOM 2730 N N . ALA B 1 122 ? 8.297 -15.898 -11.656 1 92.75 122 ALA B N 1
ATOM 2731 C CA . ALA B 1 122 ? 9.719 -16.172 -11.859 1 92.75 122 ALA B CA 1
ATOM 2732 C C . ALA B 1 122 ? 10.18 -17.328 -10.969 1 92.75 122 ALA B C 1
ATOM 2734 O O . ALA B 1 122 ? 11.164 -18 -11.281 1 92.75 122 ALA B O 1
ATOM 2735 N N . LEU B 1 123 ? 9.461 -17.5 -9.93 1 89.62 123 LEU B N 1
ATOM 2736 C CA . LEU B 1 123 ? 9.844 -18.5 -8.93 1 89.62 123 LEU B CA 1
ATOM 2737 C C . LEU B 1 123 ? 8.984 -19.75 -9.055 1 89.62 123 LEU B C 1
ATOM 2739 O O . LEU B 1 123 ? 9.281 -20.781 -8.43 1 89.62 123 LEU B O 1
ATOM 2743 N N . ALA B 1 124 ? 7.941 -19.656 -9.828 1 87.94 124 ALA B N 1
ATOM 2744 C CA . ALA B 1 124 ? 6.965 -20.734 -9.945 1 87.94 124 ALA B CA 1
ATOM 2745 C C . ALA B 1 124 ? 7.469 -21.828 -10.867 1 87.94 124 ALA B C 1
ATOM 2747 O O . ALA B 1 124 ? 8.336 -21.594 -11.711 1 87.94 124 ALA B O 1
ATOM 2748 N N . ALA B 1 125 ? 6.996 -22.969 -10.625 1 82.69 125 ALA B N 1
ATOM 2749 C CA . ALA B 1 125 ? 7.371 -24.125 -11.438 1 82.69 125 ALA B CA 1
ATOM 2750 C C . ALA B 1 125 ? 6.383 -24.328 -12.578 1 82.69 125 ALA B C 1
ATOM 2752 O O . ALA B 1 125 ? 5.199 -24.594 -12.344 1 82.69 125 ALA B O 1
ATOM 2753 N N . SER B 1 126 ? 6.859 -24.031 -13.75 1 82 126 SER B N 1
ATOM 2754 C CA . SER B 1 126 ? 6.051 -24.359 -14.922 1 82 126 SER B CA 1
ATOM 2755 C C . SER B 1 126 ? 6.359 -25.75 -15.43 1 82 126 SER B C 1
ATOM 2757 O O . SER B 1 126 ? 7.523 -26.141 -15.547 1 82 126 SER B O 1
ATOM 2759 N N . GLN B 1 127 ? 5.336 -26.484 -15.562 1 78.44 127 GLN B N 1
ATOM 2760 C CA . GLN B 1 127 ? 5.535 -27.891 -15.875 1 78.44 127 GLN B CA 1
ATOM 2761 C C . GLN B 1 127 ? 5.164 -28.203 -17.328 1 78.44 127 GLN B C 1
ATOM 2763 O O . GLN B 1 127 ? 5.613 -29.203 -17.891 1 78.44 127 GLN B O 1
ATOM 2768 N N . THR B 1 128 ? 4.328 -27.422 -17.891 1 88.31 128 THR B N 1
ATOM 2769 C CA . THR B 1 128 ? 3.814 -27.703 -19.234 1 88.31 128 THR B CA 1
ATOM 2770 C C . THR B 1 128 ? 3.893 -26.469 -20.125 1 88.31 128 THR B C 1
ATOM 2772 O O . THR B 1 128 ? 4.137 -25.359 -19.641 1 88.31 128 THR B O 1
ATOM 2775 N N . GLU B 1 129 ? 3.711 -26.766 -21.359 1 91.88 129 GLU B N 1
ATOM 2776 C CA . GLU B 1 129 ? 3.631 -25.672 -22.328 1 91.88 129 GLU B CA 1
ATOM 2777 C C . GLU B 1 129 ? 2.42 -24.781 -22.047 1 91.88 129 GLU B C 1
ATOM 2779 O O . GLU B 1 129 ? 2.486 -23.562 -22.219 1 91.88 129 GLU B O 1
ATOM 2784 N N . SER B 1 130 ? 1.369 -25.406 -21.703 1 94.06 130 SER B N 1
ATOM 2785 C CA . SER B 1 130 ? 0.163 -24.656 -21.375 1 94.06 130 SER B CA 1
ATOM 2786 C C . SER B 1 130 ? 0.396 -23.734 -20.188 1 94.06 130 SER B C 1
ATOM 2788 O O . SER B 1 130 ? -0.129 -22.625 -20.141 1 94.06 130 SER B O 1
ATOM 2790 N N . ASP B 1 131 ? 1.215 -24.219 -19.25 1 95.25 131 ASP B N 1
ATOM 2791 C CA . ASP B 1 131 ? 1.584 -23.375 -18.109 1 95.25 131 ASP B CA 1
ATOM 2792 C C . ASP B 1 131 ? 2.326 -22.125 -18.578 1 95.25 131 ASP B C 1
ATOM 2794 O O . ASP B 1 131 ? 1.999 -21.016 -18.172 1 95.25 131 ASP B O 1
ATOM 2798 N N . MET B 1 132 ? 3.184 -22.375 -19.5 1 95 132 MET B N 1
ATOM 2799 C CA . MET B 1 132 ? 4 -21.266 -20 1 95 132 MET B CA 1
ATOM 2800 C C . MET B 1 132 ? 3.152 -20.281 -20.781 1 95 132 MET B C 1
ATOM 2802 O O . MET B 1 132 ? 3.396 -19.078 -20.75 1 95 132 MET B O 1
ATOM 2806 N N . ASP B 1 133 ? 2.17 -20.75 -21.469 1 96.56 133 ASP B N 1
ATOM 2807 C CA . ASP B 1 133 ? 1.251 -19.875 -22.188 1 96.56 133 ASP B CA 1
ATOM 2808 C C . ASP B 1 133 ? 0.495 -18.969 -21.219 1 96.56 133 ASP B C 1
ATOM 2810 O O . ASP B 1 133 ? 0.338 -17.766 -21.469 1 96.56 133 ASP B O 1
ATOM 2814 N N . THR B 1 134 ? 0.05 -19.578 -20.156 1 97.19 134 THR B N 1
ATOM 2815 C CA . THR B 1 134 ? -0.635 -18.812 -19.125 1 97.19 134 THR B CA 1
ATOM 2816 C C . THR B 1 134 ? 0.292 -17.75 -18.531 1 97.19 134 THR B C 1
ATOM 2818 O O . THR B 1 134 ? -0.111 -16.609 -18.328 1 97.19 134 THR B O 1
ATOM 2821 N N . ILE B 1 135 ? 1.497 -18.141 -18.281 1 97.06 135 ILE B N 1
ATOM 2822 C CA . ILE B 1 135 ? 2.486 -17.219 -17.734 1 97.06 135 ILE B CA 1
ATOM 2823 C C . ILE B 1 135 ? 2.691 -16.047 -18.688 1 97.06 135 ILE B C 1
ATOM 2825 O O . ILE B 1 135 ? 2.656 -14.891 -18.297 1 97.06 135 ILE B O 1
ATOM 2829 N N . LYS B 1 136 ? 2.805 -16.328 -19.906 1 96.75 136 LYS B N 1
ATOM 2830 C CA . LYS B 1 136 ? 3 -15.289 -20.906 1 96.75 136 LYS B CA 1
ATOM 2831 C C . LYS B 1 136 ? 1.812 -14.336 -20.953 1 96.75 136 LYS B C 1
ATOM 2833 O O . LYS B 1 136 ? 1.987 -13.125 -21.094 1 96.75 136 LYS B O 1
ATOM 2838 N N . GLN B 1 137 ? 0.624 -14.836 -20.844 1 97.12 137 GLN B N 1
ATOM 2839 C CA . GLN B 1 137 ? -0.562 -13.992 -20.781 1 97.12 137 GLN B CA 1
ATOM 2840 C C . GLN B 1 137 ? -0.513 -13.062 -19.562 1 97.12 137 GLN B C 1
ATOM 2842 O O . GLN B 1 137 ? -0.841 -11.883 -19.672 1 97.12 137 GLN B O 1
ATOM 2847 N N . LEU B 1 138 ? -0.11 -13.633 -18.438 1 97.56 138 LEU B N 1
ATOM 2848 C CA . LEU B 1 138 ? 0.001 -12.844 -17.203 1 97.56 138 LEU B CA 1
ATOM 2849 C C . LEU B 1 138 ? 1.036 -11.734 -17.375 1 97.56 138 LEU B C 1
ATOM 2851 O O . LEU B 1 138 ? 0.794 -10.594 -16.969 1 97.56 138 LEU B O 1
ATOM 2855 N N . LEU B 1 139 ? 2.168 -12.047 -17.984 1 97.31 139 LEU B N 1
ATOM 2856 C CA . LEU B 1 139 ? 3.242 -11.086 -18.203 1 97.31 139 LEU B CA 1
ATOM 2857 C C . LEU B 1 139 ? 2.766 -9.922 -19.062 1 97.31 139 LEU B C 1
ATOM 2859 O O . LEU B 1 139 ? 3.18 -8.781 -18.859 1 97.31 139 LEU B O 1
ATOM 2863 N N . LYS B 1 140 ? 1.85 -10.125 -19.906 1 96.5 140 LYS B N 1
ATOM 2864 C CA . LYS B 1 140 ? 1.34 -9.102 -20.812 1 96.5 140 LYS B CA 1
ATOM 2865 C C . LYS B 1 140 ? 0.338 -8.195 -20.109 1 96.5 140 LYS B C 1
ATOM 2867 O O . LYS B 1 140 ? 0.077 -7.074 -20.562 1 96.5 140 LYS B O 1
ATOM 2872 N N . LYS B 1 141 ? -0.183 -8.617 -19.047 1 96.75 141 LYS B N 1
ATOM 2873 C CA . LYS B 1 141 ? -1.26 -7.902 -18.375 1 96.75 141 LYS B CA 1
ATOM 2874 C C . LYS B 1 141 ? -0.708 -6.969 -17.297 1 96.75 141 LYS B C 1
ATOM 2876 O O . LYS B 1 141 ? -1.431 -6.113 -16.781 1 96.75 141 LYS B O 1
ATOM 2881 N N . GLY B 1 142 ? 0.503 -7.164 -17 1 97 142 GLY B N 1
ATOM 2882 C CA . GLY B 1 142 ? 1.056 -6.375 -15.906 1 97 142 GLY B CA 1
ATOM 2883 C C . GLY B 1 142 ? 2.408 -5.77 -16.234 1 97 142 GLY B C 1
ATOM 2884 O O . GLY B 1 142 ? 2.861 -5.832 -17.375 1 97 142 GLY B O 1
ATOM 2885 N N . ASN B 1 143 ? 2.992 -5.121 -15.281 1 97.12 143 ASN B N 1
ATOM 2886 C CA . ASN B 1 143 ? 4.312 -4.512 -15.406 1 97.12 143 ASN B CA 1
ATOM 2887 C C . ASN B 1 143 ? 5.422 -5.52 -15.117 1 97.12 143 ASN B C 1
ATOM 2889 O O . ASN B 1 143 ? 5.762 -5.766 -13.953 1 97.12 143 ASN B O 1
ATOM 2893 N N . VAL B 1 144 ? 6.062 -5.992 -16.125 1 97.56 144 VAL B N 1
ATOM 2894 C CA . VAL B 1 144 ? 7.086 -7.027 -16.016 1 97.56 144 VAL B CA 1
ATOM 2895 C C . VAL B 1 144 ? 8.352 -6.445 -15.391 1 97.56 144 VAL B C 1
ATOM 2897 O O . VAL B 1 144 ? 9.195 -7.184 -14.891 1 97.56 144 VAL B O 1
ATOM 2900 N N . ASN B 1 145 ? 8.453 -5.113 -15.391 1 97.38 145 ASN B N 1
ATOM 2901 C CA . ASN B 1 145 ? 9.664 -4.453 -14.922 1 97.38 145 ASN B CA 1
ATOM 2902 C C . ASN B 1 145 ? 9.484 -3.879 -13.523 1 97.38 145 ASN B C 1
ATOM 2904 O O . ASN B 1 145 ? 10.344 -3.137 -13.039 1 97.38 145 ASN B O 1
ATOM 2908 N N . ALA B 1 146 ? 8.367 -4.223 -12.914 1 95.5 146 ALA B N 1
ATOM 2909 C CA . ALA B 1 146 ? 8.164 -3.779 -11.539 1 95.5 146 ALA B CA 1
ATOM 2910 C C . ALA B 1 146 ? 9.289 -4.281 -10.633 1 95.5 146 ALA B C 1
ATOM 2912 O O . ALA B 1 146 ? 9.781 -5.402 -10.805 1 95.5 146 ALA B O 1
ATOM 2913 N N . LYS B 1 147 ? 9.656 -3.434 -9.688 1 93.94 147 LYS B N 1
ATOM 2914 C CA . LYS B 1 147 ? 10.703 -3.795 -8.734 1 93.94 147 LYS B CA 1
ATOM 2915 C C . LYS B 1 147 ? 10.117 -4.219 -7.395 1 93.94 147 LYS B C 1
ATOM 2917 O O . LYS B 1 147 ? 9.156 -3.611 -6.914 1 93.94 147 LYS B O 1
ATOM 2922 N N . ALA B 1 148 ? 10.711 -5.27 -6.844 1 92.69 148 ALA B N 1
ATOM 2923 C CA . ALA B 1 148 ? 10.328 -5.68 -5.496 1 92.69 148 ALA B CA 1
ATOM 2924 C C . ALA B 1 148 ? 10.664 -4.594 -4.477 1 92.69 148 ALA B C 1
ATOM 2926 O O . ALA B 1 148 ? 11.68 -3.898 -4.613 1 92.69 148 ALA B O 1
ATOM 2927 N N . ASN B 1 149 ? 9.766 -4.547 -3.469 1 83.81 149 ASN B N 1
ATOM 2928 C CA . ASN B 1 149 ? 9.953 -3.523 -2.445 1 83.81 149 ASN B CA 1
ATOM 2929 C C . ASN B 1 149 ? 11.25 -3.74 -1.668 1 83.81 149 ASN B C 1
ATOM 2931 O O . ASN B 1 149 ? 11.906 -2.777 -1.273 1 83.81 149 ASN B O 1
ATOM 2935 N N . GLN B 1 150 ? 11.406 -5.109 -1.585 1 79.38 150 GLN B N 1
ATOM 2936 C CA . GLN B 1 150 ? 12.633 -5.438 -0.857 1 79.38 150 GLN B CA 1
ATOM 2937 C C . GLN B 1 150 ? 13.773 -5.738 -1.816 1 79.38 150 GLN B C 1
ATOM 2939 O O . GLN B 1 150 ? 13.641 -6.57 -2.717 1 79.38 150 GLN B O 1
ATOM 2944 N N . ALA B 1 151 ? 14.852 -4.871 -1.898 1 83.38 151 ALA B N 1
ATOM 2945 C CA . ALA B 1 151 ? 16.109 -5.09 -2.609 1 83.38 151 ALA B CA 1
ATOM 2946 C C . ALA B 1 151 ? 16.031 -4.562 -4.039 1 83.38 151 ALA B C 1
ATOM 2948 O O . ALA B 1 151 ? 17.047 -4.5 -4.742 1 83.38 151 ALA B O 1
ATOM 2949 N N . GLY B 1 152 ? 14.734 -4.387 -4.633 1 92 152 GLY B N 1
ATOM 2950 C CA . GLY B 1 152 ? 14.609 -3.791 -5.953 1 92 152 GLY B CA 1
ATOM 2951 C C . GLY B 1 152 ? 14.75 -4.797 -7.078 1 92 152 GLY B C 1
ATOM 2952 O O . GLY B 1 152 ? 15.086 -4.43 -8.203 1 92 152 GLY B O 1
ATOM 2953 N N . GLN B 1 153 ? 14.555 -6.07 -6.754 1 94.81 153 GLN B N 1
ATOM 2954 C CA . GLN B 1 153 ? 14.703 -7.102 -7.777 1 94.81 153 GLN B CA 1
ATOM 2955 C C . GLN B 1 153 ? 13.492 -7.125 -8.711 1 94.81 153 GLN B C 1
ATOM 2957 O O . GLN B 1 153 ? 12.359 -6.922 -8.273 1 94.81 153 GLN B O 1
ATOM 2962 N N . THR B 1 154 ? 13.82 -7.402 -9.93 1 97.06 154 THR B N 1
ATOM 2963 C CA . THR B 1 154 ? 12.758 -7.582 -10.914 1 97.06 154 THR B CA 1
ATOM 2964 C C . THR B 1 154 ? 12.461 -9.062 -11.125 1 97.06 154 THR B C 1
ATOM 2966 O O . THR B 1 154 ? 13.203 -9.93 -10.648 1 97.06 154 THR B O 1
ATOM 2969 N N . ALA B 1 155 ? 11.359 -9.289 -11.859 1 97.62 155 ALA B N 1
ATOM 2970 C CA . ALA B 1 155 ? 11.016 -10.664 -12.203 1 97.62 155 ALA B CA 1
ATOM 2971 C C . ALA B 1 155 ? 12.148 -11.328 -12.984 1 97.62 155 ALA B C 1
ATOM 2973 O O . ALA B 1 155 ? 12.453 -12.508 -12.758 1 97.62 155 ALA B O 1
ATOM 2974 N N . LEU B 1 156 ? 12.812 -10.57 -13.844 1 98.12 156 LEU B N 1
ATOM 2975 C CA . LEU B 1 156 ? 13.922 -11.102 -14.625 1 98.12 156 LEU B CA 1
ATOM 2976 C C . LEU B 1 156 ? 15.086 -11.508 -13.727 1 98.12 156 LEU B C 1
ATOM 2978 O O . LEU B 1 156 ? 15.617 -12.609 -13.852 1 98.12 156 LEU B O 1
ATOM 2982 N N . MET B 1 157 ? 15.414 -10.641 -12.828 1 97.5 157 MET B N 1
ATOM 2983 C CA . MET B 1 157 ? 16.5 -10.938 -11.906 1 97.5 157 MET B CA 1
ATOM 2984 C C . MET B 1 157 ? 16.203 -12.18 -11.078 1 97.5 157 MET B C 1
ATOM 2986 O O . MET B 1 157 ? 17.078 -13.016 -10.867 1 97.5 157 MET B O 1
ATOM 2990 N N . LEU B 1 158 ? 15.008 -12.281 -10.625 1 96.56 158 LEU B N 1
ATOM 2991 C CA . LEU B 1 158 ? 14.602 -13.445 -9.844 1 96.56 158 LEU B CA 1
ATOM 2992 C C . LEU B 1 158 ? 14.727 -14.719 -10.664 1 96.56 158 LEU B C 1
ATOM 2994 O O . LEU B 1 158 ? 15.289 -15.711 -10.188 1 96.56 158 LEU B O 1
ATOM 2998 N N . ALA B 1 159 ? 14.18 -14.719 -11.836 1 97.12 159 ALA B N 1
ATOM 2999 C CA . ALA B 1 159 ? 14.258 -15.875 -12.719 1 97.12 159 ALA B CA 1
ATOM 3000 C C . ALA B 1 159 ? 15.703 -16.266 -12.984 1 97.12 159 ALA B C 1
ATOM 3002 O O . ALA B 1 159 ? 16.047 -17.453 -12.969 1 97.12 159 ALA B O 1
ATOM 3003 N N . VAL B 1 160 ? 16.547 -15.258 -13.195 1 97.62 160 VAL B N 1
ATOM 3004 C CA . VAL B 1 160 ? 17.969 -15.477 -13.469 1 97.62 160 VAL B CA 1
ATOM 3005 C C . VAL B 1 160 ? 18.641 -16.094 -12.25 1 97.62 160 VAL B C 1
ATOM 3007 O O . VAL B 1 160 ? 19.344 -17.109 -12.367 1 97.62 160 VAL B O 1
ATOM 3010 N N . SER B 1 161 ? 18.391 -15.523 -11.164 1 96.06 161 SER B N 1
ATOM 3011 C CA . SER B 1 161 ? 19.016 -16 -9.93 1 96.06 161 SER B CA 1
ATOM 3012 C C . SER B 1 161 ? 18.656 -17.453 -9.656 1 96.06 161 SER B C 1
ATOM 3014 O O . SER B 1 161 ? 19.453 -18.203 -9.078 1 96.06 161 SER B O 1
ATOM 3016 N N . HIS B 1 162 ? 17.531 -17.859 -10.094 1 95.12 162 HIS B N 1
ATOM 3017 C CA . HIS B 1 162 ? 17.062 -19.203 -9.812 1 95.12 162 HIS B CA 1
ATOM 3018 C C . HIS B 1 162 ? 17.312 -20.125 -11 1 95.12 162 HIS B C 1
ATOM 3020 O O . HIS B 1 162 ? 16.875 -21.281 -11.008 1 95.12 162 HIS B O 1
ATOM 3026 N N . GLY B 1 163 ? 17.969 -19.594 -12.008 1 96 163 GLY B N 1
ATOM 3027 C CA . GLY B 1 163 ? 18.406 -20.391 -13.141 1 96 163 GLY B CA 1
ATOM 3028 C C . GLY B 1 163 ? 17.25 -20.875 -14.008 1 96 163 GLY B C 1
ATOM 3029 O O . GLY B 1 163 ? 17.312 -21.969 -14.578 1 96 163 GLY B O 1
ATOM 3030 N N . ARG B 1 164 ? 16.203 -20.203 -14.117 1 95.19 164 ARG B N 1
ATOM 3031 C CA . ARG B 1 164 ? 15.031 -20.609 -14.867 1 95.19 164 ARG B CA 1
ATOM 3032 C C . ARG B 1 164 ? 15.086 -20.094 -16.297 1 95.19 164 ARG B C 1
ATOM 3034 O O . ARG B 1 164 ? 14.453 -19.094 -16.641 1 95.19 164 ARG B O 1
ATOM 3041 N N . LEU B 1 165 ? 15.711 -20.891 -17.109 1 95.81 165 LEU B N 1
ATOM 3042 C CA . LEU B 1 165 ? 16.047 -20.469 -18.469 1 95.81 165 LEU B CA 1
ATOM 3043 C C . LEU B 1 165 ? 14.781 -20.125 -19.25 1 95.81 165 LEU B C 1
ATOM 3045 O O . LEU B 1 165 ? 14.711 -19.062 -19.891 1 95.81 165 LEU B O 1
ATOM 3049 N N . GLU B 1 166 ? 13.797 -20.969 -19.188 1 94.88 166 GLU B N 1
ATOM 3050 C CA . GLU B 1 166 ? 12.586 -20.75 -19.969 1 94.88 166 GLU B CA 1
ATOM 3051 C C . GLU B 1 166 ? 11.828 -19.516 -19.484 1 94.88 166 GLU B C 1
ATOM 3053 O O . GLU B 1 166 ? 11.234 -18.781 -20.281 1 94.88 166 GLU B O 1
ATOM 3058 N N . MET B 1 167 ? 11.859 -19.297 -18.203 1 96.25 167 MET B N 1
ATOM 3059 C CA . MET B 1 167 ? 11.234 -18.094 -17.641 1 96.25 167 MET B CA 1
ATOM 3060 C C . MET B 1 167 ? 11.969 -16.844 -18.094 1 96.25 167 MET B C 1
ATOM 3062 O O . MET B 1 167 ? 11.344 -15.828 -18.422 1 96.25 167 MET B O 1
ATOM 3066 N N . VAL B 1 168 ? 13.281 -16.891 -18.109 1 97.25 168 VAL B N 1
ATOM 3067 C CA . VAL B 1 168 ? 14.094 -15.773 -18.594 1 97.25 168 VAL B CA 1
ATOM 3068 C C . VAL B 1 168 ? 13.719 -15.445 -20.031 1 97.25 168 VAL B C 1
ATOM 3070 O O . VAL B 1 168 ? 13.492 -14.281 -20.375 1 97.25 168 VAL B O 1
ATOM 3073 N N . ARG B 1 169 ? 13.586 -16.469 -20.812 1 96.44 169 ARG B N 1
ATOM 3074 C CA . ARG B 1 169 ? 13.195 -16.281 -22.203 1 96.44 169 ARG B CA 1
ATOM 3075 C C . ARG B 1 169 ? 11.836 -15.609 -22.297 1 96.44 169 ARG B C 1
ATOM 3077 O O . ARG B 1 169 ? 11.648 -14.68 -23.094 1 96.44 169 ARG B O 1
ATOM 3084 N N . ALA B 1 170 ? 10.867 -16.094 -21.531 1 96.19 170 ALA B N 1
ATOM 3085 C CA . ALA B 1 170 ? 9.516 -15.547 -21.562 1 96.19 170 ALA B CA 1
ATOM 3086 C C . ALA B 1 170 ? 9.508 -14.078 -21.141 1 96.19 170 ALA B C 1
ATOM 3088 O O . ALA B 1 170 ? 8.812 -13.258 -21.75 1 96.19 170 ALA B O 1
ATOM 3089 N N . LEU B 1 171 ? 10.258 -13.742 -20.125 1 97.75 171 LEU B N 1
ATOM 3090 C CA . LEU B 1 171 ? 10.328 -12.375 -19.625 1 97.75 171 LEU B CA 1
ATOM 3091 C C . LEU B 1 171 ? 10.961 -11.445 -20.656 1 97.75 171 LEU B C 1
ATOM 3093 O O . LEU B 1 171 ? 10.445 -10.352 -20.922 1 97.75 171 LEU B O 1
ATOM 3097 N N . LEU B 1 172 ? 12.039 -11.883 -21.297 1 97.12 172 LEU B N 1
ATOM 3098 C CA . LEU B 1 172 ? 12.688 -11.086 -22.328 1 97.12 172 LEU B CA 1
ATOM 3099 C C . LEU B 1 172 ? 11.742 -10.859 -23.5 1 97.12 172 LEU B C 1
ATOM 3101 O O . LEU B 1 172 ? 11.695 -9.766 -24.078 1 97.12 172 LEU B O 1
ATOM 3105 N N . ALA B 1 173 ? 11 -11.852 -23.797 1 95.88 173 ALA B N 1
ATOM 3106 C CA . ALA B 1 173 ? 10.031 -11.758 -24.891 1 95.88 173 ALA B CA 1
ATOM 3107 C C . ALA B 1 173 ? 8.891 -10.805 -24.516 1 95.88 173 ALA B C 1
ATOM 3109 O O . ALA B 1 173 ? 8.188 -10.312 -25.406 1 95.88 173 ALA B O 1
ATOM 3110 N N . SER B 1 174 ? 8.648 -10.578 -23.266 1 96.38 174 SER B N 1
ATOM 3111 C CA . SER B 1 174 ? 7.594 -9.688 -22.781 1 96.38 174 SER B CA 1
ATOM 3112 C C . SER B 1 174 ? 8.156 -8.336 -22.375 1 96.38 174 SER B C 1
ATOM 3114 O O . SER B 1 174 ? 7.617 -7.672 -21.484 1 96.38 174 SER B O 1
ATOM 3116 N N . ALA B 1 175 ? 9.305 -7.977 -22.891 1 95.62 175 ALA B N 1
ATOM 3117 C CA . ALA B 1 175 ? 9.898 -6.641 -22.828 1 95.62 175 ALA B CA 1
ATOM 3118 C C . ALA B 1 175 ? 10.477 -6.363 -21.438 1 95.62 175 ALA B C 1
ATOM 3120 O O . ALA B 1 175 ? 10.445 -5.23 -20.969 1 95.62 175 ALA B O 1
ATOM 3121 N N . ALA B 1 176 ? 10.891 -7.453 -20.797 1 97.81 176 ALA B N 1
ATOM 3122 C CA . ALA B 1 176 ? 11.664 -7.215 -19.594 1 97.81 176 ALA B CA 1
ATOM 3123 C C . ALA B 1 176 ? 12.938 -6.426 -19.906 1 97.81 176 ALA B C 1
ATOM 3125 O O . ALA B 1 176 ? 13.625 -6.703 -20.891 1 97.81 176 ALA B O 1
ATOM 3126 N N . ASP B 1 177 ? 13.289 -5.469 -19.125 1 97.81 177 ASP B N 1
ATOM 3127 C CA . ASP B 1 177 ? 14.477 -4.637 -19.297 1 97.81 177 ASP B CA 1
ATOM 3128 C C . ASP B 1 177 ? 15.711 -5.305 -18.688 1 97.81 177 ASP B C 1
ATOM 3130 O O . ASP B 1 177 ? 15.836 -5.383 -17.453 1 97.81 177 ASP B O 1
ATOM 3134 N N . VAL B 1 178 ? 16.625 -5.727 -19.484 1 97.25 178 VAL B N 1
ATOM 3135 C CA . VAL B 1 178 ? 17.797 -6.512 -19.094 1 97.25 178 VAL B CA 1
ATOM 3136 C C . VAL B 1 178 ? 18.766 -5.637 -18.312 1 97.25 178 VAL B C 1
ATOM 3138 O O . VAL B 1 178 ? 19.641 -6.145 -17.594 1 97.25 178 VAL B O 1
ATOM 3141 N N . ASN B 1 179 ? 18.547 -4.297 -18.375 1 96.69 179 ASN B N 1
ATOM 3142 C CA . ASN B 1 179 ? 19.578 -3.4 -17.828 1 96.69 179 ASN B CA 1
ATOM 3143 C C . ASN B 1 179 ? 19.156 -2.814 -16.484 1 96.69 179 ASN B C 1
ATOM 3145 O O . ASN B 1 179 ? 19.922 -2.088 -15.852 1 96.69 179 ASN B O 1
ATOM 3149 N N . LEU B 1 180 ? 17.953 -3.088 -16.031 1 95.94 180 LEU B N 1
ATOM 3150 C CA . LEU B 1 180 ? 17.531 -2.559 -14.742 1 95.94 180 LEU B CA 1
ATOM 3151 C C . LEU B 1 180 ? 18.469 -3.045 -13.633 1 95.94 180 LEU B C 1
ATOM 3153 O O . LEU B 1 180 ? 19.016 -4.148 -13.719 1 95.94 180 LEU B O 1
ATOM 3157 N N . GLN B 1 181 ? 18.594 -2.219 -12.648 1 93.69 181 GLN B N 1
ATOM 3158 C CA . GLN B 1 181 ? 19.469 -2.539 -11.523 1 93.69 181 GLN B CA 1
ATOM 3159 C C . GLN B 1 181 ? 18.672 -2.652 -10.227 1 93.69 181 GLN B C 1
ATOM 3161 O O . GLN B 1 181 ? 17.688 -1.92 -10.023 1 93.69 181 GLN B O 1
ATOM 3166 N N . ASP B 1 182 ? 19.062 -3.576 -9.445 1 92.69 182 ASP B N 1
ATOM 3167 C CA . ASP B 1 182 ? 18.469 -3.631 -8.117 1 92.69 182 ASP B CA 1
ATOM 3168 C C . ASP B 1 182 ? 19.047 -2.551 -7.207 1 92.69 182 ASP B C 1
ATOM 3170 O O . ASP B 1 182 ? 19.734 -1.643 -7.676 1 92.69 182 ASP B O 1
ATOM 3174 N N . ASP B 1 183 ? 18.734 -2.639 -5.945 1 84.12 183 ASP B N 1
ATOM 3175 C CA . ASP B 1 183 ? 19.141 -1.592 -5.012 1 84.12 183 ASP B CA 1
ATOM 3176 C C . ASP B 1 183 ? 20.656 -1.571 -4.824 1 84.12 183 ASP B C 1
ATOM 3178 O O . ASP B 1 183 ? 21.219 -0.556 -4.414 1 84.12 183 ASP B O 1
ATOM 3182 N N . ASP B 1 184 ? 21.281 -2.656 -5.129 1 85.12 184 ASP B N 1
ATOM 3183 C CA . ASP B 1 184 ? 22.734 -2.754 -4.996 1 85.12 184 ASP B CA 1
ATOM 3184 C C . ASP B 1 184 ? 23.438 -2.426 -6.312 1 85.12 184 ASP B C 1
ATOM 3186 O O . ASP B 1 184 ? 24.656 -2.518 -6.414 1 85.12 184 ASP B O 1
ATOM 3190 N N . GLY B 1 185 ? 22.609 -2.145 -7.309 1 89.19 185 GLY B N 1
ATOM 3191 C CA . GLY B 1 185 ? 23.172 -1.816 -8.609 1 89.19 185 GLY B CA 1
ATOM 3192 C C . GLY B 1 185 ? 23.406 -3.033 -9.484 1 89.19 185 GLY B C 1
ATOM 3193 O O . GLY B 1 185 ? 23.969 -2.926 -10.57 1 89.19 185 GLY B O 1
ATOM 3194 N N . SER B 1 186 ? 22.984 -4.16 -9.07 1 93.25 186 SER B N 1
ATOM 3195 C CA . SER B 1 186 ? 23.188 -5.395 -9.828 1 93.25 186 SER B CA 1
ATOM 3196 C C . SER B 1 186 ? 22.156 -5.543 -10.938 1 93.25 186 SER B C 1
ATOM 3198 O O . SER B 1 186 ? 20.969 -5.246 -10.734 1 93.25 186 SER B O 1
ATOM 3200 N N . THR B 1 187 ? 22.641 -5.957 -12.031 1 95.88 187 THR B N 1
ATOM 3201 C CA . THR B 1 187 ? 21.766 -6.246 -13.164 1 95.88 187 THR B CA 1
ATOM 3202 C C . THR B 1 187 ? 21.484 -7.742 -13.258 1 95.88 187 THR B C 1
ATOM 3204 O O . THR B 1 187 ? 22.094 -8.539 -12.531 1 95.88 187 THR B O 1
ATOM 3207 N N . ALA B 1 188 ? 20.578 -8.07 -14.172 1 97.69 188 ALA B N 1
ATOM 3208 C CA . ALA B 1 188 ? 20.297 -9.484 -14.406 1 97.69 188 ALA B CA 1
ATOM 3209 C C . ALA B 1 188 ? 21.531 -10.227 -14.883 1 97.69 188 ALA B C 1
ATOM 3211 O O . ALA B 1 188 ? 21.781 -11.359 -14.484 1 97.69 188 ALA B O 1
ATOM 3212 N N . LEU B 1 189 ? 22.312 -9.594 -15.703 1 96.81 189 LEU B N 1
ATOM 3213 C CA . LEU B 1 189 ? 23.547 -10.195 -16.203 1 96.81 189 LEU B CA 1
ATOM 3214 C C . LEU B 1 189 ? 24.516 -10.469 -15.07 1 96.81 189 LEU B C 1
ATOM 3216 O O . LEU B 1 189 ? 25.094 -11.562 -14.992 1 96.81 189 LEU B O 1
ATOM 3220 N N . MET B 1 190 ? 24.641 -9.523 -14.227 1 95.31 190 MET B N 1
ATOM 3221 C CA . MET B 1 190 ? 25.531 -9.68 -13.086 1 95.31 190 MET B CA 1
ATOM 3222 C C . MET B 1 190 ? 25.078 -10.828 -12.188 1 95.31 190 MET B C 1
ATOM 3224 O O . MET B 1 190 ? 25.906 -11.625 -11.734 1 95.31 190 MET B O 1
ATOM 3228 N N . CYS B 1 191 ? 23.812 -10.922 -11.977 1 95.81 191 CYS B N 1
ATOM 3229 C CA . CYS B 1 191 ? 23.266 -12.023 -11.188 1 95.81 191 CYS B CA 1
ATOM 3230 C C . CYS B 1 191 ? 23.578 -13.367 -11.836 1 95.81 191 CYS B C 1
ATOM 3232 O O . CYS B 1 191 ? 23.969 -14.312 -11.156 1 95.81 191 CYS B O 1
ATOM 3234 N N . ALA B 1 192 ? 23.375 -13.398 -13.109 1 97.19 192 ALA B N 1
ATOM 3235 C CA . ALA B 1 192 ? 23.625 -14.633 -13.844 1 97.19 192 ALA B CA 1
ATOM 3236 C C . ALA B 1 192 ? 25.078 -15.062 -13.688 1 97.19 192 ALA B C 1
ATOM 3238 O O . ALA B 1 192 ? 25.375 -16.25 -13.484 1 97.19 192 ALA B O 1
ATOM 3239 N N . CYS B 1 193 ? 25.969 -14.117 -13.773 1 95.5 193 CYS B N 1
ATOM 3240 C CA . CYS B 1 193 ? 27.391 -14.391 -13.625 1 95.5 193 CYS B CA 1
ATOM 3241 C C . CYS B 1 193 ? 27.719 -14.844 -12.211 1 95.5 193 CYS B C 1
ATOM 3243 O O . CYS B 1 193 ? 28.438 -15.82 -12.016 1 95.5 193 CYS B O 1
ATOM 3245 N N . GLU B 1 194 ? 27.156 -14.141 -11.359 1 94.75 194 GLU B N 1
ATOM 3246 C CA . GLU B 1 194 ? 27.406 -14.453 -9.953 1 94.75 194 GLU B CA 1
ATOM 3247 C C . GLU B 1 194 ? 26.953 -15.867 -9.609 1 94.75 194 GLU B C 1
ATOM 3249 O O . GLU B 1 194 ? 27.609 -16.562 -8.836 1 94.75 194 GLU B O 1
ATOM 3254 N N . HIS B 1 195 ? 25.875 -16.312 -10.148 1 96.44 195 HIS B N 1
ATOM 3255 C CA . HIS B 1 195 ? 25.312 -17.609 -9.828 1 96.44 195 HIS B CA 1
ATOM 3256 C C . HIS B 1 195 ? 25.797 -18.688 -10.789 1 96.44 195 HIS B C 1
ATOM 3258 O O . HIS B 1 195 ? 25.422 -19.844 -10.672 1 96.44 195 HIS B O 1
ATOM 3264 N N . GLY B 1 196 ? 26.547 -18.266 -11.797 1 95.56 196 GLY B N 1
ATOM 3265 C CA . GLY B 1 196 ? 27.172 -19.219 -12.703 1 95.56 196 GLY B CA 1
ATOM 3266 C C . GLY B 1 196 ? 26.203 -19.812 -13.711 1 95.56 196 GLY B C 1
ATOM 3267 O O . GLY B 1 196 ? 26.359 -20.969 -14.102 1 95.56 196 GLY B O 1
ATOM 3268 N N . HIS B 1 197 ? 25.219 -19.234 -14.07 1 96.75 197 HIS B N 1
ATOM 3269 C CA . HIS B 1 197 ? 24.25 -19.719 -15.062 1 96.75 197 HIS B CA 1
ATOM 3270 C C . HIS B 1 197 ? 24.703 -19.375 -16.484 1 96.75 197 HIS B C 1
ATOM 3272 O O . HIS B 1 197 ? 24.234 -18.391 -17.062 1 96.75 197 HIS B O 1
ATOM 3278 N N . ALA B 1 198 ? 25.531 -20.156 -17 1 96.25 198 ALA B N 1
ATOM 3279 C CA . ALA B 1 198 ? 26.219 -19.875 -18.25 1 96.25 198 ALA B CA 1
ATOM 3280 C C . ALA B 1 198 ? 25.234 -19.703 -19.391 1 96.25 198 ALA B C 1
ATOM 3282 O O . ALA B 1 198 ? 25.375 -18.797 -20.219 1 96.25 198 ALA B O 1
ATOM 3283 N N . GLU B 1 199 ? 24.297 -20.594 -19.469 1 97.75 199 GLU B N 1
ATOM 3284 C CA . GLU B 1 199 ? 23.328 -20.5 -20.562 1 97.75 199 GLU B CA 1
ATOM 3285 C C . GLU B 1 199 ? 22.516 -19.219 -20.484 1 97.75 199 GLU B C 1
ATOM 3287 O O . GLU B 1 199 ? 22.219 -18.609 -21.516 1 97.75 199 GLU B O 1
ATOM 3292 N N . ILE B 1 200 ? 22.203 -18.797 -19.297 1 98 200 ILE B N 1
ATOM 3293 C CA . ILE B 1 200 ? 21.438 -17.578 -19.109 1 98 200 ILE B CA 1
ATOM 3294 C C . ILE B 1 200 ? 22.312 -16.375 -19.453 1 98 200 ILE B C 1
ATOM 3296 O O . ILE B 1 200 ? 21.844 -15.398 -20.047 1 98 200 ILE B O 1
ATOM 3300 N N . VAL B 1 201 ? 23.594 -16.438 -19.062 1 96.94 201 VAL B N 1
ATOM 3301 C CA . VAL B 1 201 ? 24.531 -15.383 -19.422 1 96.94 201 VAL B CA 1
ATOM 3302 C C . VAL B 1 201 ? 24.547 -15.195 -20.938 1 96.94 201 VAL B C 1
ATOM 3304 O O . VAL B 1 201 ? 24.391 -14.07 -21.422 1 96.94 201 VAL B O 1
ATOM 3307 N N . ARG B 1 202 ? 24.672 -16.266 -21.609 1 97.06 202 ARG B N 1
ATOM 3308 C CA . ARG B 1 202 ? 24.703 -16.219 -23.062 1 97.06 202 ARG B CA 1
ATOM 3309 C C . ARG B 1 202 ? 23.406 -15.617 -23.609 1 97.06 202 ARG B C 1
ATOM 3311 O O . ARG B 1 202 ? 23.438 -14.805 -24.531 1 97.06 202 ARG B O 1
ATOM 3318 N N . LEU B 1 203 ? 22.328 -16.062 -23.078 1 97.38 203 LEU B N 1
ATOM 3319 C CA . LEU B 1 203 ? 21.016 -15.586 -23.516 1 97.38 203 LEU B CA 1
ATOM 3320 C C . LEU B 1 203 ? 20.891 -14.078 -23.297 1 97.38 203 LEU B C 1
ATOM 3322 O O . LEU B 1 203 ? 20.391 -13.367 -24.172 1 97.38 203 LEU B O 1
ATOM 3326 N N . LEU B 1 204 ? 21.266 -13.57 -22.141 1 97.56 204 LEU B N 1
ATOM 3327 C CA . LEU B 1 204 ? 21.188 -12.148 -21.828 1 97.56 204 LEU B CA 1
ATOM 3328 C C . LEU B 1 204 ? 22.078 -11.336 -22.75 1 97.56 204 LEU B C 1
ATOM 3330 O O . LEU B 1 204 ? 21.688 -10.281 -23.25 1 97.56 204 LEU B O 1
ATOM 3334 N N . LEU B 1 205 ? 23.25 -11.844 -22.984 1 94.5 205 LEU B N 1
ATOM 3335 C CA . LEU B 1 205 ? 24.219 -11.156 -23.828 1 94.5 205 LEU B CA 1
ATOM 3336 C C . LEU B 1 205 ? 23.734 -11.117 -25.281 1 94.5 205 LEU B C 1
ATOM 3338 O O . LEU B 1 205 ? 24.078 -10.203 -26.031 1 94.5 205 LEU B O 1
ATOM 3342 N N . ALA B 1 206 ? 22.969 -12.086 -25.625 1 95.19 206 ALA B N 1
ATOM 3343 C CA . ALA B 1 206 ? 22.422 -12.148 -26.984 1 95.19 206 ALA B CA 1
ATOM 3344 C C . ALA B 1 206 ? 21.344 -11.102 -27.188 1 95.19 206 ALA B C 1
ATOM 3346 O O . ALA B 1 206 ? 20.953 -10.812 -28.312 1 95.19 206 ALA B O 1
ATOM 3347 N N . ASN B 1 207 ? 20.734 -10.586 -26.141 1 94.5 207 ASN B N 1
ATOM 3348 C CA . ASN B 1 207 ? 19.75 -9.508 -26.234 1 94.5 207 ASN B CA 1
ATOM 3349 C C . ASN B 1 207 ? 20.406 -8.203 -26.703 1 94.5 207 ASN B C 1
ATOM 3351 O O . ASN B 1 207 ? 21.344 -7.719 -26.062 1 94.5 207 ASN B O 1
ATOM 3355 N N . PRO B 1 208 ? 19.969 -7.605 -27.719 1 92.75 208 PRO B N 1
ATOM 3356 C CA . PRO B 1 208 ? 20.625 -6.426 -28.297 1 92.75 208 PRO B CA 1
ATOM 3357 C C . PRO B 1 208 ? 20.609 -5.223 -27.359 1 92.75 208 PRO B C 1
ATOM 3359 O O . PRO B 1 208 ? 21.453 -4.332 -27.469 1 92.75 208 PRO B O 1
ATOM 3362 N N . GLU B 1 209 ? 19.734 -5.211 -26.5 1 92.88 209 GLU B N 1
ATOM 3363 C CA . GLU B 1 209 ? 19.609 -4.059 -25.625 1 92.88 209 GLU B CA 1
ATOM 3364 C C . GLU B 1 209 ? 20.531 -4.191 -24.406 1 92.88 209 GLU B C 1
ATOM 3366 O O . GLU B 1 209 ? 20.688 -3.248 -23.625 1 92.88 209 GLU B O 1
ATOM 3371 N N . CYS B 1 210 ? 21.156 -5.359 -24.266 1 93.88 210 CYS B N 1
ATOM 3372 C CA . CYS B 1 210 ? 21.984 -5.605 -23.094 1 93.88 210 CYS B CA 1
ATOM 3373 C C . CYS B 1 210 ? 23.188 -4.68 -23.078 1 93.88 210 CYS B C 1
ATOM 3375 O O . CYS B 1 210 ? 23.969 -4.645 -24.047 1 93.88 210 CYS B O 1
ATOM 3377 N N . ASP B 1 211 ? 23.344 -3.867 -22.016 1 86.25 211 ASP B N 1
ATOM 3378 C CA . ASP B 1 211 ? 24.469 -2.961 -21.859 1 86.25 211 ASP B CA 1
ATOM 3379 C C . ASP B 1 211 ? 25.5 -3.545 -20.891 1 86.25 211 ASP B C 1
ATOM 3381 O O . ASP B 1 211 ? 25.312 -3.514 -19.672 1 86.25 211 ASP B O 1
ATOM 3385 N N . VAL B 1 212 ? 26.578 -3.99 -21.422 1 76.94 212 VAL B N 1
ATOM 3386 C CA . VAL B 1 212 ? 27.609 -4.656 -20.625 1 76.94 212 VAL B CA 1
ATOM 3387 C C . VAL B 1 212 ? 28.422 -3.621 -19.859 1 76.94 212 VAL B C 1
ATOM 3389 O O . VAL B 1 212 ? 29.078 -3.947 -18.875 1 76.94 212 VAL B O 1
ATOM 3392 N N . ALA B 1 213 ? 28.625 -2.32 -20.234 1 62.31 213 ALA B N 1
ATOM 3393 C CA . ALA B 1 213 ? 29.438 -1.27 -19.641 1 62.31 213 ALA B CA 1
ATOM 3394 C C . ALA B 1 213 ? 28.953 -0.949 -18.219 1 62.31 213 ALA B C 1
ATOM 3396 O O . ALA B 1 213 ? 29.766 -0.602 -17.344 1 62.31 213 ALA B O 1
ATOM 3397 N N . GLN B 1 214 ? 27.875 -1.025 -18.047 1 57.28 214 GLN B N 1
ATOM 3398 C CA . GLN B 1 214 ? 27.375 -0.689 -16.719 1 57.28 214 GLN B CA 1
ATOM 3399 C C . GLN B 1 214 ? 27.734 -1.765 -15.695 1 57.28 214 GLN B C 1
ATOM 3401 O O . GLN B 1 214 ? 27.719 -1.52 -14.484 1 57.28 214 GLN B O 1
ATOM 3406 N N . SER B 1 215 ? 28.047 -2.949 -16.125 1 50 215 SER B N 1
ATOM 3407 C CA . SER B 1 215 ? 28.359 -4.094 -15.281 1 50 215 SER B CA 1
ATOM 3408 C C . SER B 1 215 ? 29.797 -4.031 -14.773 1 50 215 SER B C 1
ATOM 3410 O O . SER B 1 215 ? 30.141 -4.699 -13.797 1 50 215 SER B O 1
ATOM 3412 N N . ASP B 1 216 ? 30.641 -3.365 -15.398 1 47.5 216 ASP B N 1
ATOM 3413 C CA . ASP B 1 216 ? 32.062 -3.312 -15.094 1 47.5 216 ASP B CA 1
ATOM 3414 C C . ASP B 1 216 ? 32.312 -2.533 -13.805 1 47.5 216 ASP B C 1
ATOM 3416 O O . ASP B 1 216 ? 33.438 -2.527 -13.289 1 47.5 216 ASP B O 1
ATOM 3420 N N . ASN B 1 217 ? 31.438 -1.679 -13.469 1 41.62 217 ASN B N 1
ATOM 3421 C CA . ASN B 1 217 ? 31.875 -0.945 -12.289 1 41.62 217 ASN B CA 1
ATOM 3422 C C . ASN B 1 217 ? 31.875 -1.831 -11.047 1 41.62 217 ASN B C 1
ATOM 3424 O O . ASN B 1 217 ? 31.922 -1.331 -9.922 1 41.62 217 ASN B O 1
ATOM 3428 N N . VAL B 1 218 ? 31.266 -3.035 -11.078 1 42.12 218 VAL B N 1
ATOM 3429 C CA . VAL B 1 218 ? 31.547 -3.951 -9.984 1 42.12 218 VAL B CA 1
ATOM 3430 C C . VAL B 1 218 ? 32.938 -4.535 -10.141 1 42.12 218 VAL B C 1
ATOM 3432 O O . VAL B 1 218 ? 33.375 -4.855 -11.25 1 42.12 218 VAL B O 1
ATOM 3435 N N . SER B 1 219 ? 33.906 -4.41 -9.211 1 36.81 219 SER B N 1
ATOM 3436 C CA . SER B 1 219 ? 35.219 -5.074 -9.203 1 36.81 219 SER B CA 1
ATOM 3437 C C . SER B 1 219 ? 35.094 -6.496 -9.734 1 36.81 219 SER B C 1
ATOM 3439 O O . SER B 1 219 ? 34.281 -7.281 -9.281 1 36.81 219 SER B O 1
ATOM 3441 N N . PRO B 1 220 ? 35.469 -6.84 -10.984 1 34.84 220 PRO B N 1
ATOM 3442 C CA . PRO B 1 220 ? 35.531 -8.227 -11.461 1 34.84 220 PRO B CA 1
ATOM 3443 C C . PRO B 1 220 ? 35.875 -9.219 -10.352 1 34.84 220 PRO B C 1
ATOM 3445 O O . PRO B 1 220 ? 36.688 -8.914 -9.484 1 34.84 220 PRO B O 1
ATOM 3448 N N . PRO B 1 221 ? 35.062 -9.992 -9.711 1 33.5 221 PRO B N 1
ATOM 3449 C CA . PRO B 1 221 ? 35.906 -10.992 -9.07 1 33.5 221 PRO B CA 1
ATOM 3450 C C . PRO B 1 221 ? 37.156 -11.32 -9.883 1 33.5 221 PRO B C 1
ATOM 3452 O O . PRO B 1 221 ? 37.125 -11.328 -11.117 1 33.5 221 PRO B O 1
ATOM 3455 N N . SER B 1 222 ? 38.406 -11.055 -9.516 1 32.03 222 SER B N 1
ATOM 3456 C CA . SER B 1 222 ? 39.625 -11.602 -10.086 1 32.03 222 SER B CA 1
ATOM 3457 C C . SER B 1 222 ? 39.375 -12.977 -10.703 1 32.03 222 SER B C 1
ATOM 3459 O O . SER B 1 222 ? 40.094 -13.383 -11.625 1 32.03 222 SER B O 1
ATOM 3461 N N . THR B 1 223 ? 38.656 -13.953 -9.992 1 31.8 223 THR B N 1
ATOM 3462 C CA . THR B 1 223 ? 38.781 -15.328 -10.461 1 31.8 223 THR B CA 1
ATOM 3463 C C . THR B 1 223 ? 37.969 -15.539 -11.734 1 31.8 223 THR B C 1
ATOM 3465 O O . THR B 1 223 ? 37.844 -16.672 -12.211 1 31.8 223 THR B O 1
ATOM 3468 N N . VAL B 1 224 ? 36.969 -14.781 -11.992 1 31.75 224 VAL B N 1
ATOM 3469 C CA . VAL B 1 224 ? 36.312 -15.312 -13.18 1 31.75 224 VAL B CA 1
ATOM 3470 C C . VAL B 1 224 ? 37.25 -15.148 -14.391 1 31.75 224 VAL B C 1
ATOM 3472 O O . VAL B 1 224 ? 37.438 -14.039 -14.891 1 31.75 224 VAL B O 1
ATOM 3475 N N . ILE B 1 225 ? 38.406 -15.719 -14.297 1 30.78 225 ILE B N 1
ATOM 3476 C CA . ILE B 1 225 ? 39.25 -16.016 -15.453 1 30.78 225 ILE B CA 1
ATOM 3477 C C . ILE B 1 225 ? 38.406 -16.531 -16.609 1 30.78 225 ILE B C 1
ATOM 3479 O O . ILE B 1 225 ? 37.656 -17.5 -16.438 1 30.78 225 ILE B O 1
ATOM 3483 N N . TYR B 1 226 ? 37.875 -15.773 -17.484 1 30.05 226 TYR B N 1
ATOM 3484 C CA . TYR B 1 226 ? 37.531 -16.219 -18.844 1 30.05 226 TYR B CA 1
ATOM 3485 C C . TYR B 1 226 ? 38.531 -17.281 -19.297 1 30.05 226 TYR B C 1
ATOM 3487 O O . TYR B 1 226 ? 39.688 -16.984 -19.625 1 30.05 226 TYR B O 1
ATOM 3495 N N . HIS B 1 227 ? 38.844 -18.328 -18.453 1 31.84 227 HIS B N 1
ATOM 3496 C CA . HIS B 1 227 ? 39.531 -19.391 -19.172 1 31.84 227 HIS B CA 1
ATOM 3497 C C . HIS B 1 227 ? 38.844 -19.703 -20.5 1 31.84 227 HIS B C 1
ATOM 3499 O O . HIS B 1 227 ? 37.625 -19.578 -20.625 1 31.84 227 HIS B O 1
ATOM 3505 N N . SER B 1 228 ? 39.656 -19.781 -21.641 1 29.64 228 SER B N 1
ATOM 3506 C CA . SER B 1 228 ? 39.688 -20.078 -23.062 1 29.64 228 SER B CA 1
ATOM 3507 C C . SER B 1 228 ? 38.844 -21.312 -23.391 1 29.64 228 SER B C 1
ATOM 3509 O O . SER B 1 228 ? 39.25 -22.438 -23.078 1 29.64 228 SER B O 1
ATOM 3511 N N . PHE B 1 229 ? 37.625 -21.5 -23.094 1 28.22 229 PHE B N 1
ATOM 3512 C CA . PHE B 1 229 ? 37.062 -22.609 -23.859 1 28.22 229 PHE B CA 1
ATOM 3513 C C . PHE B 1 229 ? 37.438 -22.469 -25.344 1 28.22 229 PHE B C 1
ATOM 3515 O O . PHE B 1 229 ? 37.344 -21.391 -25.922 1 28.22 229 PHE B O 1
ATOM 3522 N N . PRO B 1 230 ? 38.5 -23.219 -25.766 1 27.66 230 PRO B N 1
ATOM 3523 C CA . PRO B 1 230 ? 38.812 -23.375 -27.188 1 27.66 230 PRO B CA 1
ATOM 3524 C C . PRO B 1 230 ? 37.562 -23.609 -28.047 1 27.66 230 PRO B C 1
ATOM 3526 O O . PRO B 1 230 ? 36.625 -24.266 -27.609 1 27.66 230 PRO B O 1
ATOM 3529 N N . ILE B 1 231 ? 37.062 -22.672 -28.719 1 23.94 231 ILE B N 1
ATOM 3530 C CA . ILE B 1 231 ? 36.281 -22.969 -29.906 1 23.94 231 ILE B CA 1
ATOM 3531 C C . ILE B 1 231 ? 36.906 -24.125 -30.672 1 23.94 231 ILE B C 1
ATOM 3533 O O . ILE B 1 231 ? 38 -23.969 -31.234 1 23.94 231 ILE B O 1
ATOM 3537 N N . ILE B 1 232 ? 37.031 -25.422 -30.062 1 20.48 232 ILE B N 1
ATOM 3538 C CA . ILE B 1 232 ? 36.938 -26.453 -31.078 1 20.48 232 ILE B CA 1
ATOM 3539 C C . ILE B 1 232 ? 35.531 -26.453 -31.703 1 20.48 232 ILE B C 1
ATOM 3541 O O . ILE B 1 232 ? 34.531 -26.312 -30.984 1 20.48 232 ILE B O 1
#

Nearest PDB structures (foldseek):
  5yaz-assembly1_A  TM=9.086E-01  e=5.104E-19  Mus musculus
  5ybv-assembly1_B  TM=9.043E-01  e=1.141E-18  Homo sapiens
  5yay-assembly1_A  TM=9.121E-01  e=4.943E-18  Mus musculus
  7ddx-assembly1_A  TM=9.018E-01  e=1.005E-17  Mus musculus
  5ybu-assembly1_A  TM=8.854E-01  e=8.721E-18  Homo sapiens